Protein AF-A0A1Y2E526-F1 (afdb_monomer)

Solvent-accessible surface area (backbone atoms only — not comparable to full-atom values): 27487 Å² total; per-residue (Å²): 131,60,71,68,61,55,52,53,54,54,54,57,54,60,61,67,67,66,80,76,80,89,88,82,84,93,82,87,83,90,80,90,78,90,80,88,81,84,85,82,85,76,92,78,85,81,85,86,83,84,90,83,90,81,91,82,91,85,81,87,83,80,81,83,77,86,86,72,88,89,78,84,68,84,60,59,67,57,48,56,60,56,59,70,70,68,80,83,81,88,88,80,85,86,83,89,82,87,81,84,91,86,79,95,69,93,78,77,80,81,76,83,78,77,81,75,80,83,68,80,77,67,93,61,62,82,74,59,71,61,95,61,39,46,59,51,46,50,48,66,62,46,19,45,80,50,68,45,75,47,47,46,68,62,47,63,69,49,41,37,44,42,56,36,52,46,37,76,71,54,82,66,48,70,47,97,88,57,32,37,40,38,43,34,27,33,58,59,44,39,74,42,83,37,85,47,86,55,92,50,100,69,70,57,67,50,60,48,77,46,69,36,70,18,31,37,38,39,37,37,37,71,90,79,40,32,32,43,33,43,32,73,37,64,61,82,67,66,73,67,58,40,18,70,73,35,62,12,54,38,56,52,49,38,53,42,50,44,40,58,68,29,45,52,56,68,55,52,50,33,54,42,69,32,74,82,40,97,81,58,72,56,50,45,58,51,37,39,52,35,28,28,68,57,72,41,72,68,52,46,45,56,53,49,55,75,69,64,60,75,29,70,75,49,78,42,56,76,44,38,54,45,48,53,50,31,57,69,44,33,44,68,103,47,67,76,51,57,72,70,60,46,52,49,51,53,46,57,45,54,74,71,32,80,46,50,68,44,37,53,53,53,39,48,56,48,34,54,50,49,52,53,51,49,52,53,51,50,51,53,50,46,52,54,42,70,78,42,52,79,80,73,41,77,92,52,44,70,36,52,54,41,26,66,71,65,71,36,71,68,32,48,50,45,42,58,52,70,76,50,56,66,74,58,33,73,70,35,77,76,55,61,68,62,62,75,82,74,74,81,78,77,77,131

Structure (mmCIF, N/CA/C/O backbone):
data_AF-A0A1Y2E526-F1
#
_entry.id   AF-A0A1Y2E526-F1
#
loop_
_atom_site.group_PDB
_atom_site.id
_atom_site.type_symbol
_atom_site.label_atom_id
_atom_site.label_alt_id
_atom_site.label_comp_id
_atom_site.label_asym_id
_atom_site.label_entity_id
_atom_site.label_seq_id
_atom_site.pdbx_PDB_ins_code
_atom_site.Cartn_x
_atom_site.Cartn_y
_atom_site.Cartn_z
_atom_site.occupancy
_atom_site.B_iso_or_equiv
_atom_site.auth_seq_id
_atom_site.auth_comp_id
_atom_site.auth_asym_id
_atom_site.auth_atom_id
_atom_site.pdbx_PDB_model_num
ATOM 1 N N . MET A 1 1 ? 19.814 20.300 -64.689 1.00 57.06 1 MET A N 1
ATOM 2 C CA . MET A 1 1 ? 19.315 20.757 -63.377 1.00 57.06 1 MET A CA 1
ATOM 3 C C . MET A 1 1 ? 18.975 22.219 -63.520 1.00 57.06 1 MET A C 1
ATOM 5 O O . MET A 1 1 ? 19.713 22.919 -64.201 1.00 57.06 1 MET A O 1
ATOM 9 N N . ASP A 1 2 ? 17.834 22.613 -62.973 1.00 72.56 2 ASP A N 1
ATOM 10 C CA . ASP A 1 2 ? 17.325 23.979 -63.026 1.00 72.56 2 ASP A CA 1
ATOM 11 C C . ASP A 1 2 ? 18.312 24.945 -62.333 1.00 72.56 2 ASP A C 1
ATOM 13 O O . ASP A 1 2 ? 18.730 24.646 -61.207 1.00 72.56 2 ASP A O 1
ATOM 17 N N . PRO A 1 3 ? 18.744 26.049 -62.975 1.00 71.94 3 PRO A N 1
ATOM 18 C CA . PRO A 1 3 ? 19.602 27.052 -62.341 1.00 71.94 3 PRO A CA 1
ATOM 19 C C . PRO A 1 3 ? 18.999 27.630 -61.050 1.00 71.94 3 PRO A C 1
ATOM 21 O O . PRO A 1 3 ? 19.749 27.987 -60.140 1.00 71.94 3 PRO A O 1
ATOM 24 N N . GLU A 1 4 ? 17.672 27.626 -60.907 1.00 72.19 4 GLU A N 1
ATOM 25 C CA . GLU A 1 4 ? 16.991 28.076 -59.689 1.00 72.19 4 GLU A CA 1
ATOM 26 C C . GLU A 1 4 ? 17.223 27.106 -58.510 1.00 72.19 4 GLU A C 1
ATOM 28 O O . GLU A 1 4 ? 17.441 27.518 -57.368 1.00 72.19 4 GLU A O 1
ATOM 33 N N . ALA A 1 5 ? 17.326 25.803 -58.796 1.00 74.88 5 ALA A N 1
ATOM 34 C CA . ALA A 1 5 ? 17.630 24.780 -57.794 1.00 74.88 5 ALA A CA 1
ATOM 35 C C . ALA A 1 5 ? 19.095 24.827 -57.320 1.00 74.88 5 ALA A C 1
ATOM 37 O O . ALA A 1 5 ? 19.383 24.491 -56.170 1.00 74.88 5 ALA A O 1
ATOM 38 N N . GLN A 1 6 ? 20.031 25.269 -58.170 1.00 79.19 6 GLN A N 1
ATOM 39 C CA . GLN A 1 6 ? 21.429 25.477 -57.764 1.00 79.19 6 GLN A CA 1
ATOM 40 C C . GLN A 1 6 ? 21.599 26.717 -56.881 1.00 79.19 6 GLN A C 1
ATOM 42 O O . GLN A 1 6 ? 22.400 26.690 -55.945 1.00 79.19 6 GLN A O 1
ATOM 47 N N . GLN A 1 7 ? 20.814 27.768 -57.123 1.00 79.38 7 GLN A N 1
ATOM 48 C CA . GLN A 1 7 ? 20.839 28.979 -56.306 1.00 79.38 7 GLN A CA 1
ATOM 49 C C . GLN A 1 7 ? 20.233 28.744 -54.912 1.00 79.38 7 GLN A C 1
ATOM 51 O O . GLN A 1 7 ? 20.789 29.211 -53.916 1.00 79.38 7 GLN A O 1
ATOM 56 N N . ALA A 1 8 ? 19.172 27.934 -54.817 1.00 78.50 8 ALA A N 1
ATOM 57 C CA . ALA A 1 8 ? 18.591 27.521 -53.538 1.00 78.50 8 ALA A CA 1
ATOM 58 C C . ALA A 1 8 ? 19.554 26.654 -52.702 1.00 78.50 8 ALA A C 1
ATOM 60 O O . ALA A 1 8 ? 19.661 26.836 -51.488 1.00 78.50 8 ALA A O 1
ATOM 61 N N . LEU A 1 9 ? 20.319 25.759 -53.343 1.00 77.94 9 LEU A N 1
ATOM 62 C CA . LEU A 1 9 ? 21.316 24.938 -52.646 1.00 77.94 9 LEU A CA 1
ATOM 63 C C . LEU A 1 9 ? 22.496 25.774 -52.119 1.00 77.94 9 LEU A C 1
ATOM 65 O O . LEU A 1 9 ? 23.012 25.501 -51.037 1.00 77.94 9 LEU A O 1
ATOM 69 N N . GLN A 1 10 ? 22.908 26.809 -52.860 1.00 76.50 10 GLN A N 1
ATOM 70 C CA . GLN A 1 10 ? 23.974 27.721 -52.432 1.00 76.50 10 GLN A CA 1
ATOM 71 C C . GLN A 1 10 ? 23.530 28.652 -51.294 1.00 76.50 10 GLN A C 1
ATOM 73 O O . GLN A 1 10 ? 24.325 28.927 -50.396 1.00 76.50 10 GLN A O 1
ATOM 78 N N . GLN A 1 11 ? 22.264 29.084 -51.270 1.00 75.94 11 GLN A N 1
ATOM 79 C CA . GLN A 1 11 ? 21.722 29.866 -50.151 1.00 75.94 11 GLN A CA 1
ATOM 80 C C . GLN A 1 11 ? 21.533 29.028 -48.877 1.00 75.94 11 GLN A C 1
ATOM 82 O O . GLN A 1 11 ? 21.791 29.527 -47.783 1.00 75.94 11 GLN A O 1
ATOM 87 N N . ALA A 1 12 ? 21.165 27.748 -48.999 1.00 69.00 12 ALA A N 1
ATOM 88 C CA . ALA A 1 12 ? 21.056 26.845 -47.851 1.00 69.00 12 ALA A CA 1
ATOM 89 C C . ALA A 1 12 ? 22.423 26.531 -47.212 1.00 69.00 12 ALA A C 1
ATOM 91 O O . ALA A 1 12 ? 22.524 26.451 -45.989 1.00 69.00 12 ALA A O 1
ATOM 92 N N . ALA A 1 13 ? 23.486 26.416 -48.017 1.00 64.19 13 ALA A N 1
ATOM 93 C CA . ALA A 1 13 ? 24.844 26.213 -47.511 1.00 64.19 13 ALA A CA 1
ATOM 94 C C . ALA A 1 13 ? 25.397 27.455 -46.782 1.00 64.19 13 ALA A C 1
ATOM 96 O O . ALA A 1 13 ? 26.075 27.318 -45.769 1.00 64.19 13 ALA A O 1
ATOM 97 N N . ALA A 1 14 ? 25.051 28.666 -47.234 1.00 54.19 14 ALA A N 1
ATOM 98 C CA . ALA A 1 14 ? 25.511 29.913 -46.616 1.00 54.19 14 ALA A CA 1
ATOM 99 C C . ALA A 1 14 ? 24.852 30.221 -45.254 1.00 54.19 14 ALA A C 1
ATOM 101 O O . ALA A 1 14 ? 25.429 30.948 -44.449 1.00 54.19 14 ALA A O 1
ATOM 102 N N . LEU A 1 15 ? 23.666 29.665 -44.975 1.00 55.47 15 LEU A N 1
ATOM 103 C CA . LEU A 1 15 ? 22.992 29.810 -43.677 1.00 55.47 15 LEU A CA 1
ATOM 104 C C . LEU A 1 15 ? 23.510 28.825 -42.616 1.00 55.47 15 LEU A C 1
ATOM 106 O O . LEU A 1 15 ? 23.418 29.122 -41.429 1.00 55.47 15 LEU A O 1
ATOM 110 N N . ALA A 1 16 ? 24.101 27.697 -43.024 1.00 50.44 16 ALA A N 1
ATOM 111 C CA . ALA A 1 16 ? 24.659 26.706 -42.102 1.00 50.44 16 ALA A CA 1
ATOM 112 C C . ALA A 1 16 ? 26.016 27.129 -41.499 1.00 50.44 16 ALA A C 1
ATOM 114 O O . ALA A 1 16 ? 26.341 26.731 -40.382 1.00 50.44 16 ALA A O 1
ATOM 115 N N . ASP A 1 17 ? 26.779 27.985 -42.187 1.00 43.03 17 ASP A N 1
ATOM 116 C CA . ASP A 1 17 ? 28.095 28.452 -41.719 1.00 43.03 17 ASP A CA 1
ATOM 117 C C . ASP A 1 17 ? 28.025 29.697 -40.806 1.00 43.03 17 ASP A C 1
ATOM 119 O O . ASP A 1 17 ? 29.021 30.067 -40.181 1.00 43.03 17 ASP A O 1
ATOM 123 N N . ALA A 1 18 ? 26.852 30.328 -40.662 1.00 42.44 18 ALA A N 1
ATOM 124 C CA . ALA A 1 18 ? 26.677 31.549 -39.866 1.00 42.44 18 ALA A CA 1
ATOM 125 C C . ALA A 1 18 ? 26.337 31.314 -38.375 1.00 42.44 18 ALA A C 1
ATOM 127 O O . ALA A 1 18 ? 26.395 32.258 -37.589 1.00 42.44 18 ALA A O 1
ATOM 128 N N . GLU A 1 19 ? 26.031 30.082 -37.945 1.00 40.53 19 GLU A N 1
ATOM 129 C CA . GLU A 1 19 ? 25.694 29.781 -36.536 1.00 40.53 19 GLU A CA 1
ATOM 130 C C . GLU A 1 19 ? 26.901 29.422 -35.653 1.00 40.53 19 GLU A C 1
ATOM 132 O O . GLU A 1 19 ? 26.759 29.221 -34.446 1.00 40.53 19 GLU A O 1
ATOM 137 N N . THR A 1 20 ? 28.118 29.405 -36.204 1.00 45.09 20 THR A N 1
ATOM 138 C CA . THR A 1 20 ? 29.311 28.980 -35.459 1.00 45.09 20 THR A CA 1
ATOM 139 C C . THR A 1 20 ? 30.313 30.114 -35.296 1.00 45.09 20 THR A C 1
ATOM 141 O O . THR A 1 20 ? 31.425 30.011 -35.795 1.00 45.09 20 THR A O 1
ATOM 144 N N . THR A 1 21 ? 29.955 31.217 -34.629 1.00 36.97 21 THR A N 1
ATOM 145 C CA . THR A 1 21 ? 30.927 32.098 -33.934 1.00 36.97 21 THR A CA 1
ATOM 146 C C . THR A 1 21 ? 30.249 33.286 -33.246 1.00 36.97 21 THR A C 1
ATOM 148 O O . THR A 1 21 ? 29.919 34.274 -33.892 1.00 36.97 21 THR A O 1
ATOM 151 N N . SER A 1 22 ? 30.142 33.260 -31.911 1.00 35.34 22 SER A N 1
ATOM 152 C CA . SER A 1 22 ? 30.517 34.411 -31.065 1.00 35.34 22 SER A CA 1
ATOM 153 C C . SER A 1 22 ? 30.567 34.054 -29.565 1.00 35.34 22 SER A C 1
ATOM 155 O O . SER A 1 22 ? 29.721 33.294 -29.095 1.00 35.34 22 SER A O 1
ATOM 157 N N . PRO A 1 23 ? 31.550 34.582 -28.803 1.00 38.97 23 PRO A N 1
ATOM 158 C CA . PRO A 1 23 ? 31.753 34.318 -27.376 1.00 38.97 23 PRO A CA 1
ATOM 159 C C . PRO A 1 23 ? 31.192 35.454 -26.504 1.00 38.97 23 PRO A C 1
ATOM 161 O O . PRO A 1 23 ? 31.251 36.598 -26.926 1.00 38.97 23 PRO A O 1
ATOM 164 N N . ILE A 1 24 ? 30.728 35.168 -25.279 1.00 31.77 24 ILE A N 1
ATOM 165 C CA . ILE A 1 24 ? 30.557 36.113 -24.143 1.00 31.77 24 ILE A CA 1
ATOM 166 C C . ILE A 1 24 ? 30.291 35.234 -22.902 1.00 31.77 24 ILE A C 1
ATOM 168 O O . ILE A 1 24 ? 29.408 34.385 -22.913 1.00 31.77 24 ILE A O 1
ATOM 172 N N . SER A 1 25 ? 31.227 35.155 -21.958 1.00 29.75 25 SER A N 1
ATOM 173 C CA . SER A 1 25 ? 31.467 36.056 -20.816 1.00 29.75 25 SER A CA 1
ATOM 174 C C . SER A 1 25 ? 30.715 35.615 -19.559 1.00 29.75 25 SER A C 1
ATOM 176 O O . SER A 1 25 ? 29.496 35.498 -19.515 1.00 29.75 25 SER A O 1
ATOM 178 N N . SER A 1 26 ? 31.514 35.364 -18.531 1.00 34.38 26 SER A N 1
ATOM 179 C CA . SER A 1 26 ? 31.168 35.010 -17.164 1.00 34.38 26 SER A CA 1
ATOM 180 C C . SER A 1 26 ? 30.408 36.118 -16.435 1.00 34.38 26 SER A C 1
ATOM 182 O O . SER A 1 26 ? 30.913 37.237 -16.386 1.00 34.38 26 SER A O 1
ATOM 184 N N . GLN A 1 27 ? 29.307 35.771 -15.760 1.00 28.84 27 GLN A N 1
ATOM 185 C CA . GLN A 1 27 ? 28.957 36.266 -14.418 1.00 28.84 27 GLN A CA 1
ATOM 186 C C . GLN A 1 27 ? 27.736 35.512 -13.860 1.00 28.84 27 GLN A C 1
ATOM 188 O O . GLN A 1 27 ? 26.675 35.464 -14.475 1.00 28.84 27 GLN A O 1
ATOM 193 N N . SER A 1 28 ? 27.917 34.902 -12.688 1.00 34.97 28 SER A N 1
ATOM 194 C CA . SER A 1 28 ? 26.871 34.260 -11.882 1.00 34.97 28 SER A CA 1
ATOM 195 C C . SER A 1 28 ? 25.991 35.297 -11.176 1.00 34.97 28 SER A C 1
ATOM 197 O O . SER A 1 28 ? 26.492 36.357 -10.797 1.00 34.97 28 SER A O 1
ATOM 199 N N . PRO A 1 29 ? 24.749 34.926 -10.824 1.00 31.02 29 PRO A N 1
ATOM 200 C CA . PRO A 1 29 ? 24.337 35.108 -9.435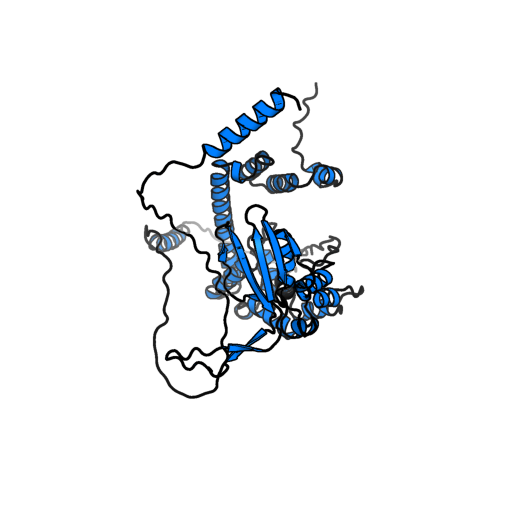 1.00 31.02 29 PRO A CA 1
ATOM 201 C C . PRO A 1 29 ? 23.648 33.872 -8.847 1.00 31.02 29 PRO A C 1
ATOM 203 O O . PRO A 1 29 ? 22.872 33.169 -9.490 1.00 31.02 29 PRO A O 1
ATOM 206 N N . SER A 1 30 ? 23.969 33.619 -7.580 1.00 32.69 30 SER A N 1
ATOM 207 C CA . SER A 1 30 ? 23.380 32.585 -6.742 1.00 32.69 30 SER A CA 1
ATOM 208 C C . SER A 1 30 ? 21.983 32.986 -6.278 1.00 32.69 30 SER A C 1
ATOM 210 O O . SER A 1 30 ? 21.848 34.004 -5.608 1.00 32.69 30 SER A O 1
ATOM 212 N N . HIS A 1 31 ? 20.984 32.139 -6.509 1.00 29.19 31 HIS A N 1
ATOM 213 C CA . HIS A 1 31 ? 19.799 32.073 -5.657 1.00 29.19 31 HIS A CA 1
ATOM 214 C C . HIS A 1 31 ? 19.370 30.611 -5.509 1.00 29.19 31 HIS A C 1
ATOM 216 O O . HIS A 1 31 ? 18.947 29.960 -6.460 1.00 29.19 31 HIS A O 1
ATOM 222 N N . ALA A 1 32 ? 19.562 30.087 -4.299 1.00 27.64 32 ALA A N 1
ATOM 223 C CA . ALA A 1 32 ? 19.114 28.770 -3.881 1.00 27.64 32 ALA A CA 1
ATOM 224 C C . ALA A 1 32 ? 17.632 28.842 -3.488 1.00 27.64 32 ALA A C 1
ATOM 226 O O . ALA A 1 32 ? 17.262 29.650 -2.639 1.00 27.64 32 ALA A O 1
ATOM 227 N N . ALA A 1 33 ? 16.808 27.982 -4.086 1.00 27.38 33 ALA A N 1
ATOM 228 C CA . ALA A 1 33 ? 15.460 27.672 -3.620 1.00 27.38 33 ALA A CA 1
ATOM 229 C C . ALA A 1 33 ? 15.457 26.257 -3.000 1.00 27.38 33 ALA A C 1
ATOM 231 O O . ALA A 1 33 ? 16.167 25.377 -3.503 1.00 27.38 33 ALA A O 1
ATOM 232 N N . PRO A 1 34 ? 14.719 26.028 -1.899 1.00 29.80 34 PRO A N 1
ATOM 233 C CA . PRO A 1 34 ? 14.828 24.814 -1.101 1.00 29.80 34 PRO A CA 1
ATOM 234 C C . PRO A 1 34 ? 14.130 23.622 -1.764 1.00 29.80 34 PRO A C 1
ATOM 236 O O . PRO A 1 34 ? 13.034 23.717 -2.313 1.00 29.80 34 PRO A O 1
ATOM 239 N N . ARG A 1 35 ? 14.806 22.478 -1.690 1.00 26.34 35 ARG A N 1
ATOM 240 C CA . ARG A 1 35 ? 14.411 21.182 -2.234 1.00 26.34 35 ARG A CA 1
ATOM 241 C C . ARG A 1 35 ? 13.675 20.415 -1.130 1.00 26.34 35 ARG A C 1
ATOM 243 O O . ARG A 1 35 ? 14.272 20.132 -0.099 1.00 26.34 35 ARG A O 1
ATOM 250 N N . PHE A 1 36 ? 12.395 20.105 -1.332 1.00 25.39 36 PHE A N 1
ATOM 251 C CA . PHE A 1 36 ? 11.643 19.187 -0.471 1.00 25.39 36 PHE A CA 1
ATOM 252 C C . PHE A 1 36 ? 12.082 17.745 -0.778 1.00 25.39 36 PHE A C 1
ATOM 254 O O . PHE A 1 36 ? 11.832 17.236 -1.871 1.00 25.39 36 PHE A O 1
ATOM 261 N N . GLU A 1 37 ? 12.772 17.105 0.167 1.00 25.75 37 GLU A N 1
ATOM 262 C CA . GLU A 1 37 ? 13.092 15.674 0.146 1.00 25.75 37 GLU A CA 1
ATOM 263 C C . GLU A 1 37 ? 11.965 14.895 0.841 1.00 25.75 37 GLU A C 1
ATOM 265 O O . GLU A 1 37 ? 11.654 15.133 2.006 1.00 25.75 37 GLU A O 1
ATOM 270 N N . LEU A 1 38 ? 11.326 13.978 0.107 1.00 26.06 38 LEU A N 1
ATOM 271 C CA . LEU A 1 38 ? 10.410 12.984 0.664 1.00 26.06 38 LEU A CA 1
ATOM 272 C C . LEU A 1 38 ? 11.240 11.758 1.068 1.00 26.06 38 LEU A C 1
ATOM 274 O O . LEU A 1 38 ? 11.716 11.011 0.210 1.00 26.06 38 LEU A O 1
ATOM 278 N N . ASP A 1 39 ? 11.425 11.570 2.370 1.00 24.64 39 ASP A N 1
ATOM 279 C CA . ASP A 1 39 ? 12.160 10.446 2.943 1.00 24.64 39 ASP A CA 1
ATOM 280 C C . ASP A 1 39 ? 11.260 9.195 2.978 1.00 24.64 39 ASP A C 1
ATOM 282 O O . ASP A 1 39 ? 10.338 9.083 3.784 1.00 24.64 39 ASP A O 1
ATOM 286 N N . THR A 1 40 ? 11.505 8.229 2.088 1.00 30.52 40 THR A N 1
ATOM 287 C CA . THR A 1 40 ? 10.982 6.859 2.235 1.00 30.52 40 THR A CA 1
ATOM 288 C C . THR A 1 40 ? 12.099 5.967 2.756 1.00 30.52 40 THR A C 1
ATOM 290 O O . THR A 1 40 ? 12.924 5.462 1.988 1.00 30.52 40 THR A O 1
ATOM 293 N N . GLN A 1 41 ? 12.131 5.794 4.074 1.00 26.28 41 GLN A N 1
ATOM 294 C CA . GLN A 1 41 ? 13.081 4.942 4.779 1.00 26.28 41 GLN A CA 1
ATOM 295 C C . GLN A 1 41 ? 12.675 3.468 4.600 1.00 26.28 41 GLN A C 1
ATOM 297 O O . GLN A 1 41 ? 11.581 3.057 4.982 1.00 26.28 41 GLN A O 1
ATOM 302 N N . TRP A 1 42 ? 13.545 2.665 3.981 1.00 34.66 42 TRP A N 1
ATOM 303 C CA . TRP A 1 42 ? 13.341 1.225 3.807 1.00 34.66 42 TRP A CA 1
ATOM 304 C C . TRP A 1 42 ? 14.077 0.448 4.900 1.00 34.66 42 TRP A C 1
ATOM 306 O O . TRP A 1 42 ? 15.291 0.577 5.052 1.00 34.66 42 TRP A O 1
ATOM 316 N N . ASP A 1 43 ? 13.325 -0.392 5.613 1.00 27.02 43 ASP A N 1
ATOM 317 C CA . ASP A 1 43 ? 13.788 -1.331 6.636 1.00 27.02 43 ASP A CA 1
ATOM 318 C C . ASP A 1 43 ? 14.937 -2.225 6.132 1.00 27.02 43 ASP A C 1
ATOM 320 O O . ASP A 1 43 ? 14.766 -3.071 5.246 1.00 27.02 43 ASP A O 1
ATOM 324 N N . THR A 1 44 ? 16.114 -2.086 6.741 1.00 29.27 44 THR A N 1
ATOM 325 C CA . THR A 1 44 ? 17.205 -3.062 6.641 1.00 29.27 44 THR A CA 1
ATOM 326 C C . THR A 1 44 ? 17.452 -3.685 8.005 1.00 29.27 44 THR A C 1
ATOM 328 O O . THR A 1 44 ? 18.097 -3.084 8.858 1.00 29.27 44 THR A O 1
ATOM 331 N N . THR A 1 45 ? 16.986 -4.917 8.202 1.00 30.97 45 THR A N 1
ATOM 332 C CA . THR A 1 45 ? 17.382 -5.751 9.344 1.00 30.97 45 THR A CA 1
ATOM 333 C C . THR A 1 45 ? 18.749 -6.394 9.062 1.00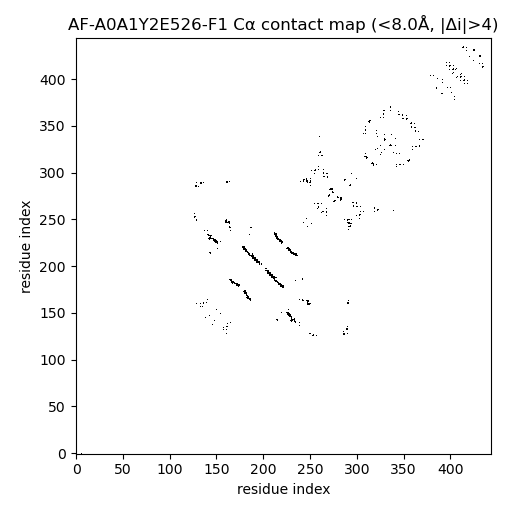 30.97 45 THR A C 1
ATOM 335 O O . THR A 1 45 ? 18.876 -7.089 8.047 1.00 30.97 45 THR A O 1
ATOM 338 N N . PRO A 1 46 ? 19.778 -6.236 9.915 1.00 31.31 46 PRO A N 1
ATOM 339 C CA . PRO A 1 46 ? 20.976 -7.061 9.857 1.00 31.31 46 PRO A CA 1
ATOM 340 C C . PRO A 1 46 ? 20.835 -8.325 10.718 1.00 31.31 46 PRO A C 1
ATOM 342 O O . PRO A 1 46 ? 20.121 -8.365 11.718 1.00 31.31 46 PRO A O 1
ATOM 345 N N . ALA A 1 47 ? 21.530 -9.376 10.289 1.00 29.14 47 ALA A N 1
ATOM 346 C CA . ALA A 1 47 ? 21.574 -10.682 10.930 1.00 29.14 47 ALA A CA 1
ATOM 347 C C . ALA A 1 47 ? 22.346 -10.670 12.267 1.00 29.14 47 ALA A C 1
ATOM 349 O O . ALA A 1 47 ? 23.352 -9.979 12.412 1.00 29.14 47 ALA A O 1
ATOM 350 N N . ARG A 1 48 ? 21.869 -11.498 13.204 1.00 25.91 48 ARG A N 1
ATOM 351 C CA . ARG A 1 48 ? 22.459 -11.842 14.512 1.00 25.91 48 ARG A CA 1
ATOM 352 C C . ARG A 1 48 ? 23.844 -12.505 14.390 1.00 25.91 48 ARG A C 1
ATOM 354 O O . ARG A 1 48 ? 24.028 -13.337 13.501 1.00 25.91 48 ARG A O 1
ATOM 361 N N . PRO A 1 49 ? 24.717 -12.290 15.387 1.00 32.62 49 PRO A N 1
ATOM 362 C CA . PRO A 1 49 ? 25.471 -13.384 15.994 1.00 32.62 49 PRO A CA 1
ATOM 363 C C . PRO A 1 49 ? 25.286 -13.452 17.523 1.00 32.62 49 PRO A C 1
ATOM 365 O O . PRO A 1 49 ? 24.776 -12.523 18.147 1.00 32.62 49 PRO A O 1
ATOM 368 N N . ASP A 1 50 ? 25.644 -14.608 18.079 1.00 28.59 50 ASP A N 1
ATOM 369 C CA . ASP A 1 50 ? 25.415 -15.055 19.457 1.00 28.59 50 ASP A CA 1
ATOM 370 C C . ASP A 1 50 ? 26.207 -14.313 20.557 1.00 28.59 50 ASP A C 1
ATOM 372 O O . ASP A 1 50 ? 27.303 -13.809 20.330 1.00 28.59 50 ASP A O 1
ATOM 376 N N . ALA A 1 51 ? 25.575 -14.329 21.738 1.00 31.14 51 ALA A N 1
ATOM 377 C CA . ALA A 1 51 ? 25.946 -14.038 23.135 1.00 31.14 51 ALA A CA 1
ATOM 378 C C . ALA A 1 51 ? 27.385 -13.621 23.535 1.00 31.14 51 ALA A C 1
ATOM 380 O O . ALA A 1 51 ? 28.330 -14.361 23.288 1.00 31.14 51 ALA A O 1
ATOM 381 N N . THR A 1 52 ? 27.505 -12.528 24.318 1.00 28.80 52 THR A N 1
ATOM 382 C CA . THR A 1 52 ? 27.723 -12.526 25.798 1.00 28.80 52 THR A CA 1
ATOM 383 C C . THR A 1 52 ? 27.761 -11.094 26.380 1.00 28.80 52 THR A C 1
ATOM 385 O O . THR A 1 52 ? 28.440 -10.237 25.829 1.00 28.80 52 THR A O 1
ATOM 388 N N . ASP A 1 53 ? 27.019 -10.888 27.479 1.00 28.00 53 ASP A N 1
ATOM 389 C CA . ASP A 1 53 ? 27.224 -10.004 28.653 1.00 28.00 53 ASP A CA 1
ATOM 390 C C . ASP A 1 53 ? 28.001 -8.667 28.557 1.00 28.00 53 ASP A C 1
ATOM 392 O O . ASP A 1 53 ? 29.220 -8.664 28.427 1.00 28.00 53 ASP A O 1
ATOM 396 N N . GLN A 1 54 ? 27.309 -7.536 28.788 1.00 28.00 54 GLN A N 1
ATOM 397 C CA . GLN A 1 54 ? 27.404 -6.663 29.987 1.00 28.00 54 GLN A CA 1
ATOM 398 C C . GLN A 1 54 ? 26.785 -5.266 29.753 1.00 28.00 54 GLN A C 1
ATOM 400 O O . GLN A 1 54 ? 26.733 -4.756 28.638 1.00 28.00 54 GLN A O 1
ATOM 405 N N . HIS A 1 55 ? 26.274 -4.703 30.851 1.00 27.55 55 HIS A N 1
ATOM 406 C CA . HIS A 1 55 ? 25.657 -3.385 31.023 1.00 27.55 55 HIS A CA 1
ATOM 407 C C . HIS A 1 55 ? 26.449 -2.221 30.406 1.00 27.55 55 HIS A C 1
ATOM 409 O O . HIS A 1 55 ? 27.655 -2.158 30.594 1.00 27.55 55 HIS A O 1
ATOM 415 N N . ASP A 1 56 ? 25.746 -1.261 29.789 1.00 26.70 56 ASP A N 1
ATOM 416 C CA . ASP A 1 56 ? 25.852 0.161 30.153 1.00 26.70 56 ASP A CA 1
ATOM 417 C C . ASP A 1 56 ? 24.808 1.042 29.446 1.00 26.70 56 ASP A C 1
ATOM 419 O O . ASP A 1 56 ? 24.311 0.751 28.357 1.00 26.70 56 ASP A O 1
ATOM 423 N N . ALA A 1 57 ? 24.444 2.114 30.147 1.00 27.64 57 ALA A N 1
ATOM 424 C CA . ALA A 1 57 ? 23.467 3.127 29.785 1.00 27.64 57 ALA A CA 1
ATOM 425 C C . ALA A 1 57 ? 23.994 4.114 28.726 1.00 27.64 57 ALA A C 1
ATOM 427 O O . ALA A 1 57 ? 25.155 4.503 28.781 1.00 27.64 57 ALA A O 1
ATOM 428 N N . HIS A 1 58 ? 23.116 4.567 27.818 1.00 26.41 58 HIS A N 1
ATOM 429 C CA . HIS A 1 58 ? 22.809 5.981 27.512 1.00 26.41 58 HIS A CA 1
ATOM 430 C C . HIS A 1 58 ? 22.276 6.218 26.083 1.00 26.41 58 HIS A C 1
ATOM 432 O O . HIS A 1 58 ? 22.742 5.641 25.106 1.00 26.41 58 HIS A O 1
ATOM 438 N N . ALA A 1 59 ? 21.376 7.209 26.026 1.00 26.02 59 ALA A N 1
ATOM 439 C CA . ALA A 1 59 ? 21.097 8.143 24.931 1.00 26.02 59 ALA A CA 1
ATOM 440 C C . ALA A 1 59 ? 20.212 7.671 23.760 1.00 26.02 59 ALA A C 1
ATOM 442 O O . ALA A 1 59 ? 20.678 7.297 22.687 1.00 26.02 59 ALA A O 1
ATOM 443 N N . HIS A 1 60 ? 18.898 7.854 23.933 1.00 28.42 60 HIS A N 1
ATOM 444 C CA . HIS A 1 60 ? 17.965 8.029 22.822 1.00 28.42 60 HIS A CA 1
ATOM 445 C C . HIS A 1 60 ? 18.224 9.379 22.137 1.00 28.42 60 HIS A C 1
ATOM 447 O O . HIS A 1 60 ? 17.964 10.440 22.702 1.00 28.42 60 HIS A O 1
ATOM 453 N N . SER A 1 61 ? 18.736 9.339 20.908 1.00 25.94 61 SER A N 1
ATOM 454 C CA . SER A 1 61 ? 18.808 10.490 20.012 1.00 25.94 61 SER A CA 1
ATOM 455 C C . SER A 1 61 ? 17.414 10.791 19.452 1.00 25.94 61 SER A C 1
ATOM 457 O O . SER A 1 61 ? 16.981 10.179 18.474 1.00 25.94 61 SER A O 1
ATOM 459 N N . HIS A 1 62 ? 16.705 11.723 20.085 1.00 28.88 62 HIS A N 1
ATOM 460 C CA . HIS A 1 62 ? 15.570 12.410 19.477 1.00 28.88 62 HIS A CA 1
ATOM 461 C C . HIS A 1 62 ? 16.088 13.323 18.359 1.00 28.88 62 HIS A C 1
ATOM 463 O O . HIS A 1 62 ? 16.909 14.204 18.610 1.00 28.88 62 HIS A O 1
ATOM 469 N N . LEU A 1 63 ? 15.615 13.118 17.130 1.00 27.02 63 LEU A N 1
ATOM 470 C CA . LEU A 1 63 ? 15.703 14.137 16.087 1.00 27.02 63 LEU A CA 1
ATOM 471 C C . LEU A 1 63 ? 14.492 15.076 16.243 1.00 27.02 63 LEU A C 1
ATOM 473 O O . LEU A 1 63 ? 13.366 14.577 16.304 1.00 27.02 63 LEU A O 1
ATOM 477 N N . PRO A 1 64 ? 14.692 16.402 16.344 1.00 27.41 64 PRO A N 1
ATOM 478 C CA . PRO A 1 64 ? 13.601 17.362 16.450 1.00 27.41 64 PRO A CA 1
ATOM 479 C C . PRO A 1 64 ? 12.983 17.630 15.069 1.00 27.41 64 PRO A C 1
ATOM 481 O O . PRO A 1 64 ? 13.699 17.811 14.084 1.00 27.41 64 PRO A O 1
ATOM 484 N N . TYR A 1 65 ? 11.651 17.672 15.002 1.00 36.16 65 TYR A N 1
ATOM 485 C CA . TYR A 1 65 ? 10.924 18.273 13.877 1.00 36.16 65 TYR A CA 1
ATOM 486 C C . TYR A 1 65 ? 10.973 19.812 13.984 1.00 36.16 65 TYR A C 1
ATOM 488 O O . TYR A 1 65 ? 11.125 20.333 15.090 1.00 36.16 65 TYR A O 1
ATOM 496 N N . PRO A 1 66 ? 10.861 20.547 12.861 1.00 29.86 66 PRO A N 1
ATOM 497 C CA . PRO A 1 66 ? 10.976 22.001 12.841 1.00 29.86 66 PRO A CA 1
ATOM 498 C C . PRO A 1 66 ? 9.831 22.677 13.606 1.00 29.86 66 PRO A C 1
ATOM 500 O O . PRO A 1 66 ? 8.658 22.349 13.421 1.00 29.86 66 PRO A O 1
ATOM 503 N N . GLU A 1 67 ? 10.203 23.638 14.449 1.00 26.25 67 GLU A N 1
ATOM 504 C CA . GLU A 1 67 ? 9.299 24.506 15.202 1.00 26.25 67 GLU A CA 1
ATOM 505 C C . GLU A 1 67 ? 8.452 25.368 14.249 1.00 26.25 67 GLU A C 1
ATOM 507 O O . GLU A 1 67 ? 8.976 26.108 13.414 1.00 26.25 67 GLU A O 1
ATOM 512 N N . PHE A 1 68 ? 7.129 25.280 14.394 1.00 32.16 68 PHE A N 1
ATOM 513 C CA . PHE A 1 68 ? 6.174 26.252 13.863 1.00 32.16 68 PHE A CA 1
ATOM 514 C C . PHE A 1 68 ? 5.901 27.334 14.920 1.00 32.16 68 PHE A C 1
ATOM 516 O O . PHE A 1 68 ? 6.033 27.063 16.116 1.00 32.16 68 PHE A O 1
ATOM 523 N N . PRO A 1 69 ? 5.543 28.565 14.508 1.00 27.94 69 PRO A N 1
ATOM 524 C CA . PRO A 1 69 ? 5.543 29.724 15.391 1.00 27.94 69 PRO A CA 1
ATOM 525 C C . PRO A 1 69 ? 4.547 29.567 16.543 1.00 27.94 69 PRO A C 1
ATOM 527 O O . PRO A 1 69 ? 3.342 29.431 16.341 1.00 27.94 69 PRO A O 1
ATOM 530 N N . THR A 1 70 ? 5.072 29.636 17.763 1.00 31.30 70 THR A N 1
ATOM 531 C CA . THR A 1 70 ? 4.310 29.778 19.003 1.00 31.30 70 THR A CA 1
ATOM 532 C C . THR A 1 70 ? 3.546 31.097 19.026 1.00 31.30 70 THR A C 1
ATOM 534 O O . THR A 1 70 ? 4.154 32.168 19.012 1.00 31.30 70 THR A O 1
ATOM 537 N N . ALA A 1 71 ? 2.226 31.010 19.177 1.00 27.25 71 ALA A N 1
ATOM 538 C CA . ALA A 1 71 ? 1.406 32.064 19.754 1.00 27.25 71 ALA A CA 1
ATOM 539 C C . ALA A 1 71 ? 0.346 31.444 20.686 1.00 27.25 71 ALA A C 1
ATOM 541 O O . ALA A 1 71 ? -0.467 30.636 20.254 1.00 27.25 71 ALA A O 1
ATOM 542 N N . ALA A 1 72 ? 0.409 31.874 21.951 1.00 26.91 72 ALA A N 1
ATOM 543 C CA . ALA A 1 72 ? -0.597 31.829 23.019 1.00 26.91 72 ALA A CA 1
ATOM 544 C C . ALA A 1 72 ? -1.021 30.472 23.643 1.00 26.91 72 ALA A C 1
ATOM 546 O O . ALA A 1 72 ? -1.934 29.795 23.198 1.00 26.91 72 ALA A O 1
ATOM 547 N N . SER A 1 73 ? -0.379 30.187 24.786 1.00 32.41 73 SER A N 1
ATOM 548 C CA . SER A 1 73 ? -0.989 29.825 26.080 1.00 32.41 73 SER A CA 1
ATOM 549 C C . SER A 1 73 ? -1.960 28.632 26.160 1.00 32.41 73 SER A C 1
ATOM 551 O O . SER A 1 73 ? -3.164 28.742 25.963 1.00 32.41 73 SER A O 1
ATOM 553 N N . THR A 1 74 ? -1.449 27.522 26.694 1.00 38.56 74 THR A N 1
ATOM 554 C CA . THR A 1 74 ? -2.190 26.374 27.257 1.00 38.56 74 THR A CA 1
ATOM 555 C C . THR A 1 74 ? -3.126 26.713 28.436 1.00 38.56 74 THR A C 1
ATOM 557 O O . THR A 1 74 ? -3.725 25.807 29.010 1.00 38.56 74 THR A O 1
ATOM 560 N N . SER A 1 75 ? -3.281 27.991 28.799 1.00 37.38 75 SER A N 1
ATOM 561 C CA . SER A 1 75 ? -4.252 28.459 29.799 1.00 37.38 75 SER A CA 1
ATOM 562 C C . SER A 1 75 ? -5.687 28.481 29.262 1.00 37.38 75 SER A C 1
ATOM 564 O O . SER A 1 75 ? -6.624 28.263 30.028 1.00 37.38 75 SER A O 1
ATOM 566 N N . ASP A 1 76 ? -5.877 28.689 27.956 1.00 36.16 76 ASP A N 1
ATOM 567 C CA . ASP A 1 76 ? -7.217 28.907 27.387 1.00 36.16 76 ASP A CA 1
ATOM 568 C C . ASP A 1 76 ? -8.013 27.596 27.262 1.00 36.16 76 ASP A C 1
ATOM 570 O O . ASP A 1 76 ? -9.238 27.584 27.373 1.00 36.16 76 ASP A O 1
ATOM 574 N N . PHE A 1 77 ? -7.315 26.462 27.141 1.00 35.69 77 PHE A N 1
ATOM 575 C CA . PHE A 1 77 ? -7.928 25.131 27.104 1.00 35.69 77 PHE A CA 1
ATOM 576 C C . PHE A 1 77 ? -8.416 24.661 28.486 1.00 35.69 77 PHE A C 1
ATOM 578 O O . PHE A 1 77 ? -9.426 23.971 28.581 1.00 35.69 77 PHE A O 1
ATOM 585 N N . GLN A 1 78 ? -7.742 25.059 29.573 1.00 39.72 78 GLN A N 1
ATOM 586 C CA . GLN A 1 78 ? -8.180 24.742 30.940 1.00 39.72 78 GLN A CA 1
ATOM 587 C C . GLN A 1 78 ? -9.271 25.703 31.438 1.00 39.72 78 GLN A C 1
ATOM 589 O O . GLN A 1 78 ? -10.166 25.271 32.164 1.00 39.72 78 GLN A O 1
ATOM 594 N N . GLN A 1 79 ? -9.258 26.968 30.999 1.00 39.47 79 GLN A N 1
ATOM 595 C CA . GLN A 1 79 ? -10.303 27.941 31.334 1.00 39.47 79 GLN A CA 1
ATOM 596 C C . GLN A 1 79 ? -11.638 27.615 30.641 1.00 39.47 79 GLN A C 1
ATOM 598 O O . GLN A 1 79 ? -12.683 27.664 31.284 1.00 39.47 79 GLN A O 1
ATOM 603 N N . ALA A 1 80 ? -11.614 27.159 29.382 1.00 40.59 80 ALA A N 1
ATOM 604 C CA . ALA A 1 80 ? -12.822 26.736 28.665 1.00 40.59 80 ALA A CA 1
ATOM 605 C C . ALA A 1 80 ? -13.520 25.515 29.303 1.00 40.59 80 ALA A C 1
ATOM 607 O O . ALA A 1 80 ? -14.744 25.405 29.257 1.00 40.59 80 ALA A O 1
ATOM 608 N N . ILE A 1 81 ? -12.755 24.617 29.938 1.00 41.25 81 ILE A N 1
ATOM 609 C CA . ILE A 1 81 ? -13.296 23.466 30.679 1.00 41.25 81 ILE A CA 1
ATOM 610 C C . ILE A 1 81 ? -13.904 23.913 32.020 1.00 41.25 81 ILE A C 1
ATOM 612 O O . ILE A 1 81 ? -14.913 23.360 32.446 1.00 41.25 81 ILE A O 1
ATOM 616 N N . HIS A 1 82 ? -13.349 24.940 32.671 1.00 38.25 82 HIS A N 1
ATOM 617 C CA . HIS A 1 82 ? -13.882 25.467 33.931 1.00 38.25 82 HIS A CA 1
ATOM 618 C C . HIS A 1 82 ? -15.153 26.318 33.729 1.00 38.25 82 HIS A C 1
ATOM 620 O O . HIS A 1 82 ? -16.083 26.241 34.533 1.00 38.25 82 HIS A O 1
ATOM 626 N N . ASP A 1 83 ? -15.233 27.082 32.636 1.00 39.19 83 ASP A N 1
ATOM 627 C CA . ASP A 1 83 ? -16.378 27.956 32.343 1.00 39.19 83 ASP A CA 1
ATOM 628 C C . ASP A 1 83 ? -17.619 27.164 31.880 1.00 39.19 83 ASP A C 1
ATOM 630 O O . ASP A 1 83 ? -18.752 27.557 32.159 1.00 39.19 83 ASP A O 1
ATOM 634 N N . ALA A 1 84 ? -17.429 25.987 31.269 1.00 41.69 84 ALA A N 1
ATOM 635 C CA . ALA A 1 84 ? -18.522 25.082 30.898 1.00 41.69 84 ALA A CA 1
ATOM 636 C C . ALA A 1 84 ? -19.212 24.417 32.110 1.00 41.69 84 ALA A C 1
ATOM 638 O O . ALA A 1 84 ? -20.351 23.966 32.000 1.00 41.69 84 ALA A O 1
ATOM 639 N N . HIS A 1 85 ? -18.558 24.393 33.277 1.00 40.19 85 HIS A N 1
ATOM 640 C CA . HIS A 1 85 ? -19.099 23.811 34.508 1.00 40.19 85 HIS A CA 1
ATOM 641 C C . HIS A 1 85 ? -19.870 24.809 35.397 1.00 40.19 85 HIS A C 1
ATOM 643 O O . HIS A 1 85 ? -20.436 24.388 36.402 1.00 40.19 85 HIS A O 1
ATOM 649 N N . GLN A 1 86 ? -19.940 26.104 35.049 1.00 36.72 86 GLN A N 1
ATOM 650 C CA . GLN A 1 86 ? -20.593 27.134 35.883 1.00 36.72 86 GLN A CA 1
ATOM 651 C C . GLN A 1 86 ? -21.933 27.678 35.351 1.00 36.72 86 GLN A C 1
ATOM 653 O O . GLN A 1 86 ? -22.497 28.584 35.958 1.00 36.72 86 GLN A O 1
ATOM 658 N N . VAL A 1 87 ? -22.493 27.130 34.266 1.00 36.19 87 VAL A N 1
ATOM 659 C CA . VAL A 1 87 ? -23.761 27.632 33.677 1.00 36.19 87 VAL A CA 1
ATOM 660 C C . VAL A 1 87 ? -24.965 26.711 33.951 1.00 36.19 87 VAL A C 1
ATOM 662 O O . VAL A 1 87 ? -26.033 26.881 33.375 1.00 36.19 87 VAL A O 1
ATOM 665 N N . ALA A 1 88 ? -24.843 25.753 34.872 1.00 35.62 88 ALA A N 1
ATOM 666 C CA . ALA A 1 88 ? -25.926 24.827 35.210 1.00 35.62 88 ALA A CA 1
ATOM 667 C C . ALA A 1 88 ? -26.246 24.812 36.711 1.00 35.62 88 ALA A C 1
ATOM 669 O O . ALA A 1 88 ? -26.328 23.751 37.308 1.00 35.62 88 ALA A O 1
ATOM 670 N N . ASP A 1 89 ? -26.437 25.984 37.314 1.00 36.12 89 ASP A N 1
ATOM 671 C CA . ASP A 1 89 ? -27.065 26.105 38.632 1.00 36.12 89 ASP A CA 1
ATOM 672 C C . ASP A 1 89 ? -27.850 27.419 38.695 1.00 36.12 89 ASP A C 1
ATOM 674 O O . ASP A 1 89 ? -27.302 28.462 39.031 1.00 36.12 89 ASP A O 1
ATOM 678 N N . HIS A 1 90 ? -29.132 27.377 38.320 1.00 32.03 90 HIS A N 1
ATOM 679 C CA . HIS A 1 90 ? -30.180 28.203 38.925 1.00 32.03 90 HIS A CA 1
ATOM 680 C C . HIS A 1 90 ? -31.583 27.707 38.525 1.00 32.03 90 HIS A C 1
ATOM 682 O O . HIS A 1 90 ? -32.055 27.909 37.412 1.00 32.03 90 HIS A O 1
ATOM 688 N N . ASP A 1 91 ? -32.240 27.143 39.538 1.00 29.69 91 ASP A N 1
ATOM 689 C CA . ASP A 1 91 ? -33.612 27.434 39.964 1.00 29.69 91 ASP A CA 1
ATOM 690 C C . ASP A 1 91 ? -34.780 26.477 39.618 1.00 29.69 91 ASP A C 1
ATOM 692 O O . ASP A 1 91 ? -35.159 26.253 38.471 1.00 29.69 91 ASP A O 1
ATOM 696 N N . ALA A 1 92 ? -35.399 26.054 40.730 1.00 30.38 92 ALA A N 1
ATOM 697 C CA . ALA A 1 92 ? -36.815 25.779 40.976 1.00 30.38 92 ALA A CA 1
ATOM 698 C C . ALA A 1 92 ? -37.388 24.358 40.773 1.00 30.38 92 ALA A C 1
ATOM 700 O O . ALA A 1 92 ? -37.967 24.007 39.747 1.00 30.38 92 ALA A O 1
ATOM 701 N N . SER A 1 93 ? -37.386 23.603 41.881 1.00 30.39 93 SER A N 1
ATOM 702 C CA . SER A 1 93 ? -38.449 22.647 42.243 1.00 30.39 93 SER A CA 1
ATOM 703 C C . SER A 1 93 ? -39.820 23.346 42.354 1.00 30.39 93 SER A C 1
ATOM 705 O O . SER A 1 93 ? -39.881 24.526 42.706 1.00 30.39 93 SER A O 1
ATOM 707 N N . PRO A 1 94 ? -40.935 22.606 42.193 1.00 36.81 94 PRO A N 1
ATOM 708 C CA . PRO A 1 94 ? -41.668 22.256 43.411 1.00 36.81 94 PRO A CA 1
ATOM 709 C C . PRO A 1 94 ? -42.192 20.810 43.481 1.00 36.81 94 PRO A C 1
ATOM 711 O O . PRO A 1 94 ? -42.160 20.024 42.539 1.00 36.81 94 PRO A O 1
ATOM 714 N N . GLU A 1 95 ? -42.628 20.512 44.700 1.00 27.92 95 GLU A N 1
ATOM 715 C CA . GLU A 1 95 ? -42.959 19.255 45.361 1.00 27.92 95 GLU A CA 1
ATOM 716 C C . GLU A 1 95 ? -44.185 18.452 44.867 1.00 27.92 95 GLU A C 1
ATOM 718 O O . GLU A 1 95 ? -45.217 19.001 44.500 1.00 27.92 95 GLU A O 1
ATOM 723 N N . VAL A 1 96 ? -44.050 17.128 45.068 1.00 30.97 96 VAL A N 1
ATOM 724 C CA . VAL A 1 96 ? -45.016 16.147 45.624 1.00 30.97 96 VAL A CA 1
ATOM 725 C C . VAL A 1 96 ? -46.305 15.845 44.846 1.00 30.97 96 VAL A C 1
ATOM 727 O O . VAL A 1 96 ? -47.261 16.611 44.851 1.00 30.97 96 VAL A O 1
ATOM 730 N N . SER A 1 97 ? -46.421 14.600 44.359 1.00 27.28 97 SER A N 1
ATOM 731 C CA . SER A 1 97 ? -47.317 13.566 44.936 1.00 27.28 97 SER A CA 1
ATOM 732 C C . SER A 1 97 ? -47.245 12.238 44.158 1.00 27.28 97 SER A C 1
ATOM 734 O O . SER A 1 97 ? -47.391 12.200 42.941 1.00 27.28 97 SER A O 1
ATOM 736 N N . SER A 1 98 ? -47.023 11.128 44.874 1.00 31.27 98 SER A N 1
ATOM 737 C CA . SER A 1 98 ? -47.366 9.768 44.412 1.00 31.27 98 SER A CA 1
ATOM 738 C C . SER A 1 98 ? -48.885 9.559 44.512 1.00 31.27 98 SER A C 1
ATOM 740 O O . SER A 1 98 ? -49.516 10.191 45.364 1.00 31.27 98 SER A O 1
ATOM 742 N N . PRO A 1 99 ? -49.479 8.671 43.692 1.00 36.84 99 PRO A N 1
ATOM 743 C CA . PRO A 1 99 ? -49.670 7.304 44.187 1.00 36.84 99 PRO A CA 1
ATOM 744 C C . PRO A 1 99 ? -49.533 6.184 43.133 1.00 36.84 99 PRO A C 1
ATOM 746 O O . PRO A 1 99 ? -49.807 6.357 41.951 1.00 36.84 99 PRO A O 1
ATOM 749 N N . ASP A 1 100 ? -49.112 5.028 43.646 1.00 28.23 100 ASP A N 1
ATOM 750 C CA . ASP A 1 100 ? -49.510 3.653 43.326 1.00 28.23 100 ASP A CA 1
ATOM 751 C C . ASP A 1 100 ? -49.915 3.239 41.900 1.00 28.23 100 ASP A C 1
ATOM 753 O O . ASP A 1 100 ? -50.975 3.578 41.384 1.00 28.23 100 ASP A O 1
ATOM 757 N N . GLY A 1 101 ? -49.174 2.234 41.419 1.00 26.73 101 GLY A N 1
ATOM 758 C CA . GLY A 1 101 ? -49.793 1.005 40.929 1.00 26.73 101 GLY A CA 1
ATOM 759 C C . GLY A 1 101 ? -49.918 0.857 39.415 1.00 26.73 101 GLY A C 1
ATOM 760 O O . GLY A 1 101 ? -50.727 1.519 38.780 1.00 26.73 101 GLY A O 1
ATOM 761 N N . LEU A 1 102 ? -49.208 -0.156 38.899 1.00 27.70 102 LEU A N 1
ATOM 762 C CA . LEU A 1 102 ? -49.669 -1.204 37.969 1.00 27.70 102 LEU A CA 1
ATOM 763 C C . LEU A 1 102 ? -48.667 -1.485 36.839 1.00 27.70 102 LEU A C 1
ATOM 765 O O . LEU A 1 102 ? -48.277 -0.607 36.082 1.00 27.70 102 LEU A O 1
ATOM 769 N N . GLY A 1 103 ? -48.369 -2.777 36.669 1.00 26.23 103 GLY A N 1
ATOM 770 C CA . GLY A 1 103 ? -48.148 -3.354 35.344 1.00 26.23 103 GLY A CA 1
ATOM 771 C C . GLY A 1 103 ? -46.701 -3.495 34.890 1.00 26.23 103 GLY A C 1
ATOM 772 O O . GLY A 1 103 ? -46.230 -2.763 34.029 1.00 26.23 103 GLY A O 1
ATOM 773 N N . VAL A 1 104 ? -46.037 -4.548 35.367 1.00 36.31 104 VAL A N 1
ATOM 774 C CA . VAL A 1 104 ? -44.931 -5.177 34.635 1.00 36.31 104 VAL A CA 1
ATOM 775 C C . VAL A 1 104 ? -45.476 -5.692 33.300 1.00 36.31 104 VAL A C 1
ATOM 777 O O . VAL A 1 104 ? -46.220 -6.671 33.268 1.00 36.31 104 VAL A O 1
ATOM 780 N N . THR A 1 105 ? -45.083 -5.067 32.192 1.00 28.38 105 THR A N 1
ATOM 781 C CA . THR A 1 105 ? -45.190 -5.662 30.855 1.00 28.38 105 THR A CA 1
ATOM 782 C C . THR A 1 105 ? -43.877 -5.474 30.113 1.00 28.38 105 THR A C 1
ATOM 784 O O . THR A 1 105 ? -43.468 -4.351 29.826 1.00 28.38 105 THR A O 1
ATOM 787 N N . HIS A 1 106 ? -43.223 -6.593 29.800 1.00 32.59 106 HIS A N 1
ATOM 788 C CA . HIS A 1 106 ? -42.059 -6.665 28.925 1.00 32.59 106 HIS A CA 1
ATOM 789 C C . HIS A 1 106 ? -42.396 -6.102 27.534 1.00 32.59 106 HIS A C 1
ATOM 791 O O . HIS A 1 106 ? -42.964 -6.788 26.684 1.00 32.59 106 HIS A O 1
ATOM 797 N N . GLY A 1 107 ? -42.030 -4.839 27.315 1.00 26.23 107 GLY A N 1
ATOM 798 C CA . GLY A 1 107 ? -42.071 -4.165 26.023 1.00 26.23 107 GLY A CA 1
ATOM 799 C C . GLY A 1 107 ? -40.892 -4.589 25.154 1.00 26.23 107 GLY A C 1
ATOM 800 O O . GLY A 1 107 ? -39.759 -4.162 25.347 1.00 26.23 107 GLY A O 1
ATOM 801 N N . ARG A 1 108 ? -41.189 -5.464 24.198 1.00 25.14 108 ARG A N 1
ATOM 802 C CA . ARG A 1 108 ? -40.348 -5.911 23.086 1.00 25.14 108 ARG A CA 1
ATOM 803 C C . ARG A 1 108 ? -39.852 -4.710 22.263 1.00 25.14 108 ARG A C 1
ATOM 805 O O . ARG A 1 108 ? -40.657 -4.047 21.617 1.00 25.14 108 ARG A O 1
ATOM 812 N N . ILE A 1 109 ? -38.542 -4.468 22.251 1.00 30.70 109 ILE A N 1
ATOM 813 C CA . ILE A 1 109 ? -37.895 -3.515 21.334 1.00 30.70 109 ILE A CA 1
ATOM 814 C C . ILE A 1 109 ? -38.117 -4.014 19.887 1.00 30.70 109 ILE A C 1
ATOM 816 O O . ILE A 1 109 ? -37.817 -5.183 19.614 1.00 30.70 109 ILE A O 1
ATOM 820 N N . PRO A 1 110 ? -38.663 -3.205 18.958 1.00 28.70 110 PRO A N 1
ATOM 821 C CA . PRO A 1 110 ? -38.822 -3.602 17.563 1.00 28.70 110 PRO A CA 1
ATOM 822 C C . PRO A 1 110 ? -37.460 -3.753 16.882 1.00 28.70 110 PRO A C 1
ATOM 824 O O . PRO A 1 110 ? -36.538 -2.978 17.118 1.00 28.70 110 PRO A O 1
ATOM 827 N N . GLY A 1 111 ? -37.354 -4.796 16.059 1.00 26.77 111 GLY A N 1
ATOM 828 C CA . GLY A 1 111 ? -36.110 -5.327 15.522 1.00 26.77 111 GLY A CA 1
ATOM 829 C C . GLY A 1 111 ? -35.245 -4.323 14.766 1.00 26.77 111 GLY A C 1
ATOM 830 O O . GLY A 1 111 ? -35.709 -3.581 13.905 1.00 26.77 111 GLY A O 1
ATOM 831 N N . THR A 1 112 ? -33.947 -4.412 15.038 1.00 29.50 112 THR A N 1
ATOM 832 C CA . THR A 1 112 ? -32.883 -3.966 14.149 1.00 29.50 112 THR A CA 1
ATOM 833 C C . THR A 1 112 ? -33.088 -4.602 12.773 1.00 29.50 112 THR A C 1
ATOM 835 O O . THR A 1 112 ? -32.942 -5.813 12.587 1.00 29.50 112 THR A O 1
ATOM 838 N N . GLN A 1 113 ? -33.480 -3.785 11.794 1.00 28.28 113 GLN A N 1
ATOM 839 C CA . GLN A 1 113 ? -33.497 -4.187 10.394 1.00 28.28 113 GLN A CA 1
ATOM 840 C C . GLN A 1 113 ? -32.066 -4.545 9.987 1.00 28.28 113 GLN A C 1
ATOM 842 O O . GLN A 1 113 ? -31.196 -3.686 9.851 1.00 28.28 113 GLN A O 1
ATOM 847 N N . LYS A 1 114 ? -31.819 -5.843 9.804 1.00 28.08 114 LYS A N 1
ATOM 848 C CA . LYS A 1 114 ? -30.651 -6.334 9.080 1.00 28.08 114 LYS A CA 1
ATOM 849 C C . LYS A 1 114 ? -30.775 -5.825 7.648 1.00 28.08 114 LYS A C 1
ATOM 851 O O . LYS A 1 114 ? -31.588 -6.344 6.889 1.00 28.08 114 LYS A O 1
ATOM 856 N N . TYR A 1 115 ? -29.980 -4.824 7.285 1.00 28.62 115 TYR A N 1
ATOM 857 C CA . TYR A 1 115 ? -29.743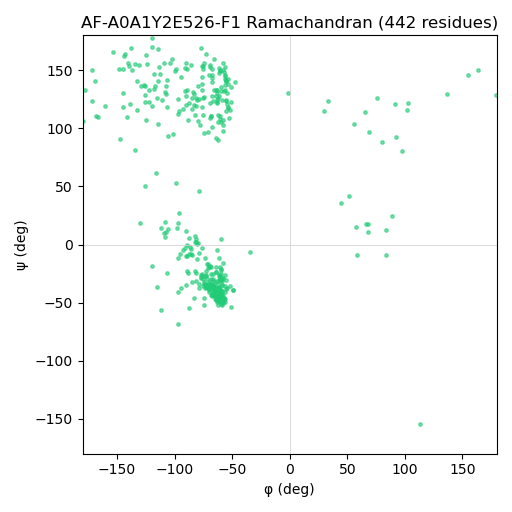 -4.489 5.887 1.00 28.62 115 TYR A CA 1
ATOM 858 C C . TYR A 1 115 ? -29.030 -5.677 5.231 1.00 28.62 115 TYR A C 1
ATOM 860 O O . TYR A 1 115 ? -27.810 -5.815 5.283 1.00 28.62 115 TYR A O 1
ATOM 868 N N . THR A 1 116 ? -29.808 -6.587 4.651 1.00 32.94 116 THR A N 1
ATOM 869 C CA . THR A 1 116 ? -29.320 -7.547 3.664 1.00 32.94 116 THR A CA 1
ATOM 870 C C . THR A 1 116 ? -29.017 -6.771 2.391 1.00 32.94 116 THR A C 1
ATOM 872 O O . THR A 1 116 ? -29.915 -6.466 1.610 1.00 32.94 116 THR A O 1
ATOM 875 N N . SER A 1 117 ? -27.746 -6.410 2.222 1.00 34.06 117 SER A N 1
ATOM 876 C CA . SER A 1 117 ? -27.198 -5.892 0.970 1.00 34.06 117 SER A CA 1
ATOM 877 C C . SER A 1 117 ? -27.424 -6.927 -0.138 1.00 34.06 117 SER A C 1
ATOM 879 O O . SER A 1 117 ? -26.802 -7.987 -0.136 1.00 34.06 117 SER A O 1
ATOM 881 N N . MET A 1 118 ? -28.362 -6.644 -1.045 1.00 35.00 118 MET A N 1
ATOM 882 C CA . MET A 1 118 ? -28.630 -7.424 -2.258 1.00 35.00 118 MET A CA 1
ATOM 883 C C . MET A 1 118 ? -27.965 -6.775 -3.478 1.00 35.00 118 MET A C 1
ATOM 885 O O . MET A 1 118 ? -28.618 -6.513 -4.485 1.00 35.00 118 MET A O 1
ATOM 889 N N . ALA A 1 119 ? -26.662 -6.510 -3.400 1.00 32.19 119 ALA A N 1
ATOM 890 C CA . ALA A 1 119 ? -25.868 -6.309 -4.607 1.00 32.19 119 ALA A CA 1
ATOM 891 C C . ALA A 1 119 ? -25.323 -7.677 -5.065 1.00 32.19 119 ALA A C 1
ATOM 893 O O . ALA A 1 119 ? -24.819 -8.425 -4.219 1.00 32.19 119 ALA A O 1
ATOM 894 N N . PRO A 1 120 ? -25.413 -8.041 -6.360 1.00 28.16 120 PRO A N 1
ATOM 895 C CA . PRO A 1 120 ? -24.699 -9.206 -6.869 1.00 28.16 120 PRO A CA 1
ATOM 896 C C . PRO A 1 120 ? -23.199 -9.048 -6.565 1.00 28.16 120 PRO A C 1
ATOM 898 O O . PRO A 1 120 ? -22.684 -7.926 -6.618 1.00 28.16 120 PRO A O 1
ATOM 901 N N . PRO A 1 121 ? -22.491 -10.134 -6.208 1.00 26.83 121 PRO A N 1
ATOM 902 C CA . PRO A 1 121 ? -21.083 -10.040 -5.864 1.00 26.83 121 PRO A CA 1
ATOM 903 C C . PRO A 1 121 ? -20.316 -9.491 -7.074 1.00 26.83 121 PRO A C 1
ATOM 905 O O . PRO A 1 121 ? -20.531 -9.974 -8.190 1.00 26.83 121 PRO A O 1
ATOM 908 N N . PRO A 1 122 ? -19.435 -8.490 -6.897 1.00 31.20 122 PRO A N 1
ATOM 909 C CA . PRO A 1 122 ? -18.575 -8.047 -7.979 1.00 31.20 122 PRO A CA 1
ATOM 910 C C . PRO A 1 122 ? -17.789 -9.256 -8.494 1.00 31.20 122 PRO A C 1
ATOM 912 O O . PRO A 1 122 ? -17.085 -9.925 -7.738 1.00 31.20 122 PRO A O 1
ATOM 915 N N . THR A 1 123 ? -17.912 -9.542 -9.791 1.00 38.28 123 THR A N 1
ATOM 916 C CA . THR A 1 123 ? -17.295 -10.700 -10.461 1.00 38.28 123 THR A CA 1
ATOM 917 C C . THR A 1 123 ? -15.761 -10.679 -10.387 1.00 38.28 123 THR A C 1
ATOM 919 O O . THR A 1 123 ? -15.105 -11.677 -10.669 1.00 38.28 123 THR A O 1
ATOM 922 N N . ARG A 1 124 ? -15.169 -9.556 -9.959 1.00 47.34 124 ARG A N 1
ATOM 923 C CA . ARG A 1 124 ? -13.777 -9.463 -9.520 1.00 47.34 124 ARG A CA 1
ATOM 924 C C . ARG A 1 124 ? -13.731 -9.314 -8.006 1.00 47.34 124 ARG A C 1
ATOM 926 O O . ARG A 1 124 ? -14.182 -8.309 -7.459 1.00 47.34 124 ARG A O 1
ATOM 933 N N . ILE A 1 125 ? -13.114 -10.290 -7.345 1.00 56.22 125 ILE A N 1
ATOM 934 C CA . ILE A 1 125 ? -12.682 -10.168 -5.951 1.00 56.22 125 ILE A CA 1
ATOM 935 C C . ILE A 1 125 ? -11.869 -8.876 -5.850 1.00 56.22 125 ILE A C 1
ATOM 937 O O . ILE A 1 125 ? -10.906 -8.690 -6.598 1.00 56.22 125 ILE A O 1
ATOM 941 N N . ALA A 1 126 ? -12.278 -7.955 -4.977 1.00 58.94 126 ALA A N 1
ATOM 942 C CA . ALA A 1 126 ? -11.596 -6.676 -4.827 1.00 58.94 126 ALA A CA 1
ATOM 943 C C . ALA A 1 126 ? -10.083 -6.898 -4.620 1.00 58.94 126 ALA A C 1
ATOM 945 O O . ALA A 1 126 ? -9.658 -7.811 -3.910 1.00 58.94 126 ALA A O 1
ATOM 946 N N . GLY A 1 127 ? -9.257 -6.112 -5.311 1.00 70.50 127 GLY A N 1
ATOM 947 C CA . GLY A 1 127 ? -7.798 -6.223 -5.235 1.00 70.50 127 GLY A CA 1
ATOM 948 C C . GLY A 1 127 ? -7.182 -7.503 -5.819 1.00 70.50 127 GLY A C 1
ATOM 949 O O . GLY A 1 127 ? -5.998 -7.736 -5.571 1.00 70.50 127 GLY A O 1
ATOM 950 N N . ALA A 1 128 ? -7.937 -8.337 -6.549 1.00 78.19 128 ALA A N 1
ATOM 951 C CA . ALA A 1 128 ? -7.405 -9.530 -7.209 1.00 78.19 128 ALA A CA 1
ATOM 952 C C . ALA A 1 128 ? -6.239 -9.206 -8.168 1.00 78.19 128 ALA A C 1
ATOM 954 O O . ALA A 1 128 ? -6.174 -8.097 -8.711 1.00 78.19 128 ALA A O 1
ATOM 955 N N . PRO A 1 129 ? -5.319 -10.163 -8.393 1.00 85.25 129 PRO A N 1
ATOM 956 C CA . PRO A 1 129 ? -4.290 -10.017 -9.413 1.00 85.25 129 PRO A CA 1
ATOM 957 C C . PRO A 1 129 ? -4.903 -9.778 -10.804 1.00 85.25 129 PRO A C 1
ATOM 959 O O . PRO A 1 129 ? -5.976 -10.313 -11.086 1.00 85.25 129 PRO A O 1
ATOM 962 N N . PRO A 1 130 ? -4.230 -9.025 -11.694 1.00 87.75 130 PRO A N 1
ATOM 963 C CA . PRO A 1 130 ? -4.638 -8.921 -13.094 1.00 87.75 130 PRO A CA 1
ATOM 964 C C . PRO A 1 130 ? -4.714 -10.296 -13.775 1.00 87.75 130 PRO A C 1
ATOM 966 O O . PRO A 1 130 ? -3.863 -11.150 -13.532 1.00 87.75 130 PRO A O 1
ATOM 969 N N . ASP A 1 131 ? -5.669 -10.489 -14.686 1.00 85.12 131 ASP A N 1
ATOM 970 C CA . ASP A 1 131 ? -5.918 -11.792 -15.332 1.00 85.12 131 ASP A CA 1
ATOM 971 C C . ASP A 1 131 ? -4.682 -12.337 -16.084 1.00 85.12 131 ASP A C 1
ATOM 973 O O . ASP A 1 131 ? -4.433 -13.538 -16.118 1.00 85.12 131 ASP A O 1
ATOM 977 N N . ASN A 1 132 ? -3.845 -11.451 -16.634 1.00 90.44 132 ASN A N 1
ATOM 978 C CA . ASN A 1 132 ? -2.614 -11.788 -17.360 1.00 90.44 132 ASN A CA 1
ATOM 979 C C . ASN A 1 132 ? -1.341 -11.703 -16.499 1.00 90.44 132 ASN A C 1
ATOM 981 O O . ASN A 1 132 ? -0.232 -11.588 -17.032 1.00 90.44 132 ASN A O 1
ATOM 985 N N . ILE A 1 133 ? -1.460 -11.713 -15.167 1.00 93.00 133 ILE A N 1
ATOM 986 C CA . ILE A 1 133 ? -0.315 -11.428 -14.295 1.00 93.00 133 ILE A CA 1
ATOM 987 C C . ILE A 1 133 ? 0.822 -12.440 -14.440 1.00 93.00 133 ILE A C 1
ATOM 989 O O . ILE A 1 133 ? 1.993 -12.062 -14.374 1.00 93.00 133 ILE A O 1
ATOM 993 N N . ILE A 1 134 ? 0.497 -13.709 -14.693 1.00 93.56 134 ILE A N 1
ATOM 994 C CA . ILE A 1 134 ? 1.495 -14.760 -14.903 1.00 93.56 134 ILE A CA 1
ATOM 995 C C . ILE A 1 134 ? 2.353 -14.476 -16.140 1.00 93.56 134 ILE A C 1
ATOM 997 O O . ILE A 1 134 ? 3.579 -14.574 -16.076 1.00 93.56 134 ILE A O 1
ATOM 1001 N N . GLU A 1 135 ? 1.745 -14.015 -17.236 1.00 94.88 135 GLU A N 1
ATOM 1002 C CA . GLU A 1 135 ? 2.470 -13.642 -18.453 1.00 94.88 135 GLU A CA 1
ATOM 1003 C C . GLU A 1 135 ? 3.437 -12.491 -18.186 1.00 94.88 135 GLU A C 1
ATOM 1005 O O . GLU A 1 135 ? 4.595 -12.535 -18.601 1.00 94.88 135 GLU A O 1
ATOM 1010 N N . TRP A 1 136 ? 2.986 -11.465 -17.459 1.00 95.38 136 TRP A N 1
ATOM 1011 C CA . TRP A 1 136 ? 3.836 -10.336 -17.091 1.00 95.38 136 TRP A CA 1
ATOM 1012 C C . TRP A 1 136 ? 4.981 -10.757 -16.184 1.00 95.38 136 TRP A C 1
ATOM 1014 O O . TRP A 1 136 ? 6.121 -10.361 -16.423 1.00 95.38 136 TRP A O 1
ATOM 1024 N N . ARG A 1 137 ? 4.723 -11.610 -15.193 1.00 96.00 137 ARG A N 1
ATOM 1025 C CA . ARG A 1 137 ? 5.773 -12.154 -14.329 1.00 96.00 137 ARG A CA 1
ATOM 1026 C C . ARG A 1 137 ? 6.819 -12.916 -15.142 1.00 96.00 137 ARG A C 1
ATOM 1028 O O . ARG A 1 137 ? 8.007 -12.662 -14.958 1.00 96.00 137 ARG A O 1
ATOM 1035 N N . HIS A 1 138 ? 6.413 -13.746 -16.105 1.00 95.69 138 HIS A N 1
ATOM 1036 C CA . HIS A 1 138 ? 7.348 -14.414 -17.018 1.00 95.69 138 HIS A CA 1
ATOM 1037 C C . HIS A 1 138 ? 8.101 -13.442 -17.936 1.00 95.69 138 HIS A C 1
ATOM 1039 O O . HIS A 1 138 ? 9.303 -13.622 -18.131 1.00 95.69 138 HIS A O 1
ATOM 1045 N N . LYS A 1 139 ? 7.454 -12.394 -18.465 1.00 95.62 139 LYS A N 1
ATOM 1046 C CA . LYS A 1 139 ? 8.124 -11.351 -19.268 1.00 95.62 139 LYS A CA 1
ATOM 1047 C C . LYS A 1 139 ? 9.205 -10.632 -18.462 1.00 95.62 139 LYS A C 1
ATOM 1049 O O . LYS A 1 139 ? 10.326 -10.480 -18.933 1.00 95.62 139 LYS A O 1
ATOM 1054 N N . PHE A 1 140 ? 8.891 -10.242 -17.228 1.00 95.75 140 PHE A N 1
ATOM 1055 C CA . PHE A 1 140 ? 9.848 -9.595 -16.332 1.00 95.75 140 PHE A CA 1
ATOM 1056 C C . PHE A 1 140 ? 10.948 -10.538 -15.849 1.00 95.75 140 PHE A C 1
ATOM 1058 O O . PHE A 1 140 ? 12.065 -10.089 -15.616 1.00 95.75 140 PHE A O 1
ATOM 1065 N N . PHE A 1 141 ? 10.660 -11.828 -15.694 1.00 96.50 141 PHE A N 1
ATOM 1066 C CA . PHE A 1 141 ? 11.659 -12.837 -15.358 1.00 96.50 141 PHE A CA 1
ATOM 1067 C C . PHE A 1 141 ? 12.622 -13.097 -16.528 1.00 96.50 141 PHE A C 1
ATOM 1069 O O . PHE A 1 141 ? 13.832 -13.168 -16.340 1.00 96.50 141 PHE A O 1
ATOM 1076 N N . ASN A 1 142 ? 12.107 -13.155 -17.757 1.00 95.44 142 ASN A N 1
ATOM 1077 C CA . ASN A 1 142 ? 12.877 -13.410 -18.979 1.00 95.44 142 ASN A CA 1
ATOM 1078 C C . ASN A 1 142 ? 13.287 -12.120 -19.717 1.00 95.44 142 ASN A C 1
ATOM 1080 O O . ASN A 1 142 ? 13.497 -12.130 -20.929 1.00 95.44 142 ASN A O 1
ATOM 1084 N N . ILE A 1 143 ? 13.431 -11.007 -18.993 1.00 94.38 143 ILE A N 1
ATOM 1085 C CA . ILE A 1 143 ? 13.669 -9.663 -19.550 1.00 94.38 143 ILE A CA 1
ATOM 1086 C C . ILE A 1 143 ? 14.953 -9.542 -20.391 1.00 94.38 143 ILE A C 1
ATOM 1088 O O . ILE A 1 143 ? 15.067 -8.666 -21.240 1.00 94.38 143 ILE A O 1
ATOM 1092 N N . SER A 1 144 ? 15.931 -10.431 -20.196 1.00 87.69 144 SER A N 1
ATOM 1093 C CA . SER A 1 144 ? 17.150 -10.482 -21.020 1.00 87.69 144 SER A CA 1
ATOM 1094 C C . SER A 1 144 ? 16.930 -11.053 -22.420 1.00 87.69 144 SER A C 1
ATOM 1096 O O . SER A 1 144 ? 17.809 -10.928 -23.266 1.00 87.69 144 SER A O 1
ATOM 1098 N N . GLN A 1 145 ? 15.771 -11.659 -22.683 1.00 88.38 145 GLN A N 1
ATOM 1099 C CA . GLN A 1 145 ? 15.406 -12.148 -24.012 1.00 88.38 145 GLN A CA 1
ATOM 1100 C C . GLN A 1 145 ? 14.681 -11.079 -24.829 1.00 88.38 145 GLN A C 1
ATOM 1102 O O . GLN A 1 145 ? 14.869 -11.025 -26.038 1.00 88.38 145 GLN A O 1
ATOM 1107 N N . ASN A 1 146 ? 13.876 -10.232 -24.180 1.00 87.69 146 ASN A N 1
ATOM 1108 C CA . ASN A 1 146 ? 13.073 -9.204 -24.837 1.00 87.69 146 ASN A CA 1
ATOM 1109 C C . ASN A 1 146 ? 12.993 -7.957 -23.955 1.00 87.69 146 ASN A C 1
ATOM 1111 O O . ASN A 1 146 ? 12.428 -8.020 -22.863 1.00 87.69 146 ASN A O 1
ATOM 1115 N N . ALA A 1 147 ? 13.502 -6.826 -24.446 1.00 92.00 147 ALA A N 1
ATOM 1116 C CA . ALA A 1 147 ? 13.297 -5.538 -23.793 1.00 92.00 147 ALA A CA 1
ATOM 1117 C C . ALA A 1 147 ? 11.799 -5.191 -23.745 1.00 92.00 147 ALA A C 1
ATOM 1119 O O . ALA A 1 147 ? 11.034 -5.545 -24.647 1.00 92.00 147 ALA A O 1
ATOM 1120 N N . LEU A 1 148 ? 11.377 -4.491 -22.692 1.00 95.06 148 LEU A N 1
ATOM 1121 C CA . LEU A 1 148 ? 9.991 -4.060 -22.515 1.00 95.06 148 LEU A CA 1
ATOM 1122 C C . LEU A 1 148 ? 9.895 -2.540 -22.561 1.00 95.06 148 LEU A C 1
ATOM 1124 O O . LEU A 1 148 ? 10.707 -1.827 -21.972 1.00 95.06 148 LEU A O 1
ATOM 1128 N N . THR A 1 149 ? 8.845 -2.045 -23.204 1.00 95.81 149 THR A N 1
ATOM 1129 C CA . THR A 1 149 ? 8.454 -0.639 -23.151 1.00 95.81 149 THR A CA 1
ATOM 1130 C C . THR A 1 149 ? 7.004 -0.569 -22.710 1.00 95.81 149 THR A C 1
ATOM 1132 O O . THR A 1 149 ? 6.144 -1.186 -23.335 1.00 95.81 149 THR A O 1
ATOM 1135 N N . LEU A 1 150 ? 6.733 0.139 -21.614 1.00 95.94 150 LEU A N 1
ATOM 1136 C CA . LEU A 1 150 ? 5.389 0.244 -21.052 1.00 95.94 150 LEU A CA 1
ATOM 1137 C C . LEU A 1 150 ? 5.153 1.597 -20.365 1.00 95.94 150 LEU A C 1
ATOM 1139 O O . LEU A 1 150 ? 6.100 2.193 -19.844 1.00 95.94 150 LEU A O 1
ATOM 1143 N N . PRO A 1 151 ? 3.905 2.095 -20.327 1.00 96.69 151 PRO A N 1
ATOM 1144 C CA . PRO A 1 151 ? 3.559 3.297 -19.576 1.00 96.69 151 PRO A CA 1
ATOM 1145 C C . PRO A 1 151 ? 3.841 3.153 -18.074 1.00 96.69 151 PRO A C 1
ATOM 1147 O O . PRO A 1 151 ? 3.711 2.069 -17.501 1.00 96.69 151 PRO A O 1
ATOM 1150 N N . LYS A 1 152 ? 4.153 4.269 -17.405 1.00 94.00 152 LYS A N 1
ATOM 1151 C CA . LYS A 1 152 ? 4.397 4.321 -15.955 1.00 94.00 152 LYS A CA 1
ATOM 1152 C C . LYS A 1 152 ? 3.218 3.773 -15.151 1.00 94.00 152 LYS A C 1
ATOM 1154 O O . LYS A 1 152 ? 3.438 3.041 -14.197 1.00 94.00 152 LYS A O 1
ATOM 1159 N N . GLN A 1 153 ? 1.990 4.094 -15.554 1.00 91.75 153 GLN A N 1
ATOM 1160 C CA . GLN A 1 153 ? 0.791 3.590 -14.886 1.00 91.75 153 GLN A CA 1
ATOM 1161 C C . GLN A 1 153 ? 0.755 2.055 -14.886 1.00 91.75 153 GLN A C 1
ATOM 1163 O O . GLN A 1 153 ? 0.642 1.440 -13.830 1.00 91.75 153 GLN A O 1
ATOM 1168 N N . GLN A 1 154 ? 0.954 1.440 -16.054 1.00 93.69 154 GLN A N 1
ATOM 1169 C CA . GLN A 1 154 ? 0.989 -0.016 -16.181 1.00 93.69 154 GLN A CA 1
ATOM 1170 C C . GLN A 1 154 ? 2.143 -0.631 -15.377 1.00 93.69 154 GLN A C 1
ATOM 1172 O O . GLN A 1 154 ? 1.983 -1.687 -14.770 1.00 93.69 154 GLN A O 1
ATOM 1177 N N . TRP A 1 155 ? 3.304 0.033 -15.338 1.00 94.44 155 TRP A N 1
ATOM 1178 C CA . TRP A 1 155 ? 4.398 -0.375 -14.461 1.00 94.44 155 TRP A CA 1
ATOM 1179 C C . TRP A 1 155 ? 3.958 -0.379 -12.996 1.00 94.44 155 TRP A C 1
ATOM 1181 O O . TRP A 1 155 ? 4.130 -1.394 -12.335 1.00 94.44 155 TRP A O 1
ATOM 1191 N N . ASP A 1 156 ? 3.379 0.711 -12.488 1.00 92.44 156 ASP A N 1
ATOM 1192 C CA . ASP A 1 156 ? 2.986 0.833 -11.079 1.00 92.44 156 ASP A CA 1
ATOM 1193 C C . ASP A 1 156 ? 1.951 -0.239 -10.675 1.00 92.44 156 ASP A C 1
ATOM 1195 O O . ASP A 1 156 ? 2.050 -0.819 -9.590 1.00 92.44 156 ASP A O 1
ATOM 1199 N N . GLU A 1 157 ? 1.002 -0.547 -11.565 1.00 91.56 157 GLU A N 1
ATOM 1200 C CA . GLU A 1 157 ? -0.024 -1.581 -11.370 1.00 91.56 157 GLU A CA 1
ATOM 1201 C C . GLU A 1 157 ? 0.565 -3.000 -11.330 1.00 91.56 157 GLU A C 1
ATOM 1203 O O . GLU A 1 157 ? 0.202 -3.809 -10.472 1.00 91.56 157 GLU A O 1
ATOM 1208 N N . LEU A 1 158 ? 1.501 -3.311 -12.232 1.00 93.56 158 LEU A N 1
ATOM 1209 C CA . LEU A 1 158 ? 2.131 -4.631 -12.318 1.00 93.56 158 LEU A CA 1
ATOM 1210 C C . LEU A 1 158 ? 3.214 -4.833 -11.255 1.00 93.56 158 LEU A C 1
ATOM 1212 O O . LEU A 1 158 ? 3.404 -5.944 -10.756 1.00 93.56 1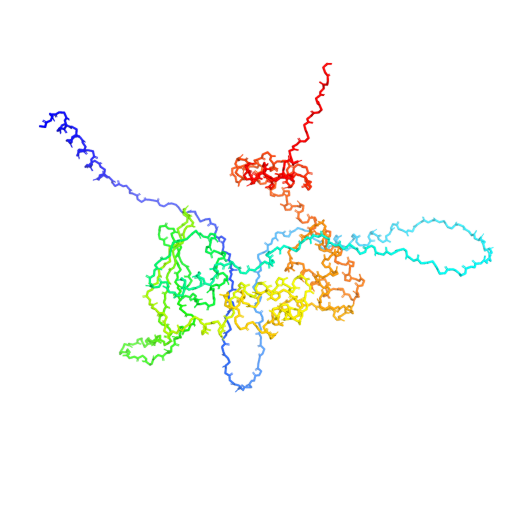58 LEU A O 1
ATOM 1216 N N . TRP A 1 159 ? 3.939 -3.771 -10.900 1.00 94.81 159 TRP A N 1
ATOM 1217 C CA . TRP A 1 159 ? 5.179 -3.859 -10.136 1.00 94.81 159 TRP A CA 1
ATOM 1218 C C . TRP A 1 159 ? 4.987 -4.524 -8.771 1.00 94.81 159 TRP A C 1
ATOM 1220 O O . TRP A 1 159 ? 5.807 -5.344 -8.350 1.00 94.81 159 TRP A O 1
ATOM 1230 N N . ILE A 1 160 ? 3.873 -4.234 -8.092 1.00 94.31 160 ILE A N 1
ATOM 1231 C CA . ILE A 1 160 ? 3.564 -4.810 -6.776 1.00 94.31 160 ILE A CA 1
ATOM 1232 C C . ILE A 1 160 ? 3.481 -6.341 -6.805 1.00 94.31 160 ILE A C 1
ATOM 1234 O O . ILE A 1 160 ? 3.715 -6.985 -5.786 1.00 94.31 160 ILE A O 1
ATOM 1238 N N . TRP A 1 161 ? 3.182 -6.930 -7.960 1.00 95.31 161 TRP A N 1
ATOM 1239 C CA . TRP A 1 161 ? 3.084 -8.373 -8.163 1.00 95.31 161 TRP A CA 1
ATOM 1240 C C . TRP A 1 161 ? 4.397 -9.002 -8.643 1.00 95.31 161 TRP A C 1
ATOM 1242 O O . TRP A 1 161 ? 4.465 -10.215 -8.791 1.00 95.31 161 TRP A O 1
ATOM 1252 N N . ILE A 1 162 ? 5.431 -8.200 -8.906 1.00 95.19 162 ILE A N 1
ATOM 1253 C CA . ILE A 1 162 ? 6.706 -8.603 -9.534 1.00 95.19 162 ILE A CA 1
ATOM 1254 C C . ILE A 1 162 ? 7.898 -8.335 -8.598 1.00 95.19 162 ILE A C 1
ATOM 1256 O O . ILE A 1 162 ? 8.975 -8.918 -8.742 1.00 95.19 162 ILE A O 1
ATOM 1260 N N . ASP A 1 163 ? 7.714 -7.485 -7.588 1.00 94.62 163 ASP A N 1
ATOM 1261 C CA . ASP A 1 163 ? 8.749 -7.001 -6.670 1.00 94.62 163 ASP A CA 1
ATOM 1262 C C . ASP A 1 163 ? 9.429 -8.068 -5.786 1.00 94.62 163 ASP A C 1
ATOM 1264 O O . ASP A 1 163 ? 10.375 -7.776 -5.039 1.00 94.62 163 ASP A O 1
ATOM 1268 N N . ASN A 1 164 ? 8.970 -9.318 -5.848 1.00 95.38 164 ASN A N 1
ATOM 1269 C CA . ASN A 1 164 ? 9.659 -10.444 -5.239 1.00 95.38 164 ASN A CA 1
ATOM 1270 C C . ASN A 1 164 ? 10.809 -10.978 -6.110 1.00 95.38 164 ASN A C 1
ATOM 1272 O O . ASN A 1 164 ? 11.774 -11.507 -5.555 1.00 95.38 164 ASN A O 1
ATOM 1276 N N . ILE A 1 165 ? 10.771 -10.765 -7.429 1.00 95.88 165 ILE A N 1
ATOM 1277 C CA . ILE A 1 165 ? 11.790 -11.236 -8.381 1.00 95.88 165 ILE A CA 1
ATOM 1278 C C . ILE A 1 165 ? 13.064 -10.394 -8.287 1.00 95.88 165 ILE A C 1
ATOM 1280 O O . ILE A 1 165 ? 14.184 -10.913 -8.205 1.00 95.88 165 ILE A O 1
ATOM 1284 N N . TRP A 1 166 ? 12.894 -9.075 -8.251 1.00 95.69 166 TRP A N 1
ATOM 1285 C CA . TRP A 1 166 ? 13.978 -8.116 -8.414 1.00 95.69 166 TRP A CA 1
ATOM 1286 C C . TRP A 1 166 ? 14.254 -7.337 -7.125 1.00 95.69 166 TRP A C 1
ATOM 1288 O O . TRP A 1 166 ? 13.370 -7.066 -6.320 1.00 95.69 166 TRP A O 1
ATOM 1298 N N . THR A 1 167 ? 15.516 -6.979 -6.889 1.00 94.50 167 THR A N 1
ATOM 1299 C CA . THR A 1 167 ? 15.940 -6.146 -5.753 1.00 94.50 167 THR A CA 1
ATOM 1300 C C . THR A 1 167 ? 16.806 -4.987 -6.254 1.00 94.50 167 THR A C 1
ATOM 1302 O O . THR A 1 167 ? 17.699 -5.230 -7.076 1.00 94.50 167 THR A O 1
ATOM 1305 N N . PRO A 1 168 ? 16.599 -3.748 -5.763 1.00 94.94 168 PRO A N 1
ATOM 1306 C CA . PRO A 1 168 ? 17.405 -2.601 -6.165 1.00 94.94 168 PRO A CA 1
ATOM 1307 C C . PRO A 1 168 ? 18.900 -2.839 -5.928 1.00 94.94 168 PRO A C 1
ATOM 1309 O O . PRO A 1 168 ? 19.327 -3.306 -4.867 1.00 94.94 168 PRO A O 1
ATOM 1312 N N . ARG A 1 169 ? 19.722 -2.532 -6.933 1.00 92.69 169 ARG A N 1
ATOM 1313 C CA . ARG A 1 169 ? 21.186 -2.625 -6.842 1.00 92.69 169 ARG A CA 1
ATOM 1314 C C . ARG A 1 169 ? 21.798 -1.363 -6.237 1.00 92.69 169 ARG A C 1
ATOM 1316 O O . ARG A 1 169 ? 22.828 -1.468 -5.568 1.00 92.69 169 ARG A O 1
ATOM 1323 N N . ARG A 1 170 ? 21.177 -0.212 -6.491 1.00 91.81 170 ARG A N 1
ATOM 1324 C CA . ARG A 1 170 ? 21.547 1.122 -6.008 1.00 91.81 170 ARG A CA 1
ATOM 1325 C C . ARG A 1 170 ? 20.305 2.007 -5.943 1.00 91.81 170 ARG A C 1
ATOM 1327 O O . ARG A 1 170 ? 19.280 1.663 -6.529 1.00 91.81 170 ARG A O 1
ATOM 1334 N N . VAL A 1 171 ? 20.431 3.136 -5.253 1.00 93.94 171 VAL A N 1
ATOM 1335 C CA . VAL A 1 171 ? 19.418 4.196 -5.267 1.00 93.94 171 VAL A CA 1
ATOM 1336 C C . VAL A 1 171 ? 19.248 4.691 -6.714 1.00 93.94 171 VAL A C 1
ATOM 1338 O O . VAL A 1 171 ? 20.262 4.838 -7.412 1.00 93.94 171 VAL A O 1
ATOM 1341 N N . PRO A 1 172 ? 18.008 4.891 -7.197 1.00 95.50 172 PRO A N 1
ATOM 1342 C CA . PRO A 1 172 ? 17.765 5.471 -8.514 1.00 95.50 172 PRO A CA 1
ATOM 1343 C C . PRO A 1 172 ? 18.410 6.853 -8.638 1.00 95.50 172 PRO A C 1
ATOM 1345 O O . PRO A 1 172 ? 18.536 7.574 -7.651 1.00 95.50 172 PRO A O 1
ATOM 1348 N N . TYR A 1 173 ? 18.812 7.239 -9.846 1.00 95.94 173 TYR A N 1
ATOM 1349 C CA . TYR A 1 173 ? 19.361 8.575 -10.090 1.00 95.94 173 TYR A CA 1
ATOM 1350 C C . TYR A 1 173 ? 18.859 9.153 -11.405 1.00 95.94 173 TYR A C 1
ATOM 1352 O O . TYR A 1 173 ? 18.549 8.425 -12.350 1.00 95.94 173 TYR A O 1
ATOM 1360 N N . THR A 1 174 ? 18.823 10.478 -11.464 1.00 97.38 174 THR A N 1
ATOM 1361 C CA . THR A 1 174 ? 18.404 11.229 -12.644 1.00 97.38 174 THR A CA 1
ATOM 1362 C C . THR A 1 174 ? 19.610 11.517 -13.531 1.00 97.38 174 THR A C 1
ATOM 1364 O O . THR A 1 174 ? 20.643 12.008 -13.070 1.00 97.38 174 THR A O 1
ATOM 1367 N N . LYS A 1 175 ? 19.498 11.175 -14.811 1.00 94.88 175 LYS A N 1
ATOM 1368 C CA . LYS A 1 175 ? 20.480 11.497 -15.849 1.00 94.88 175 LYS A CA 1
ATOM 1369 C C . LYS A 1 175 ? 20.352 12.972 -16.268 1.00 94.88 175 LYS A C 1
ATOM 1371 O O . LYS A 1 175 ? 19.402 13.659 -15.906 1.00 94.88 175 LYS A O 1
ATOM 1376 N N . LYS A 1 176 ? 21.328 13.473 -17.036 1.00 92.69 176 LYS A N 1
ATOM 1377 C CA . LYS A 1 176 ? 21.364 14.880 -17.494 1.00 92.69 176 LYS A CA 1
ATOM 1378 C C . LYS A 1 176 ? 20.159 15.274 -18.358 1.00 92.69 176 LYS A C 1
ATOM 1380 O O . LYS A 1 176 ? 19.786 16.435 -18.373 1.00 92.69 176 LYS A O 1
ATOM 1385 N N . ASP A 1 177 ? 19.574 14.307 -19.053 1.00 92.25 177 ASP A N 1
ATOM 1386 C CA . ASP A 1 177 ? 18.375 14.431 -19.888 1.00 92.25 177 ASP A CA 1
ATOM 1387 C C . ASP A 1 177 ? 17.061 14.368 -19.078 1.00 92.25 177 ASP A C 1
ATOM 1389 O O . ASP A 1 177 ? 15.980 14.340 -19.655 1.00 92.25 177 ASP A O 1
ATOM 1393 N N . GLY A 1 178 ? 17.134 14.305 -17.743 1.00 92.75 178 GLY A N 1
ATOM 1394 C CA . GLY A 1 178 ? 15.974 14.161 -16.862 1.00 92.75 178 GLY A CA 1
ATOM 1395 C C . GLY A 1 178 ? 15.493 12.718 -16.683 1.00 92.75 178 GLY A C 1
ATOM 1396 O O . GLY A 1 178 ? 14.675 12.461 -15.802 1.00 92.75 178 GLY A O 1
ATOM 1397 N N . THR A 1 179 ? 16.016 11.754 -17.446 1.00 96.12 179 THR A N 1
ATOM 1398 C CA . THR A 1 179 ? 15.619 10.343 -17.350 1.00 96.12 179 THR A CA 1
ATOM 1399 C C . THR A 1 179 ? 15.980 9.764 -15.984 1.00 96.12 179 THR A C 1
ATOM 1401 O O . THR A 1 179 ? 17.140 9.816 -15.564 1.00 96.12 179 THR A O 1
ATOM 1404 N N . VAL A 1 180 ? 15.013 9.151 -15.296 1.00 96.62 180 VAL A N 1
ATOM 1405 C CA . VAL A 1 180 ? 15.269 8.470 -14.019 1.00 96.62 180 VAL A CA 1
ATOM 1406 C C . VAL A 1 180 ? 15.696 7.035 -14.294 1.00 96.62 180 VAL A C 1
ATOM 1408 O O . VAL A 1 180 ? 14.975 6.265 -14.927 1.00 96.62 180 VAL A O 1
ATOM 1411 N N . HIS A 1 181 ? 16.885 6.671 -13.826 1.00 97.00 181 HIS A N 1
ATOM 1412 C CA . HIS A 1 181 ? 17.498 5.379 -14.084 1.00 97.00 181 HIS A CA 1
ATOM 1413 C C . HIS A 1 181 ? 17.487 4.487 -12.843 1.00 97.00 181 HIS A C 1
ATOM 1415 O O . HIS A 1 181 ? 17.970 4.866 -11.772 1.00 97.00 181 HIS A O 1
ATOM 1421 N N . TYR A 1 182 ? 17.013 3.260 -13.029 1.00 97.06 182 TYR A N 1
ATOM 1422 C CA . TYR A 1 182 ? 16.925 2.230 -12.008 1.00 97.06 182 TYR A CA 1
ATOM 1423 C C . TYR A 1 182 ? 17.801 1.034 -12.387 1.00 97.06 182 TYR A C 1
ATOM 1425 O O . TYR A 1 182 ? 17.759 0.562 -13.521 1.00 97.06 182 TYR A O 1
ATOM 1433 N N . GLU A 1 183 ? 18.544 0.491 -11.420 1.00 97.06 183 GLU A N 1
ATOM 1434 C CA . GLU A 1 183 ? 19.271 -0.772 -11.581 1.00 97.06 183 GLU A CA 1
ATOM 1435 C C . GLU A 1 183 ? 18.775 -1.820 -10.597 1.00 97.06 183 GLU A C 1
ATOM 1437 O O . GLU A 1 183 ? 18.706 -1.580 -9.388 1.00 97.06 183 GLU A O 1
ATOM 1442 N N . TRP A 1 184 ? 18.542 -3.018 -11.114 1.00 96.31 184 TRP A N 1
ATOM 1443 C CA . TRP A 1 184 ? 17.998 -4.134 -10.366 1.00 96.31 184 TRP A CA 1
ATOM 1444 C C . TRP A 1 184 ? 18.838 -5.381 -10.603 1.00 96.31 184 TRP A C 1
ATOM 1446 O O . TRP A 1 184 ? 19.517 -5.544 -11.618 1.00 96.31 184 TRP A O 1
ATOM 1456 N N . ARG A 1 185 ? 18.791 -6.282 -9.633 1.00 95.19 185 ARG A N 1
ATOM 1457 C CA . ARG A 1 185 ? 19.368 -7.622 -9.725 1.00 95.19 185 ARG A CA 1
ATOM 1458 C C . ARG A 1 185 ? 18.368 -8.632 -9.201 1.00 95.19 185 ARG A C 1
ATOM 1460 O O . ARG A 1 185 ? 17.531 -8.274 -8.368 1.00 95.19 185 ARG A O 1
ATOM 1467 N N . CYS A 1 186 ? 18.476 -9.875 -9.646 1.00 96.00 186 CYS A N 1
ATOM 1468 C CA . CYS A 1 186 ? 17.668 -10.950 -9.095 1.00 96.00 186 CYS A CA 1
ATOM 1469 C C . CYS A 1 186 ? 17.811 -11.005 -7.564 1.00 96.00 186 CYS A C 1
ATOM 1471 O O . CYS A 1 186 ? 18.900 -10.804 -7.016 1.00 96.00 186 CYS A O 1
ATOM 1473 N N . ARG A 1 187 ? 16.719 -11.307 -6.857 1.00 93.69 187 ARG A N 1
ATOM 1474 C CA . ARG A 1 187 ? 16.706 -11.492 -5.398 1.00 93.69 187 ARG A CA 1
ATOM 1475 C C . ARG A 1 187 ? 17.706 -12.547 -4.910 1.00 93.69 187 ARG A C 1
ATOM 1477 O O . ARG A 1 187 ? 18.250 -12.407 -3.818 1.00 93.69 187 ARG A O 1
ATOM 1484 N N . TYR A 1 188 ? 17.997 -13.562 -5.719 1.00 93.88 188 TYR A N 1
ATOM 1485 C CA . TYR A 1 188 ? 18.992 -14.595 -5.412 1.00 93.88 188 TYR A CA 1
ATOM 1486 C C . TYR A 1 188 ? 20.439 -14.189 -5.687 1.00 93.88 188 TYR A C 1
ATOM 1488 O O . TYR A 1 188 ? 21.357 -14.973 -5.441 1.00 93.88 188 TYR A O 1
ATOM 1496 N N . HIS A 1 189 ? 20.682 -12.966 -6.154 1.00 90.62 189 HIS A N 1
ATOM 1497 C CA . HIS A 1 189 ? 22.034 -12.446 -6.244 1.00 90.62 189 HIS A CA 1
ATOM 1498 C C . HIS A 1 189 ? 22.607 -12.222 -4.833 1.00 90.62 189 HIS A C 1
ATOM 1500 O O . HIS A 1 189 ? 22.253 -11.260 -4.142 1.00 90.62 189 HIS A O 1
ATOM 1506 N N . LYS A 1 190 ? 23.590 -13.032 -4.432 1.00 83.88 190 LYS A N 1
ATOM 1507 C CA . LYS A 1 190 ? 24.359 -12.848 -3.195 1.00 83.88 190 LYS A CA 1
ATOM 1508 C C . LYS A 1 190 ? 25.745 -12.279 -3.508 1.00 83.88 190 LYS A C 1
ATOM 1510 O O . LYS A 1 190 ? 26.270 -12.380 -4.615 1.00 83.88 190 LYS A O 1
ATOM 1515 N N . LYS A 1 191 ? 26.346 -11.618 -2.522 1.00 74.38 191 LYS A N 1
ATOM 1516 C CA . LYS A 1 191 ? 27.750 -11.193 -2.573 1.00 74.38 191 LYS A CA 1
ATOM 1517 C C . LYS A 1 191 ? 28.487 -11.956 -1.492 1.00 74.38 191 LYS A C 1
ATOM 1519 O O . LYS A 1 191 ? 28.082 -11.869 -0.338 1.00 74.38 191 LYS A O 1
ATOM 1524 N N . VAL A 1 192 ? 29.559 -12.647 -1.856 1.00 65.81 192 VAL A N 1
ATOM 1525 C CA . VAL A 1 192 ? 30.488 -13.205 -0.873 1.00 65.81 192 VAL A CA 1
ATOM 1526 C C . VAL A 1 192 ? 31.770 -12.372 -0.943 1.00 65.81 192 VAL A C 1
ATOM 1528 O O . VAL A 1 192 ? 32.243 -12.080 -2.050 1.00 65.81 192 VAL A O 1
ATOM 1531 N N . PRO A 1 193 ? 32.306 -11.903 0.195 1.00 62.34 193 PRO A N 1
ATOM 1532 C CA . PRO A 1 193 ? 33.642 -11.326 0.213 1.00 62.34 193 PRO A CA 1
ATOM 1533 C C . PRO A 1 193 ? 34.643 -12.370 -0.285 1.00 62.34 193 PRO A C 1
ATOM 1535 O O . PRO A 1 193 ? 34.680 -13.486 0.228 1.00 62.34 193 PRO A O 1
ATOM 1538 N N . LEU A 1 194 ? 35.426 -12.034 -1.312 1.00 60.47 194 LEU A N 1
ATOM 1539 C CA . LEU A 1 194 ? 36.629 -12.802 -1.608 1.00 60.47 194 LEU A CA 1
ATOM 1540 C C . LEU A 1 194 ? 37.817 -12.119 -0.936 1.00 60.47 194 LEU A C 1
ATOM 1542 O O . LEU A 1 194 ? 37.878 -10.884 -0.932 1.00 60.47 194 LEU A O 1
ATOM 1546 N N . PRO A 1 195 ? 38.798 -12.890 -0.439 1.00 58.50 195 PRO A N 1
ATOM 1547 C CA . PRO A 1 195 ? 40.053 -12.315 0.008 1.00 58.50 195 PRO A CA 1
ATOM 1548 C C . PRO A 1 195 ? 40.679 -11.500 -1.134 1.00 58.50 195 PRO A C 1
ATOM 1550 O O . PRO A 1 195 ? 40.861 -11.985 -2.251 1.00 58.50 195 PRO A O 1
ATOM 1553 N N . SER A 1 196 ? 40.963 -10.225 -0.854 1.00 54.25 196 SER A N 1
ATOM 1554 C CA . SER A 1 196 ? 41.585 -9.288 -1.796 1.00 54.25 196 SER A CA 1
ATOM 1555 C C . SER A 1 196 ? 42.889 -9.865 -2.356 1.00 54.25 196 SER A C 1
ATOM 1557 O O . SER A 1 196 ? 43.857 -9.997 -1.613 1.00 54.25 196 SER A O 1
ATOM 1559 N N . GLN A 1 197 ? 42.962 -10.073 -3.674 1.00 57.91 197 GLN A N 1
ATOM 1560 C CA . GLN A 1 197 ? 44.226 -10.334 -4.382 1.00 57.91 197 GLN A CA 1
ATOM 1561 C C . GLN A 1 197 ? 45.010 -9.050 -4.724 1.00 57.91 197 GLN A C 1
ATOM 1563 O O . GLN A 1 197 ? 45.999 -9.105 -5.449 1.00 57.91 197 GLN A O 1
ATOM 1568 N N . SER A 1 198 ? 44.591 -7.873 -4.238 1.00 55.53 198 SER A N 1
ATOM 1569 C CA . SER A 1 198 ? 45.300 -6.628 -4.554 1.00 55.53 198 SER A CA 1
ATOM 1570 C C . SER A 1 198 ? 46.629 -6.514 -3.791 1.00 55.53 198 SER A C 1
ATOM 1572 O O . SER A 1 198 ? 46.670 -6.598 -2.564 1.00 55.53 198 SER A O 1
ATOM 1574 N N . THR A 1 199 ? 47.714 -6.282 -4.533 1.00 57.66 199 THR A N 1
ATOM 1575 C CA . THR A 1 199 ? 49.079 -5.998 -4.042 1.00 57.66 199 THR A CA 1
ATOM 1576 C C . THR A 1 199 ? 49.290 -4.523 -3.663 1.00 57.66 199 THR A C 1
ATOM 1578 O O . THR A 1 199 ? 50.383 -4.123 -3.270 1.00 57.66 199 THR A O 1
ATOM 1581 N N . GLY A 1 200 ? 48.251 -3.687 -3.772 1.00 59.75 200 GLY A N 1
ATOM 1582 C CA . GLY A 1 200 ? 48.309 -2.257 -3.467 1.00 59.75 200 GLY A CA 1
ATOM 1583 C C . GLY A 1 200 ? 48.082 -1.931 -1.985 1.00 59.75 200 GLY A C 1
ATOM 1584 O O . GLY A 1 200 ? 47.369 -2.634 -1.275 1.00 59.75 200 GLY A O 1
ATOM 1585 N N . LYS A 1 201 ? 48.619 -0.787 -1.529 1.00 56.38 201 LYS A N 1
ATOM 1586 C CA . LYS A 1 201 ? 48.498 -0.278 -0.141 1.00 56.38 201 LYS A CA 1
ATOM 1587 C C . LYS A 1 201 ? 47.051 -0.072 0.345 1.00 56.38 201 LYS A C 1
ATOM 1589 O O . LYS A 1 201 ? 46.820 0.043 1.543 1.00 56.38 201 LYS A O 1
ATOM 1594 N N . ARG A 1 202 ? 46.068 -0.045 -0.562 1.00 58.09 202 ARG A N 1
ATOM 1595 C CA . ARG A 1 202 ? 44.637 -0.115 -0.236 1.00 58.09 202 ARG A CA 1
ATOM 1596 C C . ARG A 1 202 ? 44.128 -1.507 -0.602 1.00 58.09 202 ARG A C 1
ATOM 1598 O O . ARG A 1 202 ? 43.730 -1.717 -1.745 1.00 58.09 202 ARG A O 1
ATOM 1605 N N . LYS A 1 203 ? 44.118 -2.434 0.362 1.00 56.97 203 LYS A N 1
ATOM 1606 C CA . LYS A 1 203 ? 43.442 -3.735 0.231 1.00 56.97 203 LYS A CA 1
ATOM 1607 C C . LYS A 1 203 ? 41.944 -3.489 0.037 1.00 56.97 203 LYS A C 1
ATOM 1609 O O . LYS A 1 203 ? 41.200 -3.367 1.005 1.00 56.97 203 LYS A O 1
ATOM 1614 N N . ARG A 1 204 ? 41.493 -3.353 -1.211 1.00 58.97 204 AR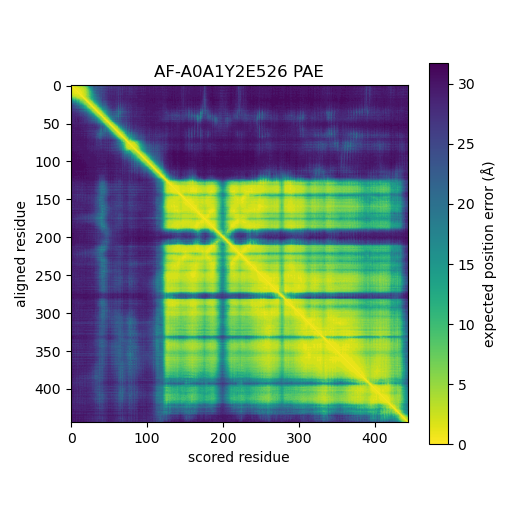G A N 1
ATOM 1615 C CA . ARG A 1 204 ? 40.060 -3.358 -1.520 1.00 58.97 204 ARG A CA 1
ATOM 1616 C C . ARG A 1 204 ? 39.623 -4.807 -1.602 1.00 58.97 204 ARG A C 1
ATOM 1618 O O . ARG A 1 204 ? 40.020 -5.528 -2.511 1.00 58.97 204 ARG A O 1
ATOM 1625 N N . GLU A 1 205 ? 38.813 -5.220 -0.641 1.00 57.16 205 GLU A N 1
ATOM 1626 C CA . GLU A 1 205 ? 38.114 -6.494 -0.696 1.00 57.16 205 GLU A CA 1
ATOM 1627 C C . GLU A 1 205 ? 37.171 -6.491 -1.907 1.00 57.16 205 GLU A C 1
ATOM 1629 O O . GLU A 1 205 ? 36.206 -5.723 -1.977 1.00 57.16 205 GLU A O 1
ATOM 1634 N N . ILE A 1 206 ? 37.490 -7.308 -2.910 1.00 56.66 206 ILE A N 1
ATOM 1635 C CA . ILE A 1 206 ? 36.638 -7.481 -4.083 1.00 56.66 206 ILE A CA 1
ATOM 1636 C C . ILE A 1 206 ? 35.601 -8.534 -3.709 1.00 56.66 206 ILE A C 1
ATOM 1638 O O . ILE A 1 206 ? 35.929 -9.684 -3.438 1.00 56.66 206 ILE A O 1
ATOM 1642 N N . ARG A 1 207 ? 34.324 -8.157 -3.693 1.00 61.94 207 ARG A N 1
ATOM 1643 C CA . ARG A 1 207 ? 33.231 -9.115 -3.489 1.00 61.94 207 ARG A CA 1
ATOM 1644 C C . ARG A 1 207 ? 32.894 -9.768 -4.827 1.00 61.94 207 ARG A C 1
ATOM 1646 O O . ARG A 1 207 ? 32.494 -9.056 -5.748 1.00 61.94 207 ARG A O 1
ATOM 1653 N N . LYS A 1 208 ? 33.007 -11.095 -4.941 1.00 63.12 208 LYS A N 1
ATOM 1654 C CA . LYS A 1 208 ? 32.500 -11.824 -6.116 1.00 63.12 208 LYS A CA 1
ATOM 1655 C C . LYS A 1 208 ? 31.013 -12.097 -5.913 1.00 63.12 208 LYS A C 1
ATOM 1657 O O . LYS A 1 208 ? 30.584 -12.526 -4.839 1.00 63.12 208 LYS A O 1
ATOM 1662 N N . GLY A 1 209 ? 30.216 -11.787 -6.933 1.00 61.88 209 GLY A N 1
ATOM 1663 C CA . GLY A 1 209 ? 28.816 -12.196 -6.962 1.00 61.88 209 GLY A CA 1
ATOM 1664 C C . GLY A 1 209 ? 28.740 -13.721 -6.993 1.00 61.88 209 GLY A C 1
ATOM 1665 O O . GLY A 1 209 ? 29.432 -14.352 -7.790 1.00 61.88 209 GLY A O 1
ATOM 1666 N N . TYR A 1 210 ? 27.938 -14.303 -6.110 1.00 71.06 210 TYR A N 1
ATOM 1667 C CA . TYR A 1 210 ? 27.584 -15.721 -6.128 1.00 71.06 210 TYR A CA 1
ATOM 1668 C C . TYR A 1 210 ? 26.056 -15.817 -6.099 1.00 71.06 210 TYR A C 1
ATOM 1670 O O . TYR A 1 210 ? 25.409 -15.067 -5.370 1.00 71.06 210 TYR A O 1
ATOM 1678 N N . GLY A 1 211 ? 25.468 -16.701 -6.900 1.00 86.50 211 GLY A N 1
ATOM 1679 C CA . GLY A 1 211 ? 24.016 -16.811 -7.072 1.00 86.50 211 GLY A CA 1
ATOM 1680 C C . GLY A 1 211 ? 23.559 -16.415 -8.475 1.00 86.50 211 GLY A C 1
ATOM 1681 O O . GLY A 1 211 ? 24.320 -16.537 -9.433 1.00 86.50 211 GLY A O 1
ATOM 1682 N N . CYS A 1 212 ? 22.307 -15.975 -8.597 1.00 93.12 212 CYS A N 1
ATOM 1683 C CA . CYS A 1 212 ? 21.711 -15.665 -9.896 1.00 93.12 212 CYS A CA 1
ATOM 1684 C C . CYS A 1 212 ? 22.368 -14.435 -10.551 1.00 93.12 212 CYS A C 1
ATOM 1686 O O . CYS A 1 212 ? 22.447 -13.386 -9.898 1.00 93.12 212 CYS A O 1
ATOM 1688 N N . PRO A 1 213 ? 22.836 -14.535 -11.813 1.00 92.62 213 PRO A N 1
ATOM 1689 C CA . PRO A 1 213 ? 23.515 -13.437 -12.490 1.00 92.62 213 PRO A CA 1
ATOM 1690 C C . PRO A 1 213 ? 22.549 -12.400 -13.071 1.00 92.62 213 PRO A C 1
ATOM 1692 O O . PRO A 1 213 ? 23.011 -11.326 -13.432 1.00 92.62 213 PRO A O 1
ATOM 1695 N N . ALA A 1 214 ? 21.246 -12.695 -13.146 1.00 95.44 214 ALA A N 1
ATOM 1696 C CA . ALA A 1 214 ? 20.264 -11.849 -13.812 1.00 95.44 214 ALA A CA 1
ATOM 1697 C C . ALA A 1 214 ? 20.217 -10.421 -13.250 1.00 95.44 214 ALA A C 1
ATOM 1699 O O . ALA A 1 214 ? 20.134 -10.182 -12.033 1.00 95.44 214 ALA A O 1
ATOM 1700 N N . ARG A 1 215 ? 20.247 -9.461 -14.173 1.00 95.50 215 ARG A N 1
ATOM 1701 C CA . ARG A 1 215 ? 20.180 -8.020 -13.926 1.00 95.50 215 ARG A CA 1
ATOM 1702 C C . ARG A 1 215 ? 19.258 -7.379 -14.943 1.00 95.50 215 ARG A C 1
ATOM 1704 O O . ARG A 1 215 ? 19.195 -7.829 -16.087 1.00 95.50 215 ARG A O 1
ATOM 1711 N N . MET A 1 216 ? 18.623 -6.291 -14.527 1.00 96.50 216 MET A N 1
ATOM 1712 C CA . MET A 1 216 ? 17.873 -5.430 -15.428 1.00 96.50 216 MET A CA 1
ATOM 1713 C C . MET A 1 216 ? 18.063 -3.958 -15.075 1.00 96.50 216 MET A C 1
ATOM 1715 O O . MET A 1 216 ? 18.375 -3.599 -13.931 1.00 96.50 216 MET A O 1
ATOM 1719 N N . THR A 1 217 ? 17.849 -3.105 -16.063 1.00 97.06 217 THR A N 1
ATOM 1720 C CA . THR A 1 217 ? 17.725 -1.659 -15.899 1.00 97.06 217 THR A CA 1
ATOM 1721 C C . THR A 1 217 ? 16.349 -1.211 -16.331 1.00 97.06 217 THR A C 1
ATOM 1723 O O . THR A 1 217 ? 15.806 -1.761 -17.277 1.00 97.06 217 THR A O 1
ATOM 1726 N N . ALA A 1 218 ? 15.815 -0.187 -15.674 1.00 96.75 218 ALA A N 1
ATOM 1727 C CA . ALA A 1 218 ? 14.618 0.507 -16.129 1.00 96.75 218 ALA A CA 1
ATOM 1728 C C . ALA A 1 218 ? 14.923 2.004 -16.237 1.00 96.75 218 ALA A C 1
ATOM 1730 O O . ALA A 1 218 ? 15.576 2.571 -15.360 1.00 96.75 218 ALA A O 1
ATOM 1731 N N . ASN A 1 219 ? 14.482 2.641 -17.314 1.00 96.75 219 ASN A N 1
ATOM 1732 C CA . ASN A 1 219 ? 14.630 4.073 -17.550 1.00 96.75 219 ASN A CA 1
ATOM 1733 C C . ASN A 1 219 ? 13.237 4.689 -17.673 1.00 96.75 219 ASN A C 1
ATOM 1735 O O . ASN A 1 219 ? 12.495 4.301 -18.568 1.00 96.75 219 ASN A O 1
ATOM 1739 N N . LEU A 1 220 ? 12.892 5.629 -16.792 1.00 96.69 220 LEU A N 1
ATOM 1740 C CA . LEU A 1 220 ? 11.648 6.395 -16.867 1.00 96.69 220 LEU A CA 1
ATOM 1741 C C . LEU A 1 220 ? 11.912 7.724 -17.569 1.00 96.69 220 LEU A C 1
ATOM 1743 O O . LEU A 1 220 ? 12.632 8.571 -17.034 1.00 96.69 220 LEU A O 1
ATOM 1747 N N . MET A 1 221 ? 11.302 7.911 -18.735 1.00 93.94 221 MET A N 1
ATOM 1748 C CA . MET A 1 221 ? 11.320 9.190 -19.443 1.00 93.94 221 MET A CA 1
ATOM 1749 C C . MET A 1 221 ? 10.257 10.120 -18.836 1.00 93.94 221 MET A C 1
ATOM 1751 O O . MET A 1 221 ? 9.076 9.768 -18.870 1.00 93.94 221 MET A O 1
ATOM 1755 N N . PRO A 1 222 ? 10.616 11.294 -18.278 1.00 89.25 222 PRO A N 1
ATOM 1756 C CA . PRO A 1 222 ? 9.651 12.150 -17.583 1.00 89.25 222 PRO A CA 1
ATOM 1757 C C . PRO A 1 222 ? 8.574 12.730 -18.501 1.00 89.25 222 PRO A C 1
ATOM 1759 O O . PRO A 1 222 ? 7.423 12.839 -18.088 1.00 89.25 222 PRO A O 1
ATOM 1762 N N . SER A 1 223 ? 8.945 13.080 -19.736 1.00 89.00 223 SER A N 1
ATOM 1763 C CA . SER A 1 223 ? 8.061 13.741 -20.704 1.00 89.00 223 SER A CA 1
ATOM 1764 C C . SER A 1 223 ? 6.924 12.836 -21.167 1.00 89.00 223 SER A C 1
ATOM 1766 O O . SER A 1 223 ? 5.776 13.261 -21.209 1.00 89.00 223 SER A O 1
ATOM 1768 N N . THR A 1 224 ? 7.230 11.579 -21.482 1.00 89.81 224 THR A N 1
ATOM 1769 C CA . THR A 1 224 ? 6.242 10.610 -21.976 1.00 89.81 224 THR A CA 1
ATOM 1770 C C . THR A 1 224 ? 5.692 9.704 -20.882 1.00 89.81 224 THR A C 1
ATOM 1772 O O . THR A 1 224 ? 4.724 8.988 -21.115 1.00 89.81 224 THR A O 1
ATOM 1775 N N . ARG A 1 225 ? 6.308 9.704 -19.691 1.00 93.75 225 ARG A N 1
ATOM 1776 C CA . ARG A 1 225 ? 6.013 8.771 -18.592 1.00 93.75 225 ARG A CA 1
ATOM 1777 C C . ARG A 1 225 ? 6.049 7.309 -19.048 1.00 93.75 225 ARG A C 1
ATOM 1779 O O . ARG A 1 225 ? 5.205 6.510 -18.654 1.00 93.75 225 ARG A O 1
ATOM 1786 N N . ILE A 1 226 ? 7.033 6.956 -19.870 1.00 95.12 226 ILE A N 1
ATOM 1787 C CA . ILE A 1 226 ? 7.253 5.589 -20.359 1.00 95.12 226 ILE A CA 1
ATOM 1788 C C . ILE A 1 226 ? 8.487 4.998 -19.677 1.00 95.12 226 ILE A C 1
ATOM 1790 O O . ILE A 1 226 ? 9.518 5.665 -19.557 1.00 95.12 226 ILE A O 1
ATOM 1794 N N . PHE A 1 227 ? 8.375 3.740 -19.253 1.00 95.75 227 PHE A N 1
ATOM 1795 C CA . PHE A 1 227 ? 9.500 2.908 -18.850 1.00 95.75 227 PHE A CA 1
ATOM 1796 C C . PHE A 1 227 ? 10.043 2.117 -20.036 1.00 95.75 227 PHE A C 1
ATOM 1798 O O . PHE A 1 227 ? 9.288 1.419 -20.710 1.00 95.75 227 PHE A O 1
ATOM 1805 N N . THR A 1 228 ? 11.363 2.150 -20.209 1.00 96.19 228 THR A N 1
ATOM 1806 C CA . THR A 1 228 ? 12.107 1.197 -21.045 1.00 96.19 228 THR A CA 1
ATOM 1807 C C . THR A 1 228 ? 12.949 0.305 -20.148 1.00 96.19 228 THR A C 1
ATOM 1809 O O . THR A 1 228 ? 13.726 0.810 -19.332 1.00 96.19 228 THR A O 1
ATOM 1812 N N . VAL A 1 229 ? 12.766 -1.006 -20.272 1.00 96.62 229 VAL A N 1
ATOM 1813 C CA . VAL A 1 229 ? 13.320 -2.024 -19.382 1.00 96.62 229 VAL A CA 1
ATOM 1814 C C . VAL A 1 229 ? 14.172 -2.990 -20.190 1.00 96.62 229 VAL A C 1
ATOM 1816 O O . VAL A 1 229 ? 13.673 -3.640 -21.105 1.00 96.62 229 VAL A O 1
ATOM 1819 N N . ASP A 1 230 ? 15.436 -3.118 -19.806 1.00 96.38 230 ASP A N 1
ATOM 1820 C CA . ASP A 1 230 ? 16.423 -3.946 -20.494 1.00 96.38 230 ASP A CA 1
ATOM 1821 C C . ASP A 1 230 ? 17.006 -4.976 -19.530 1.00 96.38 230 ASP A C 1
ATOM 1823 O O . ASP A 1 230 ? 17.409 -4.634 -18.413 1.00 96.38 230 ASP A O 1
ATOM 1827 N N . GLY A 1 231 ? 17.072 -6.234 -19.961 1.00 94.19 231 GLY A N 1
ATOM 1828 C CA . GLY A 1 231 ? 17.753 -7.309 -19.249 1.00 94.19 231 GLY A CA 1
ATOM 1829 C C . GLY A 1 231 ? 19.143 -7.583 -19.807 1.00 94.19 231 GLY A C 1
ATOM 1830 O O . GLY A 1 231 ? 19.388 -7.411 -20.996 1.00 94.19 231 GLY A O 1
ATOM 1831 N N . PHE A 1 232 ? 20.050 -8.053 -18.951 1.00 91.62 232 PHE A N 1
ATOM 1832 C CA . PHE A 1 232 ? 21.434 -8.350 -19.347 1.00 91.62 232 PHE A CA 1
ATOM 1833 C C . PHE A 1 232 ? 21.731 -9.850 -19.322 1.00 91.62 232 PHE A C 1
ATOM 1835 O O . PHE A 1 232 ? 22.140 -10.425 -20.323 1.00 91.62 232 PHE A O 1
ATOM 1842 N N . GLU A 1 233 ? 21.514 -10.499 -18.178 1.00 93.50 233 GLU A N 1
ATOM 1843 C CA . GLU A 1 233 ? 21.758 -11.931 -17.997 1.00 93.50 233 GLU A CA 1
ATOM 1844 C C . GLU A 1 233 ? 20.463 -12.713 -17.753 1.00 93.50 233 GLU A C 1
ATOM 1846 O O . GLU A 1 233 ? 19.487 -12.183 -17.217 1.00 93.50 233 GLU A O 1
ATOM 1851 N N . LEU A 1 234 ? 20.458 -13.994 -18.129 1.00 93.69 234 LEU A N 1
ATOM 1852 C CA . LEU A 1 234 ? 19.365 -14.926 -17.842 1.00 93.69 234 LEU A CA 1
ATOM 1853 C C . LEU A 1 234 ? 19.386 -15.370 -16.376 1.00 93.69 234 LEU A C 1
ATOM 1855 O O . LEU A 1 234 ? 20.442 -15.457 -15.741 1.00 93.69 234 LEU A O 1
ATOM 1859 N N . HIS A 1 235 ? 18.209 -15.698 -15.849 1.00 94.69 235 HIS A N 1
ATOM 1860 C CA . HIS A 1 235 ? 18.113 -16.395 -14.574 1.00 94.69 235 HIS A CA 1
ATOM 1861 C C . HIS A 1 235 ? 18.671 -17.820 -14.698 1.00 94.69 235 HIS A C 1
ATOM 1863 O O . HIS A 1 235 ? 18.544 -18.466 -15.733 1.00 94.69 235 HIS A O 1
ATOM 1869 N N . ASN A 1 236 ? 19.294 -18.315 -13.628 1.00 94.25 236 ASN A N 1
ATOM 1870 C CA . ASN A 1 236 ? 19.830 -19.681 -13.535 1.00 94.25 236 ASN A CA 1
ATOM 1871 C C . ASN A 1 236 ? 19.018 -20.580 -12.587 1.00 94.25 236 ASN A C 1
ATOM 1873 O O . ASN A 1 236 ? 19.526 -21.578 -12.083 1.00 94.25 236 ASN A O 1
ATOM 1877 N N . HIS A 1 237 ? 17.783 -20.184 -12.311 1.00 93.69 237 HIS A N 1
ATOM 1878 C CA . HIS A 1 237 ? 16.812 -20.884 -11.481 1.00 93.69 237 HIS A CA 1
ATOM 1879 C C . HIS A 1 237 ? 15.425 -20.670 -12.104 1.00 93.69 237 HIS A C 1
ATOM 1881 O O . HIS A 1 237 ? 15.284 -19.752 -12.914 1.00 93.69 237 HIS A O 1
ATOM 1887 N N . PRO A 1 238 ? 14.415 -21.480 -11.769 1.00 94.69 238 PRO A N 1
ATOM 1888 C CA . PRO A 1 238 ? 13.032 -21.242 -12.174 1.00 94.69 238 PRO A CA 1
ATOM 1889 C C . PRO A 1 238 ? 12.391 -20.067 -11.406 1.00 94.69 238 PRO A C 1
ATOM 1891 O O . PRO A 1 238 ? 12.906 -19.621 -10.372 1.00 94.69 238 PRO A O 1
ATOM 1894 N N . LEU A 1 239 ? 11.269 -19.545 -11.910 1.00 94.25 239 LEU A N 1
ATOM 1895 C CA . LEU A 1 239 ? 10.524 -18.450 -11.269 1.00 94.25 239 LEU A CA 1
ATOM 1896 C C . LEU A 1 239 ? 9.940 -18.899 -9.919 1.00 94.25 239 LEU A C 1
ATOM 1898 O O . LEU A 1 239 ? 9.973 -18.155 -8.940 1.00 94.25 239 LEU A O 1
ATOM 1902 N N . GLU A 1 240 ? 9.502 -20.152 -9.848 1.00 91.44 240 GLU A N 1
ATOM 1903 C CA . GLU A 1 240 ? 8.868 -20.789 -8.695 1.00 91.44 240 GLU A CA 1
ATOM 1904 C C . GLU A 1 240 ? 9.773 -20.793 -7.459 1.00 91.44 240 GLU A C 1
ATOM 1906 O O . GLU A 1 240 ? 9.280 -20.728 -6.329 1.00 91.44 240 GLU A O 1
ATOM 1911 N N . ASP A 1 241 ? 11.095 -20.823 -7.650 1.00 91.62 241 ASP A N 1
ATOM 1912 C CA . ASP A 1 241 ? 12.032 -20.734 -6.537 1.00 91.62 241 ASP A CA 1
ATOM 1913 C C . ASP A 1 241 ? 11.888 -19.387 -5.815 1.00 91.62 241 ASP A C 1
ATOM 1915 O O . ASP A 1 241 ? 11.879 -19.346 -4.585 1.00 91.62 241 ASP A O 1
ATOM 1919 N N . LEU A 1 242 ? 11.724 -18.277 -6.543 1.00 93.00 242 LEU A N 1
ATOM 1920 C CA . LEU A 1 242 ? 11.554 -16.950 -5.937 1.00 93.00 242 LEU A CA 1
ATOM 1921 C C . LEU A 1 242 ? 10.255 -16.864 -5.140 1.00 93.00 242 LEU A C 1
ATOM 1923 O O . LEU A 1 242 ? 10.240 -16.305 -4.037 1.00 93.00 242 LEU A O 1
ATOM 1927 N N . ASP A 1 243 ? 9.199 -17.470 -5.674 1.00 90.56 243 ASP A N 1
ATOM 1928 C CA . ASP A 1 243 ? 7.887 -17.536 -5.035 1.00 90.56 243 ASP A CA 1
ATOM 1929 C C . ASP A 1 243 ? 7.912 -18.383 -3.766 1.00 90.56 243 ASP A C 1
ATOM 1931 O O . ASP A 1 243 ? 7.132 -18.123 -2.854 1.00 90.56 243 ASP A O 1
ATOM 1935 N N . SER A 1 244 ? 8.858 -19.326 -3.666 1.00 86.88 244 SER A N 1
ATOM 1936 C CA . SER A 1 244 ? 9.138 -20.104 -2.454 1.00 86.88 244 SER A CA 1
ATOM 1937 C C . SER A 1 244 ? 9.968 -19.359 -1.394 1.00 86.88 244 SER A C 1
ATOM 1939 O O . SER A 1 244 ? 10.128 -19.864 -0.285 1.00 86.88 244 SER A O 1
ATOM 1941 N N . THR A 1 245 ? 10.485 -18.159 -1.697 1.00 87.06 245 THR A N 1
ATOM 1942 C CA . THR A 1 245 ? 11.330 -17.375 -0.770 1.00 87.06 245 THR A CA 1
ATOM 1943 C C . THR A 1 245 ? 10.712 -16.052 -0.332 1.00 87.06 245 THR A C 1
ATOM 1945 O O . THR A 1 245 ? 10.919 -15.617 0.804 1.00 87.06 245 THR A O 1
ATOM 1948 N N . LYS A 1 246 ? 9.984 -15.362 -1.216 1.00 90.62 246 LYS A N 1
ATOM 1949 C CA . LYS A 1 246 ? 9.353 -14.083 -0.885 1.00 90.62 246 LYS A CA 1
ATOM 1950 C C . LYS A 1 246 ? 8.010 -13.927 -1.584 1.00 90.62 246 LYS A C 1
ATOM 1952 O O . LYS A 1 246 ? 7.927 -14.004 -2.804 1.00 90.62 246 LYS A O 1
ATOM 1957 N N . ILE A 1 247 ? 7.009 -13.557 -0.792 1.00 93.12 247 ILE A N 1
ATOM 1958 C CA . ILE A 1 247 ? 5.689 -13.145 -1.270 1.00 93.12 2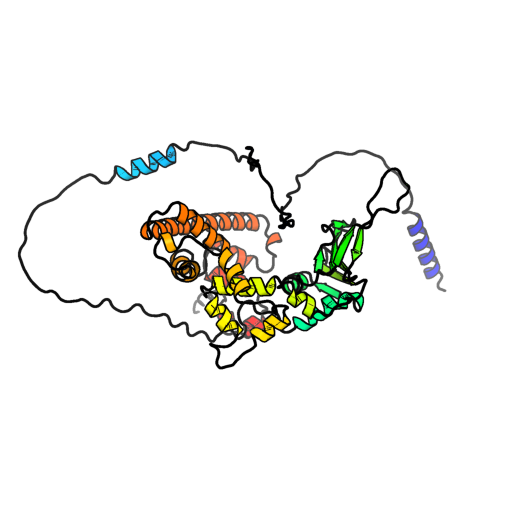47 ILE A CA 1
ATOM 1959 C C . ILE A 1 247 ? 5.774 -11.717 -1.817 1.00 93.12 247 ILE A C 1
ATOM 1961 O O . ILE A 1 247 ? 6.342 -10.824 -1.169 1.00 93.12 247 ILE A O 1
ATOM 1965 N N . CYS A 1 248 ? 5.207 -11.499 -3.001 1.00 94.00 248 CYS A N 1
ATOM 1966 C CA . CYS A 1 248 ? 5.135 -10.177 -3.615 1.00 94.00 248 CYS A CA 1
ATOM 1967 C C . CYS A 1 248 ? 4.242 -9.217 -2.807 1.00 94.00 248 CYS A C 1
ATOM 1969 O O . CYS A 1 248 ? 3.429 -9.612 -1.961 1.00 94.00 248 CYS A O 1
ATOM 1971 N N . SER A 1 249 ? 4.424 -7.917 -3.007 1.00 94.00 249 SER A N 1
ATOM 1972 C CA . SER A 1 249 ? 3.654 -6.902 -2.279 1.00 94.00 249 SER A CA 1
ATOM 1973 C C . SER A 1 249 ? 2.161 -6.920 -2.614 1.00 94.00 249 SER A C 1
ATOM 1975 O O . SER A 1 249 ? 1.358 -6.666 -1.721 1.00 94.00 249 SER A O 1
ATOM 1977 N N . GLY A 1 250 ? 1.778 -7.289 -3.837 1.00 94.00 250 GLY A N 1
ATOM 1978 C CA . GLY A 1 250 ? 0.385 -7.412 -4.265 1.00 94.00 250 GLY A CA 1
ATOM 1979 C C . GLY A 1 250 ? -0.379 -8.461 -3.458 1.00 94.00 250 GLY A C 1
ATOM 1980 O O . GLY A 1 250 ? -1.412 -8.147 -2.875 1.00 94.00 250 GLY A O 1
ATOM 1981 N N . VAL A 1 251 ? 0.181 -9.665 -3.288 1.00 94.12 251 VAL A N 1
ATOM 1982 C CA . VAL A 1 251 ? -0.433 -10.734 -2.474 1.00 94.12 251 VAL A CA 1
ATOM 1983 C C . VAL A 1 251 ? -0.545 -10.325 -0.997 1.00 94.12 251 VAL A C 1
ATOM 1985 O O . VAL A 1 251 ? -1.559 -10.582 -0.339 1.00 94.12 251 VAL A O 1
ATOM 1988 N N . ARG A 1 252 ? 0.465 -9.626 -0.459 1.00 93.56 252 ARG A N 1
ATOM 1989 C CA . ARG A 1 252 ? 0.397 -9.072 0.906 1.00 93.56 252 ARG A CA 1
ATOM 1990 C C . ARG A 1 252 ? -0.682 -7.995 1.033 1.00 93.56 252 ARG A C 1
ATOM 1992 O O . ARG A 1 252 ? -1.397 -7.990 2.032 1.00 93.56 252 ARG A O 1
ATOM 1999 N N . LYS A 1 253 ? -0.819 -7.115 0.036 1.00 92.50 253 LYS A N 1
ATOM 2000 C CA . LYS A 1 253 ? -1.848 -6.066 -0.009 1.00 92.50 253 LYS A CA 1
ATOM 2001 C C . LYS A 1 253 ? -3.248 -6.668 -0.115 1.00 92.50 253 LYS A C 1
ATOM 2003 O O . LYS A 1 253 ? -4.125 -6.250 0.630 1.00 92.50 253 LYS A O 1
ATOM 2008 N N . TRP A 1 254 ? -3.427 -7.696 -0.943 1.00 93.25 254 TRP A N 1
ATOM 2009 C CA . TRP A 1 254 ? -4.670 -8.466 -1.034 1.00 93.25 254 TRP A CA 1
ATOM 2010 C C . TRP A 1 254 ? -5.062 -9.051 0.328 1.00 93.25 254 TRP A C 1
ATOM 2012 O O . TRP A 1 254 ? -6.186 -8.867 0.788 1.00 93.25 254 TRP A O 1
ATOM 2022 N N . THR A 1 255 ? -4.106 -9.669 1.030 1.00 93.56 255 THR A N 1
ATOM 2023 C CA . THR A 1 255 ? -4.332 -10.212 2.380 1.00 93.56 255 THR A CA 1
ATOM 2024 C C . THR A 1 255 ? -4.697 -9.107 3.375 1.00 93.56 255 THR A C 1
ATOM 2026 O O . THR A 1 255 ? -5.639 -9.252 4.149 1.00 93.56 255 THR A O 1
ATOM 2029 N N . ALA A 1 256 ? -3.971 -7.984 3.353 1.00 92.00 256 ALA A N 1
ATOM 2030 C CA . ALA A 1 256 ? -4.226 -6.849 4.237 1.00 92.00 256 ALA A CA 1
ATOM 2031 C C . ALA A 1 256 ? -5.614 -6.241 4.007 1.00 92.00 256 ALA A C 1
ATOM 2033 O O . ALA A 1 256 ? -6.293 -5.920 4.975 1.00 92.00 256 ALA A O 1
ATOM 2034 N N . MET A 1 257 ? -6.054 -6.142 2.754 1.00 91.50 257 MET A N 1
ATOM 2035 C CA . MET A 1 257 ? -7.386 -5.654 2.406 1.00 91.50 257 MET A CA 1
ATOM 2036 C C . MET A 1 257 ? -8.485 -6.533 3.021 1.00 91.50 257 MET A C 1
ATOM 2038 O O . MET A 1 257 ? -9.436 -6.012 3.588 1.00 91.50 257 MET A O 1
ATOM 2042 N N . HIS A 1 258 ? -8.334 -7.860 3.002 1.00 89.94 258 HIS A N 1
ATOM 2043 C CA . HIS A 1 258 ? -9.309 -8.760 3.632 1.00 89.94 258 HIS A CA 1
ATOM 2044 C C . HIS A 1 258 ? -9.320 -8.626 5.162 1.00 89.94 258 HIS A C 1
ATOM 2046 O O . HIS A 1 258 ? -10.383 -8.669 5.778 1.00 89.94 258 HIS A O 1
ATOM 2052 N N . VAL A 1 259 ? -8.162 -8.377 5.785 1.00 91.25 259 VAL A N 1
ATOM 2053 C CA . VAL A 1 259 ? -8.105 -8.017 7.214 1.00 91.25 259 VAL A CA 1
ATOM 2054 C C . VAL A 1 259 ? -8.847 -6.700 7.475 1.00 91.25 259 VAL A C 1
ATOM 2056 O O . VAL A 1 259 ? -9.604 -6.612 8.437 1.00 91.25 259 VAL A O 1
ATOM 2059 N N . GLN A 1 260 ? -8.677 -5.701 6.606 1.00 89.06 260 GLN A N 1
ATOM 2060 C CA . GLN A 1 260 ? -9.375 -4.409 6.678 1.00 89.06 260 GLN A CA 1
ATOM 2061 C C . GLN A 1 260 ? -10.880 -4.514 6.403 1.00 89.06 260 GLN A C 1
ATOM 2063 O O . GLN A 1 260 ? -11.628 -3.632 6.796 1.00 89.06 260 GLN A O 1
ATOM 2068 N N . MET A 1 261 ? -11.341 -5.593 5.772 1.00 86.44 261 MET A N 1
ATOM 2069 C CA . MET A 1 261 ? -12.765 -5.932 5.661 1.00 86.44 261 MET A CA 1
ATOM 2070 C C . MET A 1 261 ? -13.302 -6.628 6.924 1.00 86.44 261 MET A C 1
ATOM 2072 O O . MET A 1 261 ? -14.462 -7.030 6.969 1.00 86.44 261 MET A O 1
ATOM 2076 N N . GLY A 1 262 ? -12.467 -6.800 7.954 1.00 87.31 262 GLY A N 1
ATOM 2077 C CA . GLY A 1 262 ? -12.840 -7.440 9.213 1.00 87.31 262 GLY A CA 1
ATOM 2078 C C . GLY A 1 262 ? -12.763 -8.967 9.195 1.00 87.31 262 GLY A C 1
ATOM 2079 O O . GLY A 1 262 ? -13.268 -9.602 10.121 1.00 87.31 262 GLY A O 1
ATOM 2080 N N . LEU A 1 263 ? -12.141 -9.581 8.179 1.00 89.12 263 LEU A N 1
ATOM 2081 C CA . LEU A 1 263 ? -11.990 -11.036 8.136 1.00 89.12 263 LEU A CA 1
ATOM 2082 C C . LEU A 1 263 ? -10.845 -11.494 9.059 1.00 89.12 263 LEU A C 1
ATOM 2084 O O . LEU A 1 263 ? -9.701 -11.051 8.905 1.00 89.12 263 LEU A O 1
ATOM 2088 N N . PRO A 1 264 ? -11.093 -12.421 10.003 1.00 89.38 264 PRO A N 1
ATOM 2089 C CA . PRO A 1 264 ? -10.040 -13.008 10.816 1.00 89.38 264 PRO A CA 1
ATOM 2090 C C . PRO A 1 264 ? -9.133 -13.922 9.971 1.00 89.38 264 PRO A C 1
ATOM 2092 O O . PRO A 1 264 ? -9.599 -14.537 9.008 1.00 89.38 264 PRO A O 1
ATOM 2095 N N . PRO A 1 265 ? -7.858 -14.126 10.365 1.00 92.00 265 PRO A N 1
ATOM 2096 C CA . PRO A 1 265 ? -6.888 -14.914 9.596 1.00 92.00 265 PRO A CA 1
ATOM 2097 C C . PRO A 1 265 ? -7.373 -16.295 9.136 1.00 92.00 265 PRO A C 1
ATOM 2099 O O . PRO A 1 265 ? -7.106 -16.688 8.006 1.00 92.00 265 PRO A O 1
ATOM 2102 N N . LYS A 1 266 ? -8.125 -17.012 9.982 1.00 90.00 266 LYS A N 1
ATOM 2103 C CA . LYS A 1 266 ? -8.675 -18.334 9.642 1.00 90.00 266 LYS A CA 1
ATOM 2104 C C . LYS A 1 266 ? -9.734 -18.287 8.539 1.00 90.00 266 LYS A C 1
ATOM 2106 O O . LYS A 1 266 ? -9.806 -19.212 7.742 1.00 90.00 266 LYS A O 1
ATOM 2111 N N . GLN A 1 267 ? -10.547 -17.229 8.486 1.00 89.50 267 GLN A N 1
ATOM 2112 C CA . GLN A 1 267 ? -11.529 -17.058 7.411 1.00 89.50 267 GLN A CA 1
ATOM 2113 C C . GLN A 1 267 ? -10.841 -16.678 6.100 1.00 89.50 267 GLN A C 1
ATOM 2115 O O . GLN A 1 267 ? -11.221 -17.180 5.053 1.00 89.50 267 GLN A O 1
ATOM 2120 N N . ILE A 1 268 ? -9.777 -15.869 6.152 1.00 90.75 268 ILE A N 1
ATOM 2121 C CA . ILE A 1 268 ? -8.959 -15.570 4.966 1.00 90.75 268 ILE A CA 1
ATOM 2122 C C . ILE A 1 268 ? -8.313 -16.854 4.425 1.00 90.75 268 ILE A C 1
ATOM 2124 O O . ILE A 1 268 ? -8.318 -17.096 3.223 1.00 90.75 268 ILE A O 1
ATOM 2128 N N . GLU A 1 269 ? -7.792 -17.712 5.302 1.00 90.44 269 GLU A N 1
ATOM 2129 C CA . GLU A 1 269 ? -7.255 -19.016 4.905 1.00 90.44 269 GLU A CA 1
ATOM 2130 C C . GLU A 1 269 ? -8.331 -19.936 4.301 1.00 90.44 269 GLU A C 1
ATOM 2132 O O . GLU A 1 269 ? -8.079 -20.600 3.295 1.00 90.44 269 GLU A O 1
ATOM 2137 N N . ALA A 1 270 ? -9.533 -19.980 4.882 1.00 87.44 270 ALA A N 1
ATOM 2138 C CA . ALA A 1 270 ? -10.650 -20.754 4.341 1.00 87.44 270 ALA A CA 1
ATOM 2139 C C . ALA A 1 270 ? -11.102 -20.237 2.964 1.00 87.44 270 ALA A C 1
ATOM 2141 O O . ALA A 1 270 ? -11.323 -21.047 2.060 1.00 87.44 270 ALA A O 1
ATOM 2142 N N . LEU A 1 271 ? -11.136 -18.910 2.789 1.00 86.50 271 LEU A N 1
ATOM 2143 C CA . LEU A 1 271 ? -11.419 -18.225 1.527 1.00 86.50 271 LEU A CA 1
ATOM 2144 C C . LEU A 1 271 ? -10.396 -18.594 0.449 1.00 86.50 271 LEU A C 1
ATOM 2146 O O . LEU A 1 271 ? -10.778 -18.977 -0.652 1.00 86.50 271 LEU A O 1
ATOM 2150 N N . ILE A 1 272 ? -9.099 -18.533 0.771 1.00 87.62 272 ILE A N 1
ATOM 2151 C CA . ILE A 1 272 ? -8.028 -18.918 -0.160 1.00 87.62 272 ILE A CA 1
ATOM 2152 C C . ILE A 1 272 ? -8.178 -20.386 -0.566 1.00 87.62 272 ILE A C 1
ATOM 2154 O O . ILE A 1 272 ? -8.053 -20.710 -1.740 1.00 87.62 272 ILE A O 1
ATOM 2158 N N . ASN A 1 273 ? -8.465 -21.271 0.388 1.00 84.56 273 ASN A N 1
ATOM 2159 C CA . ASN A 1 273 ? -8.574 -22.709 0.141 1.00 84.56 273 ASN A CA 1
ATOM 2160 C C . ASN A 1 273 ? -9.921 -23.141 -0.469 1.00 84.56 273 ASN A C 1
ATOM 2162 O O . ASN A 1 273 ? -10.134 -24.338 -0.651 1.00 84.56 273 ASN A O 1
ATOM 2166 N N . GLY A 1 274 ? -10.839 -22.207 -0.740 1.00 77.25 274 GLY A N 1
ATOM 2167 C CA . GLY A 1 274 ? -12.147 -22.503 -1.330 1.00 77.25 274 GLY A CA 1
ATOM 2168 C C . GLY A 1 274 ? -13.083 -23.319 -0.431 1.00 77.25 274 GLY A C 1
ATOM 2169 O O . GLY A 1 274 ? -14.047 -23.890 -0.928 1.00 77.25 274 GLY A O 1
ATOM 2170 N N . LYS A 1 275 ? -12.831 -23.394 0.885 1.00 64.62 275 LYS A N 1
ATOM 2171 C CA . LYS A 1 275 ? -13.654 -24.203 1.810 1.00 64.62 275 LYS A CA 1
ATOM 2172 C C . LYS A 1 275 ? -15.072 -23.657 1.995 1.00 64.62 275 LYS A C 1
ATOM 2174 O O . LYS A 1 275 ? -15.973 -24.435 2.285 1.00 64.62 275 LYS A O 1
ATOM 2179 N N . ASP A 1 276 ? -15.253 -22.355 1.783 1.00 58.34 276 ASP A N 1
ATOM 2180 C CA . ASP A 1 276 ? -16.528 -21.650 1.953 1.00 58.34 276 ASP A CA 1
ATOM 2181 C C . ASP A 1 276 ? -17.154 -21.214 0.610 1.00 58.34 276 ASP A C 1
ATOM 2183 O O . ASP A 1 276 ? -18.114 -20.446 0.603 1.00 58.34 276 ASP A O 1
ATOM 2187 N N . ASN A 1 277 ? -16.622 -21.683 -0.531 1.00 58.09 277 ASN A N 1
ATOM 2188 C CA . ASN A 1 277 ? -17.107 -21.309 -1.861 1.00 58.09 277 ASN A CA 1
ATOM 2189 C C . ASN A 1 277 ? -17.489 -22.556 -2.693 1.00 58.09 277 ASN A C 1
ATOM 2191 O O . ASN A 1 277 ? -16.590 -23.272 -3.141 1.00 58.09 277 ASN A O 1
ATOM 2195 N N . PRO A 1 278 ? -18.790 -22.833 -2.921 1.00 51.00 278 PRO A N 1
ATOM 2196 C CA . PRO A 1 278 ? -19.244 -24.015 -3.661 1.00 51.00 278 PRO A CA 1
ATOM 2197 C C . PRO A 1 278 ? -18.809 -24.025 -5.136 1.00 51.00 278 PRO A C 1
ATOM 2199 O O . PRO A 1 278 ? -18.738 -25.099 -5.729 1.00 51.00 278 PRO A O 1
ATOM 2202 N N . ASP A 1 279 ? -18.441 -22.868 -5.695 1.00 53.88 279 ASP A N 1
ATOM 2203 C CA . ASP A 1 279 ? -17.962 -22.745 -7.078 1.00 53.88 279 ASP A CA 1
ATOM 2204 C C . ASP A 1 279 ? -16.450 -23.000 -7.222 1.00 53.88 279 ASP A C 1
ATOM 2206 O O . ASP A 1 279 ? -15.922 -22.985 -8.334 1.00 53.88 279 ASP A O 1
ATOM 2210 N N . GLY A 1 280 ? -15.725 -23.216 -6.112 1.00 49.50 280 GLY A N 1
ATOM 2211 C CA . GLY A 1 280 ? -14.298 -23.569 -6.111 1.00 49.50 280 GLY A CA 1
ATOM 2212 C C . GLY A 1 280 ? -13.376 -22.563 -6.815 1.00 49.50 280 GLY A C 1
ATOM 2213 O O . GLY A 1 280 ? -12.239 -22.900 -7.144 1.00 49.50 280 GLY A O 1
ATOM 2214 N N . SER A 1 281 ? -13.849 -21.343 -7.083 1.00 55.28 281 SER A N 1
ATOM 2215 C CA . SER A 1 281 ? -13.187 -20.428 -8.007 1.00 55.28 281 SER A CA 1
ATOM 2216 C C . SER A 1 281 ? -11.858 -19.907 -7.458 1.00 55.28 281 SER A C 1
ATOM 2218 O O . SER A 1 281 ? -11.812 -19.109 -6.527 1.00 55.28 281 SER A O 1
ATOM 2220 N N . GLY A 1 282 ? -10.764 -20.379 -8.063 1.00 68.81 282 GLY A N 1
ATOM 2221 C CA . GLY A 1 282 ? -9.618 -19.609 -8.559 1.00 68.81 282 GLY A CA 1
ATOM 2222 C C . GLY A 1 282 ? -8.798 -18.719 -7.621 1.00 68.81 282 GLY A C 1
ATOM 2223 O O . GLY A 1 282 ? -7.756 -18.257 -8.059 1.00 68.81 282 GLY A O 1
ATOM 2224 N N . VAL A 1 283 ? -9.176 -18.448 -6.366 1.00 83.75 283 VAL A N 1
ATOM 2225 C CA . VAL A 1 283 ? -8.428 -17.506 -5.506 1.00 83.75 283 VAL A CA 1
ATOM 2226 C C . VAL A 1 283 ? -7.023 -18.016 -5.245 1.00 83.75 283 VAL A C 1
ATOM 2228 O O . VAL A 1 283 ? -6.053 -17.285 -5.437 1.00 83.75 283 VAL A O 1
ATOM 2231 N N . ARG A 1 284 ? -6.907 -19.289 -4.844 1.00 87.88 284 ARG A N 1
ATOM 2232 C CA . ARG A 1 284 ? -5.604 -19.922 -4.647 1.00 87.88 284 ARG A CA 1
ATOM 2233 C C . ARG A 1 284 ? -4.778 -19.884 -5.924 1.00 87.88 284 ARG A C 1
ATOM 2235 O O . ARG A 1 284 ? -3.631 -19.463 -5.876 1.00 87.88 284 ARG A O 1
ATOM 2242 N N . GLU A 1 285 ? -5.373 -20.282 -7.042 1.00 86.94 285 GLU A N 1
ATOM 2243 C CA . GLU A 1 285 ? -4.698 -20.350 -8.336 1.00 86.94 285 GLU A CA 1
ATOM 2244 C C . GLU A 1 285 ? -4.244 -18.965 -8.813 1.00 86.94 285 GLU A C 1
ATOM 2246 O O . GLU A 1 285 ? -3.083 -18.789 -9.164 1.00 86.94 285 GLU A O 1
ATOM 2251 N N . ALA A 1 286 ? -5.106 -17.951 -8.735 1.00 88.56 286 ALA A N 1
ATOM 2252 C CA . ALA A 1 286 ? -4.794 -16.571 -9.091 1.00 88.56 286 ALA A CA 1
ATOM 2253 C C . ALA A 1 286 ? -3.672 -15.998 -8.221 1.00 88.56 286 ALA A C 1
ATOM 2255 O O . ALA A 1 286 ? -2.749 -15.361 -8.732 1.00 88.56 286 ALA A O 1
ATOM 2256 N N . LEU A 1 287 ? -3.714 -16.242 -6.908 1.00 91.00 287 LEU A N 1
ATOM 2257 C CA . LEU A 1 287 ? -2.648 -15.812 -6.007 1.00 91.00 287 LEU A CA 1
ATOM 2258 C C . LEU A 1 287 ? -1.350 -16.574 -6.281 1.00 91.00 287 LEU A C 1
ATOM 2260 O O . LEU A 1 287 ? -0.298 -15.942 -6.325 1.00 91.00 287 LEU A O 1
ATOM 2264 N N . ASP A 1 288 ? -1.401 -17.886 -6.514 1.00 89.94 288 ASP A N 1
ATOM 2265 C CA . ASP A 1 288 ? -0.230 -18.697 -6.858 1.00 89.94 288 ASP A CA 1
ATOM 2266 C C . ASP A 1 288 ? 0.404 -18.204 -8.175 1.00 89.94 288 ASP A C 1
ATOM 2268 O O . ASP A 1 288 ? 1.609 -17.946 -8.204 1.00 89.94 288 ASP A O 1
ATOM 2272 N N . MET A 1 289 ? -0.402 -17.929 -9.209 1.00 90.31 289 MET A N 1
ATOM 2273 C CA . MET A 1 289 ? 0.023 -17.305 -10.472 1.00 90.31 289 MET A CA 1
ATOM 2274 C C . MET A 1 289 ? 0.658 -15.919 -10.276 1.00 90.31 289 MET A C 1
ATOM 2276 O O . MET A 1 289 ? 1.552 -15.522 -11.026 1.00 90.31 289 MET A O 1
ATOM 2280 N N . ALA A 1 290 ? 0.241 -15.186 -9.243 1.00 92.19 290 ALA A N 1
ATOM 2281 C CA . ALA A 1 290 ? 0.767 -13.871 -8.889 1.00 92.19 290 ALA A CA 1
ATOM 2282 C C . ALA A 1 290 ? 1.998 -13.912 -7.956 1.00 92.19 290 ALA A C 1
ATOM 2284 O O . ALA A 1 290 ? 2.464 -12.859 -7.512 1.00 92.19 290 ALA A O 1
ATOM 2285 N N . GLY A 1 291 ? 2.543 -15.096 -7.652 1.00 89.88 291 GLY A N 1
ATOM 2286 C CA . GLY A 1 291 ? 3.689 -15.275 -6.748 1.00 89.88 291 GLY A CA 1
ATOM 2287 C C . GLY A 1 291 ? 3.315 -15.448 -5.273 1.00 89.88 291 GLY A C 1
ATOM 2288 O O . GLY A 1 291 ? 4.099 -15.141 -4.372 1.00 89.88 291 GLY A O 1
ATOM 2289 N N . GLY A 1 292 ? 2.095 -15.913 -5.015 1.00 89.62 292 GLY A N 1
ATOM 2290 C CA . GLY A 1 292 ? 1.509 -16.153 -3.699 1.00 89.62 292 GLY A CA 1
ATOM 2291 C C . GLY A 1 292 ? 1.736 -17.556 -3.143 1.00 89.62 292 GLY A C 1
ATOM 2292 O O . GLY A 1 292 ? 1.141 -17.886 -2.125 1.00 89.62 292 GLY A O 1
ATOM 2293 N N . LYS A 1 293 ? 2.615 -18.369 -3.743 1.00 87.00 293 LYS A N 1
ATOM 2294 C CA . LYS A 1 293 ? 2.844 -19.769 -3.338 1.00 87.00 293 LYS A CA 1
ATOM 2295 C C . LYS A 1 293 ? 3.198 -19.938 -1.857 1.00 87.00 293 LYS A C 1
ATOM 2297 O O . LYS A 1 293 ? 2.743 -20.881 -1.213 1.00 87.00 293 LYS A O 1
ATOM 2302 N N . LEU A 1 294 ? 3.972 -19.000 -1.309 1.00 87.00 294 LEU A N 1
ATOM 2303 C CA . LEU A 1 294 ? 4.336 -18.940 0.111 1.00 87.00 294 LEU A CA 1
ATOM 2304 C C . LEU A 1 294 ? 3.232 -18.424 1.045 1.00 87.00 294 LEU A C 1
ATOM 2306 O O . LEU A 1 294 ? 3.462 -18.341 2.252 1.00 87.00 294 LEU A O 1
ATOM 2310 N N . LEU A 1 295 ? 2.072 -18.021 0.526 1.00 91.25 295 LEU A N 1
ATOM 2311 C CA . LEU A 1 295 ? 0.981 -17.526 1.351 1.00 91.25 295 LEU A CA 1
ATOM 2312 C C . LEU A 1 295 ? 0.417 -18.673 2.196 1.00 91.25 295 LEU A C 1
ATOM 2314 O O . LEU A 1 295 ? -0.345 -19.519 1.723 1.00 91.25 295 LEU A O 1
ATOM 2318 N N . ASP A 1 296 ? 0.831 -18.671 3.458 1.00 90.56 296 ASP A N 1
ATOM 2319 C CA . ASP A 1 296 ? 0.440 -19.608 4.499 1.00 90.56 296 ASP A CA 1
ATOM 2320 C C . ASP A 1 296 ? -0.246 -18.884 5.673 1.00 90.56 296 ASP A C 1
ATOM 2322 O O . ASP A 1 296 ? -0.230 -17.653 5.791 1.00 90.56 296 ASP A O 1
ATOM 2326 N N . GLU A 1 297 ? -0.830 -19.654 6.593 1.00 91.06 297 GLU A N 1
ATOM 2327 C CA . GLU A 1 297 ? -1.511 -19.119 7.779 1.00 91.06 297 GLU A CA 1
ATOM 2328 C C . GLU A 1 297 ? -0.584 -18.218 8.621 1.00 91.06 297 GLU A C 1
ATOM 2330 O O . GLU A 1 297 ? -1.001 -17.206 9.193 1.00 91.06 297 GLU A O 1
ATOM 2335 N N . LYS A 1 298 ? 0.710 -18.556 8.701 1.00 92.19 298 LYS A N 1
ATOM 2336 C CA . LYS A 1 298 ? 1.706 -17.751 9.421 1.00 92.19 298 LYS A CA 1
ATOM 2337 C C . LYS A 1 298 ? 1.863 -16.368 8.792 1.00 92.19 298 LYS A C 1
ATOM 2339 O O . LYS A 1 298 ? 1.885 -15.376 9.523 1.00 92.19 298 LYS A O 1
ATOM 2344 N N . THR A 1 299 ? 1.949 -16.286 7.471 1.00 92.38 299 THR A N 1
ATOM 2345 C CA . THR A 1 299 ? 2.022 -15.024 6.737 1.00 92.38 299 THR A CA 1
ATOM 2346 C C . THR A 1 299 ? 0.757 -14.210 6.948 1.00 92.38 299 THR A C 1
ATOM 2348 O O . THR A 1 299 ? 0.859 -13.035 7.300 1.00 92.38 299 THR A O 1
ATOM 2351 N N . ILE A 1 300 ? -0.420 -14.824 6.816 1.00 94.38 300 ILE A N 1
ATOM 2352 C CA . ILE A 1 300 ? -1.704 -14.139 7.020 1.00 94.38 300 ILE A CA 1
ATOM 2353 C C . ILE A 1 300 ? -1.762 -13.537 8.431 1.00 94.38 300 ILE A C 1
ATOM 2355 O O . ILE A 1 300 ? -2.058 -12.352 8.593 1.00 94.38 300 ILE A O 1
ATOM 2359 N N . ARG A 1 301 ? -1.376 -14.302 9.461 1.00 93.88 301 ARG A N 1
ATOM 2360 C CA . ARG A 1 301 ? -1.271 -13.794 10.840 1.00 93.88 301 ARG A CA 1
ATOM 2361 C C . ARG A 1 301 ? -0.264 -12.654 10.983 1.00 93.88 301 ARG A C 1
ATOM 2363 O O . ARG A 1 301 ? -0.527 -11.711 11.722 1.00 93.88 301 ARG A O 1
ATOM 2370 N N . ASN A 1 302 ? 0.880 -12.718 10.305 1.00 93.25 302 ASN A N 1
ATOM 2371 C CA . ASN A 1 302 ? 1.873 -11.641 10.338 1.00 93.25 302 ASN A CA 1
ATOM 2372 C C . ASN A 1 302 ? 1.353 -10.354 9.690 1.00 93.25 302 ASN A C 1
ATOM 2374 O O . ASN A 1 302 ? 1.607 -9.275 10.218 1.00 93.25 302 ASN A O 1
ATOM 2378 N N . VAL A 1 303 ? 0.598 -10.457 8.594 1.00 92.88 303 VAL A N 1
ATOM 2379 C CA . VAL A 1 303 ? -0.077 -9.304 7.982 1.00 92.88 303 VAL A CA 1
ATOM 2380 C C . VAL A 1 303 ? -1.129 -8.742 8.940 1.00 92.88 303 VAL A C 1
ATOM 2382 O O . VAL A 1 303 ? -1.131 -7.543 9.208 1.00 92.88 303 VAL A O 1
ATOM 2385 N N . ALA A 1 304 ? -1.957 -9.603 9.538 1.00 92.38 304 ALA A N 1
ATOM 2386 C CA . ALA A 1 304 ? -2.962 -9.195 10.519 1.00 92.38 304 ALA A CA 1
ATOM 2387 C C . ALA A 1 304 ? -2.349 -8.553 11.777 1.00 92.38 304 ALA A C 1
ATOM 2389 O O . ALA A 1 304 ? -2.943 -7.651 12.360 1.00 92.38 304 ALA A O 1
ATOM 2390 N N . ARG A 1 305 ? -1.132 -8.951 12.178 1.00 92.12 305 ARG A N 1
ATOM 2391 C CA . ARG A 1 305 ? -0.429 -8.361 13.330 1.00 92.12 305 ARG A CA 1
ATOM 2392 C C . ARG A 1 305 ? -0.187 -6.858 13.196 1.00 92.12 305 ARG A C 1
ATOM 2394 O O . ARG A 1 305 ? -0.150 -6.201 14.233 1.00 92.12 305 ARG A O 1
ATOM 2401 N N . LYS A 1 306 ? -0.037 -6.328 11.973 1.00 91.56 306 LYS A N 1
ATOM 2402 C CA . LYS A 1 306 ? 0.116 -4.880 11.732 1.00 91.56 306 LYS A CA 1
ATOM 2403 C C . LYS A 1 306 ? -1.108 -4.092 12.220 1.00 91.56 306 LYS A C 1
ATOM 2405 O O . LYS A 1 306 ? -0.965 -2.960 12.656 1.00 91.56 306 LYS A O 1
ATOM 2410 N N . TRP A 1 307 ? -2.278 -4.721 12.201 1.00 92.62 307 TRP A N 1
ATOM 2411 C CA . TRP A 1 307 ? -3.572 -4.119 12.518 1.00 92.62 307 TRP A CA 1
ATOM 2412 C C . TRP A 1 307 ? -4.029 -4.391 13.952 1.00 92.62 307 TRP A C 1
ATOM 2414 O O . TRP A 1 307 ? -5.198 -4.208 14.284 1.00 92.62 307 TRP A O 1
ATOM 2424 N N . ARG A 1 308 ? -3.125 -4.870 14.817 1.00 93.12 308 ARG A N 1
ATOM 2425 C CA . ARG A 1 308 ? -3.465 -5.088 16.221 1.00 93.12 308 ARG A CA 1
ATOM 2426 C C . ARG A 1 308 ? -3.703 -3.763 16.920 1.00 93.12 308 ARG A C 1
ATOM 2428 O O . ARG A 1 308 ? -2.991 -2.787 16.705 1.00 93.12 308 ARG A O 1
ATOM 2435 N N . TRP A 1 309 ? -4.673 -3.791 17.812 1.00 95.06 309 TRP A N 1
ATOM 2436 C CA . TRP A 1 309 ? -5.029 -2.694 18.698 1.00 95.06 309 TRP A CA 1
ATOM 2437 C C . TRP A 1 309 ? -5.433 -3.296 20.056 1.00 95.06 309 TRP A C 1
ATOM 2439 O O . TRP A 1 309 ? -5.642 -4.516 20.140 1.00 95.06 309 TRP A O 1
ATOM 2449 N N . PRO A 1 310 ? -5.496 -2.525 21.149 1.00 96.25 310 PRO A N 1
ATOM 2450 C CA . PRO A 1 310 ? -5.676 -3.071 22.496 1.00 96.25 310 PRO A CA 1
ATOM 2451 C C . PRO A 1 310 ? -7.138 -3.456 22.807 1.00 96.25 310 PRO A C 1
ATOM 2453 O O . PRO A 1 310 ? -7.624 -3.196 23.898 1.00 96.25 310 PRO A O 1
ATOM 2456 N N . ALA A 1 311 ? -7.823 -4.146 21.888 1.00 95.81 311 ALA A N 1
ATOM 2457 C CA . ALA A 1 311 ? -9.235 -4.540 21.997 1.00 95.81 311 ALA A CA 1
ATOM 2458 C C . ALA A 1 311 ? -9.591 -5.223 23.330 1.00 95.81 311 ALA A C 1
ATOM 2460 O O . ALA A 1 311 ? -10.624 -4.942 23.930 1.00 95.81 311 ALA A O 1
ATOM 2461 N N . ALA A 1 312 ? -8.694 -6.081 23.834 1.00 96.06 312 ALA A N 1
ATOM 2462 C CA . ALA A 1 312 ? -8.904 -6.818 25.079 1.00 96.06 312 ALA A CA 1
ATOM 2463 C C . ALA A 1 312 ? -9.073 -5.903 26.307 1.00 96.06 312 ALA A C 1
ATOM 2465 O O . ALA A 1 312 ? -9.759 -6.294 27.245 1.00 96.06 312 ALA A O 1
ATOM 2466 N N . LYS A 1 313 ? -8.492 -4.693 26.291 1.00 97.06 313 LYS A N 1
ATOM 2467 C CA . LYS A 1 313 ? -8.670 -3.678 27.345 1.00 97.06 313 LYS A CA 1
ATOM 2468 C C . LYS A 1 313 ? -10.138 -3.262 27.487 1.00 97.06 313 LYS A C 1
ATOM 2470 O O . LYS A 1 313 ? -10.580 -2.971 28.588 1.00 97.06 313 LYS A O 1
ATOM 2475 N N . PHE A 1 314 ? -10.881 -3.292 26.386 1.00 97.00 314 PHE A N 1
ATOM 2476 C CA . PHE A 1 314 ? -12.260 -2.820 26.287 1.00 97.00 314 PHE A CA 1
ATOM 2477 C C . PHE A 1 314 ? -13.273 -3.968 26.178 1.00 97.00 314 PHE A C 1
ATOM 2479 O O . PHE A 1 314 ? -14.431 -3.740 25.853 1.00 97.00 314 PHE A O 1
ATOM 2486 N N . GLY A 1 315 ? -12.845 -5.219 26.398 1.00 95.94 315 GLY A N 1
ATOM 2487 C CA . GLY A 1 315 ? -13.712 -6.390 26.223 1.00 95.94 315 GLY A CA 1
ATOM 2488 C C . GLY A 1 315 ? -14.102 -6.673 24.766 1.00 95.94 315 GLY A C 1
ATOM 2489 O O . GLY A 1 315 ? -15.048 -7.417 24.526 1.00 95.94 315 GLY A O 1
ATOM 2490 N N . MET A 1 316 ? -13.369 -6.110 23.803 1.00 95.50 316 MET A N 1
ATOM 2491 C CA . MET A 1 316 ? -13.669 -6.171 22.372 1.00 95.50 316 MET A CA 1
ATOM 2492 C C . MET A 1 316 ? -12.802 -7.189 21.630 1.00 95.50 316 MET A C 1
ATOM 2494 O O . MET A 1 316 ? -11.707 -7.574 22.070 1.00 95.50 316 MET A O 1
ATOM 2498 N N . ARG A 1 317 ? -13.266 -7.615 20.452 1.00 92.94 317 ARG A N 1
ATOM 2499 C CA . ARG A 1 317 ? -12.509 -8.517 19.568 1.00 92.94 317 ARG A CA 1
ATOM 2500 C C . ARG A 1 317 ? -11.627 -7.735 18.598 1.00 92.94 317 ARG A C 1
ATOM 2502 O O . ARG A 1 317 ? -11.887 -6.589 18.253 1.00 92.94 317 ARG A O 1
ATOM 2509 N N . GLN A 1 318 ? -10.559 -8.367 18.106 1.00 91.69 318 GLN A N 1
ATOM 2510 C CA . GLN A 1 318 ? -9.650 -7.707 17.157 1.00 91.69 318 GLN A CA 1
ATOM 2511 C C . GLN A 1 318 ? -10.354 -7.308 15.850 1.00 91.69 318 GLN A C 1
ATOM 2513 O O . GLN A 1 318 ? -10.043 -6.250 15.309 1.00 91.69 318 GLN A O 1
ATOM 2518 N N . ASP A 1 319 ? -11.301 -8.121 15.365 1.00 89.44 319 ASP A N 1
ATOM 2519 C CA . ASP A 1 319 ? -12.059 -7.859 14.134 1.00 89.44 319 ASP A CA 1
ATOM 2520 C C . ASP A 1 319 ? -13.070 -6.710 14.266 1.00 89.44 319 ASP A C 1
ATOM 2522 O O . ASP A 1 319 ? -13.501 -6.163 13.253 1.00 89.44 319 ASP A O 1
ATOM 2526 N N . GLU A 1 320 ? -13.417 -6.294 15.487 1.00 92.69 320 GLU A N 1
ATOM 2527 C CA . GLU A 1 320 ? -14.362 -5.192 15.718 1.00 92.69 320 GLU A CA 1
ATOM 2528 C C . GLU A 1 320 ? -13.804 -3.828 15.307 1.00 92.69 320 GLU A C 1
ATOM 2530 O O . GLU A 1 320 ? -14.592 -2.933 15.010 1.00 92.69 320 GLU A O 1
ATOM 2535 N N . LEU A 1 321 ? -12.477 -3.697 15.158 1.00 93.94 321 LEU A N 1
ATOM 2536 C CA . LEU A 1 321 ? -11.837 -2.508 14.585 1.00 93.94 321 LEU A CA 1
ATOM 2537 C C . LEU A 1 321 ? -12.467 -2.114 13.248 1.00 93.94 321 LEU A C 1
ATOM 2539 O O . LEU A 1 321 ? -12.896 -0.980 13.067 1.00 93.94 321 LEU A O 1
ATOM 2543 N N . PHE A 1 322 ? -12.529 -3.058 12.312 1.00 91.19 322 PHE A N 1
ATOM 2544 C CA . PHE A 1 322 ? -12.992 -2.794 10.950 1.00 91.19 322 PHE A CA 1
ATOM 2545 C C . PHE A 1 322 ? -14.468 -3.111 10.729 1.00 91.19 322 PHE A C 1
ATOM 2547 O O . PHE A 1 322 ? -15.017 -2.785 9.681 1.00 91.19 322 PHE A O 1
ATOM 2554 N N . ARG A 1 323 ? -15.121 -3.728 11.716 1.00 89.25 323 ARG A N 1
ATOM 2555 C CA . ARG A 1 323 ? -16.551 -4.026 11.660 1.00 89.25 323 ARG A CA 1
ATOM 2556 C C . ARG A 1 323 ? -17.357 -2.962 12.384 1.00 89.25 323 ARG A C 1
ATOM 2558 O O . ARG A 1 323 ? -18.084 -2.207 11.754 1.00 89.25 323 ARG A O 1
ATOM 2565 N N . GLU A 1 324 ? -17.220 -2.896 13.700 1.00 92.25 324 GLU A N 1
ATOM 2566 C CA . GLU A 1 324 ? -18.090 -2.084 14.548 1.00 92.25 324 GLU A CA 1
ATOM 2567 C C . GLU A 1 324 ? -17.552 -0.663 14.669 1.00 92.25 324 GLU A C 1
ATOM 2569 O O . GLU A 1 324 ? -18.242 0.281 14.282 1.00 92.25 324 GLU A O 1
ATOM 2574 N N . LEU A 1 325 ? -16.293 -0.507 15.093 1.00 95.00 325 LEU A N 1
ATOM 2575 C CA . LEU A 1 325 ? -15.690 0.813 15.279 1.00 95.00 325 LEU A CA 1
ATOM 2576 C C . LEU A 1 325 ? -15.621 1.583 13.960 1.00 95.00 325 LEU A C 1
ATOM 2578 O O . LEU A 1 325 ? -16.008 2.745 13.911 1.00 95.00 325 LEU A O 1
ATOM 2582 N N . HIS A 1 326 ? -15.196 0.939 12.871 1.00 92.81 326 HIS A N 1
ATOM 2583 C CA . HIS A 1 326 ? -15.172 1.577 11.555 1.00 92.81 326 HIS A CA 1
ATOM 2584 C C . HIS A 1 326 ? -16.569 2.016 11.091 1.00 92.81 326 HIS A C 1
ATOM 2586 O O . HIS A 1 326 ? -16.737 3.133 10.598 1.00 92.81 326 HIS A O 1
ATOM 2592 N N . SER A 1 327 ? -17.581 1.156 11.248 1.00 91.31 327 SER A N 1
ATOM 2593 C CA . SER A 1 327 ? -18.947 1.476 10.824 1.00 91.31 327 SER A CA 1
ATOM 2594 C C . SER A 1 327 ? -19.557 2.622 11.630 1.00 91.31 327 SER A C 1
ATOM 2596 O O . SER A 1 327 ? -20.329 3.393 11.070 1.00 91.31 327 SER A O 1
ATOM 2598 N N . GLN A 1 328 ? -19.250 2.727 12.923 1.00 93.44 328 GLN A N 1
ATOM 2599 C CA . GLN A 1 328 ? -19.815 3.762 13.794 1.00 93.44 328 GLN A CA 1
ATOM 2600 C C . GLN A 1 328 ? -19.046 5.086 13.666 1.00 93.44 328 GLN A C 1
ATOM 2602 O O . GLN A 1 328 ? -19.633 6.151 13.452 1.00 93.44 328 GLN A O 1
ATOM 2607 N N . HIS A 1 329 ? -17.715 5.004 13.700 1.00 95.31 329 HIS A N 1
ATOM 2608 C CA . HIS A 1 329 ? -16.847 6.163 13.921 1.00 95.31 329 HIS A CA 1
ATOM 2609 C C . HIS A 1 329 ? -16.116 6.643 12.675 1.00 95.31 329 HIS A C 1
ATOM 2611 O O . HIS A 1 329 ? -15.780 7.815 12.580 1.00 95.31 329 HIS A O 1
ATOM 2617 N N . ASN A 1 330 ? -15.907 5.779 11.682 1.00 92.75 330 ASN A N 1
ATOM 2618 C CA . ASN A 1 330 ? -15.188 6.134 10.456 1.00 92.75 330 ASN A CA 1
ATOM 2619 C C . ASN A 1 330 ? -16.080 6.151 9.215 1.00 92.75 330 ASN A C 1
ATOM 2621 O O . ASN A 1 330 ? -15.565 6.138 8.106 1.00 92.75 330 ASN A O 1
ATOM 2625 N N . THR A 1 331 ? -17.405 6.142 9.365 1.00 89.75 331 THR A N 1
ATOM 2626 C CA . THR A 1 331 ? -18.322 6.100 8.219 1.00 89.75 331 THR A CA 1
ATOM 2627 C C . THR A 1 331 ? -19.319 7.251 8.273 1.00 89.75 331 THR A C 1
ATOM 2629 O O . THR A 1 331 ? -19.982 7.471 9.290 1.00 89.75 331 THR A O 1
ATOM 2632 N N . PHE A 1 332 ? -19.423 7.977 7.161 1.00 73.75 332 PHE A N 1
ATOM 2633 C CA . PHE A 1 332 ? -20.509 8.900 6.855 1.00 73.75 332 PHE A CA 1
ATOM 2634 C C . PHE A 1 332 ? -20.553 9.170 5.343 1.00 73.75 332 PHE A C 1
ATOM 2636 O O . PHE A 1 332 ? -19.638 9.783 4.798 1.00 73.75 332 PHE A O 1
ATOM 2643 N N . PRO A 1 333 ? -21.662 8.838 4.664 1.00 74.94 333 PRO A N 1
ATOM 2644 C CA . PRO A 1 333 ? -21.974 7.563 3.972 1.00 74.94 333 PRO A CA 1
ATOM 2645 C C . PRO A 1 333 ? -20.832 6.774 3.283 1.00 74.94 333 PRO A C 1
ATOM 2647 O O . PRO A 1 333 ? -21.074 5.650 2.850 1.00 74.94 333 PRO A O 1
ATOM 2650 N N . PHE A 1 334 ? -19.605 7.290 3.205 1.00 79.25 334 PHE A N 1
ATOM 2651 C CA . PHE A 1 334 ? -18.394 6.521 2.880 1.00 79.25 334 PHE A CA 1
ATOM 2652 C C . PHE A 1 334 ? -17.378 6.601 4.030 1.00 79.25 334 PHE A C 1
ATOM 2654 O O . PHE A 1 334 ? -17.640 7.236 5.053 1.00 79.25 334 PHE A O 1
ATOM 2661 N N . ALA A 1 335 ? -16.237 5.920 3.902 1.00 86.25 335 ALA A N 1
ATOM 2662 C CA . ALA A 1 335 ? -15.198 5.959 4.927 1.00 86.25 335 ALA A CA 1
ATOM 2663 C C . ALA A 1 335 ? -14.565 7.362 5.021 1.00 86.25 335 ALA A C 1
ATOM 2665 O O . ALA A 1 335 ? -14.056 7.867 4.024 1.00 86.25 335 ALA A O 1
ATOM 2666 N N . ILE A 1 336 ? -14.578 7.978 6.205 1.00 90.62 336 ILE A N 1
ATOM 2667 C CA . ILE A 1 336 ? -14.035 9.328 6.441 1.00 90.62 336 ILE A CA 1
ATOM 2668 C C . ILE A 1 336 ? -12.512 9.317 6.267 1.00 90.62 336 ILE A C 1
ATOM 2670 O O . ILE A 1 336 ? -11.933 10.218 5.665 1.00 90.62 336 ILE A O 1
ATOM 2674 N N . GLN A 1 337 ? -11.860 8.274 6.775 1.00 92.00 337 GLN A N 1
ATOM 2675 C CA . GLN A 1 337 ? -10.423 8.065 6.665 1.00 92.00 337 GLN A CA 1
ATOM 2676 C C . GLN A 1 337 ? -10.103 6.718 6.021 1.00 92.00 337 GLN A C 1
ATOM 2678 O O . GLN A 1 337 ? -10.850 5.745 6.150 1.00 92.00 337 GLN A O 1
ATOM 2683 N N . GLU A 1 338 ? -8.922 6.629 5.410 1.00 90.94 338 GLU A N 1
ATOM 2684 C CA . GLU A 1 338 ? -8.351 5.345 5.009 1.00 90.94 338 GLU A CA 1
ATOM 2685 C C . GLU A 1 338 ? -8.116 4.423 6.225 1.00 90.94 338 GLU A C 1
ATOM 2687 O O . GLU A 1 338 ? -7.803 4.914 7.318 1.00 90.94 338 GLU A O 1
ATOM 2692 N N . PRO A 1 339 ? -8.160 3.085 6.045 1.00 91.06 339 PRO A N 1
ATOM 2693 C CA . PRO A 1 339 ? -8.018 2.119 7.137 1.00 91.06 339 PRO A CA 1
ATO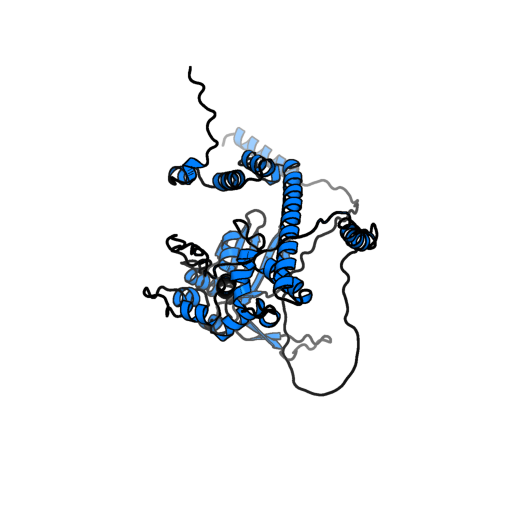M 2694 C C . PRO A 1 339 ? -6.780 2.316 8.023 1.00 91.06 339 PRO A C 1
ATOM 2696 O O . PRO A 1 339 ? -6.845 2.089 9.228 1.00 91.06 339 PRO A O 1
ATOM 2699 N N . GLU A 1 340 ? -5.646 2.737 7.450 1.00 92.31 340 GLU A N 1
ATOM 2700 C CA . GLU A 1 340 ? -4.404 2.964 8.205 1.00 92.31 340 GLU A CA 1
ATOM 2701 C C . GLU A 1 340 ? -4.470 4.209 9.091 1.00 92.31 340 GLU A C 1
ATOM 2703 O O . GLU A 1 340 ? -3.982 4.188 10.218 1.00 92.31 340 GLU A O 1
ATOM 2708 N N . SER A 1 341 ? -5.109 5.276 8.614 1.00 93.94 341 SER A N 1
ATOM 2709 C CA . SER A 1 341 ? -5.329 6.488 9.405 1.00 93.94 341 SER A CA 1
ATOM 2710 C C . SER A 1 341 ? -6.315 6.236 10.539 1.00 93.94 341 SER A C 1
ATOM 2712 O O . SER A 1 341 ? -6.033 6.611 11.675 1.00 93.94 341 SER A O 1
ATOM 2714 N N . PHE A 1 342 ? -7.403 5.516 10.259 1.00 96.12 342 PHE A N 1
ATOM 2715 C CA . PHE A 1 342 ? -8.373 5.150 11.285 1.00 96.12 342 PHE A CA 1
ATOM 2716 C C . PHE A 1 342 ? -7.781 4.212 12.350 1.00 96.12 342 PHE A C 1
ATOM 2718 O O . PHE A 1 342 ? -7.974 4.425 13.543 1.00 96.12 342 PHE A O 1
ATOM 2725 N N . HIS A 1 343 ? -6.995 3.201 11.953 1.00 96.38 343 HIS A N 1
ATOM 2726 C CA . HIS A 1 343 ? -6.312 2.310 12.903 1.00 96.38 343 HIS A CA 1
ATOM 2727 C C . HIS A 1 343 ? -5.373 3.068 13.848 1.00 96.38 343 HIS A C 1
ATOM 2729 O O . HIS A 1 343 ? -5.338 2.757 15.041 1.00 96.38 343 HIS A O 1
ATOM 2735 N N . ARG A 1 344 ? -4.646 4.074 13.340 1.00 96.44 344 ARG A N 1
ATOM 2736 C CA . ARG A 1 344 ? -3.812 4.946 14.180 1.00 96.44 344 ARG A CA 1
ATOM 2737 C C . ARG A 1 344 ? -4.652 5.730 15.179 1.00 96.44 344 ARG A C 1
ATOM 2739 O O . ARG A 1 344 ? -4.322 5.699 16.358 1.00 96.44 344 ARG A O 1
ATOM 2746 N N . ASP A 1 345 ? -5.751 6.337 14.736 1.00 97.00 345 ASP A N 1
ATOM 2747 C CA . ASP A 1 345 ? -6.659 7.072 15.622 1.00 97.00 345 ASP A CA 1
ATOM 2748 C C . ASP A 1 345 ? -7.234 6.158 16.719 1.00 97.00 345 ASP A C 1
ATOM 2750 O O . ASP A 1 345 ? -7.207 6.518 17.893 1.00 97.00 345 ASP A O 1
ATOM 2754 N N . VAL A 1 346 ? -7.640 4.927 16.385 1.00 97.56 346 VAL A N 1
ATOM 2755 C CA . VAL A 1 346 ? -8.085 3.944 17.388 1.00 97.56 346 VAL A CA 1
ATOM 2756 C C . VAL A 1 346 ? -6.969 3.600 18.375 1.00 97.56 346 VAL A C 1
ATOM 2758 O O . VAL A 1 346 ? -7.226 3.527 19.575 1.00 97.56 346 VAL A O 1
ATOM 2761 N N . CYS A 1 347 ? -5.731 3.403 17.914 1.00 97.19 347 CYS A N 1
ATOM 2762 C CA . CYS A 1 347 ? -4.599 3.129 18.804 1.00 97.19 347 CYS A CA 1
ATOM 2763 C C . CYS A 1 347 ? -4.282 4.310 19.729 1.00 97.19 347 CYS A C 1
ATOM 2765 O O . CYS A 1 347 ? -4.035 4.099 20.915 1.00 97.19 347 CYS A O 1
ATOM 2767 N N . GLU A 1 348 ? -4.299 5.535 19.203 1.00 97.25 348 GLU A N 1
ATOM 2768 C CA . GLU A 1 348 ? -4.072 6.763 19.967 1.00 97.25 348 GLU A CA 1
ATOM 2769 C C . GLU A 1 348 ? -5.149 6.950 21.037 1.00 97.25 348 GLU A C 1
ATOM 2771 O O . GLU A 1 348 ? -4.824 7.068 22.219 1.00 97.25 348 GLU A O 1
ATOM 2776 N N . VAL A 1 349 ? -6.425 6.877 20.649 1.00 97.88 349 VAL A N 1
ATOM 2777 C CA . VAL A 1 349 ? -7.554 7.000 21.579 1.00 97.88 349 VAL A CA 1
ATOM 2778 C C . VAL A 1 349 ? -7.522 5.890 22.626 1.00 97.88 349 VAL A C 1
ATOM 2780 O O . VAL A 1 349 ? -7.738 6.150 23.807 1.00 97.88 349 VAL A O 1
ATOM 2783 N N . SER A 1 350 ? -7.169 4.663 22.240 1.00 97.44 350 SER A N 1
ATOM 2784 C CA . SER A 1 350 ? -7.083 3.536 23.173 1.00 97.44 350 SER A CA 1
ATOM 2785 C C . SER A 1 350 ? -6.051 3.724 24.293 1.00 97.44 350 SER A C 1
ATOM 2787 O O . SER A 1 350 ? -6.169 3.095 25.352 1.00 97.44 350 SER A O 1
ATOM 2789 N N . ASN A 1 351 ? -5.021 4.546 24.068 1.00 96.94 351 ASN A N 1
ATOM 2790 C CA . ASN A 1 351 ? -4.031 4.865 25.097 1.00 96.94 351 ASN A CA 1
ATOM 2791 C C . ASN A 1 351 ? -4.606 5.790 26.176 1.00 96.94 351 ASN A C 1
ATOM 2793 O O . ASN A 1 351 ? -4.144 5.731 27.312 1.00 96.94 351 ASN A O 1
ATOM 2797 N N . VAL A 1 352 ? -5.609 6.602 25.831 1.00 97.12 352 VAL A N 1
ATOM 2798 C CA . VAL A 1 352 ? -6.242 7.580 26.728 1.00 97.12 352 VAL A CA 1
ATOM 2799 C C . VAL A 1 352 ? -7.528 7.030 27.346 1.00 97.12 352 VAL A C 1
ATOM 2801 O O . VAL A 1 352 ? -7.761 7.220 28.532 1.00 97.12 352 VAL A O 1
ATOM 2804 N N . ALA A 1 353 ? -8.346 6.321 26.569 1.00 97.50 353 ALA A N 1
ATOM 2805 C CA . ALA A 1 353 ? -9.602 5.742 27.034 1.00 97.50 353 ALA A CA 1
ATOM 2806 C C . ALA A 1 353 ? -9.363 4.694 28.128 1.00 97.50 353 ALA A C 1
ATOM 2808 O O . ALA A 1 353 ? -8.526 3.809 27.951 1.00 97.50 353 ALA A O 1
ATOM 2809 N N . GLU A 1 354 ? -10.110 4.736 29.229 1.00 96.25 354 GLU A N 1
ATOM 2810 C CA . GLU A 1 354 ? -10.030 3.717 30.286 1.00 96.25 354 GLU A CA 1
ATOM 2811 C C . GLU A 1 354 ? -11.082 2.622 30.098 1.00 96.25 354 GLU A C 1
ATOM 2813 O O . GLU A 1 354 ? -10.787 1.441 30.294 1.00 96.25 354 GLU A O 1
ATOM 2818 N N . THR A 1 355 ? -12.273 3.014 29.647 1.00 97.88 355 THR A N 1
ATOM 2819 C CA . THR A 1 355 ? -13.438 2.145 29.446 1.00 97.88 355 THR A CA 1
ATOM 2820 C C . THR A 1 355 ? -13.831 2.035 27.971 1.00 97.88 355 THR A C 1
ATOM 2822 O O . THR A 1 355 ? -13.323 2.768 27.116 1.00 97.88 355 THR A O 1
ATOM 2825 N N . ALA A 1 356 ? -14.718 1.089 27.644 1.00 96.94 356 ALA A N 1
ATOM 2826 C CA . ALA A 1 356 ? -15.254 0.973 26.288 1.00 96.94 356 ALA A CA 1
ATOM 2827 C C . ALA A 1 356 ? -16.112 2.200 25.941 1.00 96.94 356 ALA A C 1
ATOM 2829 O O . ALA A 1 356 ? -16.035 2.725 24.834 1.00 96.94 356 ALA A O 1
ATOM 2830 N N . GLU A 1 357 ? -16.871 2.709 26.906 1.00 97.31 357 GLU A N 1
ATOM 2831 C CA . GLU A 1 357 ? -17.675 3.919 26.777 1.00 97.31 357 GLU A CA 1
ATOM 2832 C C . GLU A 1 357 ? -16.799 5.143 26.468 1.00 97.31 357 GLU A C 1
ATOM 2834 O O . GLU A 1 357 ? -17.101 5.893 25.537 1.00 97.31 357 GLU A O 1
ATOM 2839 N N . ASP A 1 358 ? -15.670 5.302 27.171 1.00 97.38 358 ASP A N 1
ATOM 2840 C CA . ASP A 1 358 ? -14.694 6.360 26.877 1.00 97.38 358 ASP A CA 1
ATOM 2841 C C . ASP A 1 358 ? -14.107 6.226 25.478 1.00 97.38 358 ASP A C 1
ATOM 2843 O O . ASP A 1 358 ? -13.940 7.226 24.784 1.00 97.38 358 ASP A O 1
ATOM 2847 N N . LEU A 1 359 ? -13.799 4.996 25.055 1.00 98.06 359 LEU A N 1
ATOM 2848 C CA . LEU A 1 359 ? -13.286 4.730 23.717 1.00 98.06 359 LEU A CA 1
ATOM 2849 C C . LEU A 1 359 ? -14.285 5.200 22.655 1.00 98.06 359 LEU A C 1
ATOM 2851 O O . LEU A 1 359 ? -13.887 5.914 21.740 1.00 98.06 359 LEU A O 1
ATOM 2855 N N . HIS A 1 360 ? -15.565 4.834 22.775 1.00 98.00 360 HIS A N 1
ATOM 2856 C CA . HIS A 1 360 ? -16.594 5.272 21.828 1.00 98.00 360 HIS A CA 1
ATOM 2857 C C . HIS A 1 360 ? -16.751 6.796 21.830 1.00 98.00 360 HIS A C 1
ATOM 2859 O O . HIS A 1 360 ? -16.681 7.400 20.764 1.00 98.00 360 HIS A O 1
ATOM 2865 N N . ARG A 1 361 ? -16.863 7.422 23.009 1.00 98.06 361 ARG A N 1
ATOM 2866 C CA . ARG A 1 361 ? -16.994 8.883 23.131 1.00 98.06 361 ARG A CA 1
ATOM 2867 C C . ARG A 1 361 ? -15.818 9.624 22.489 1.00 98.06 361 ARG A C 1
ATOM 2869 O O . ARG A 1 361 ? -16.018 10.548 21.708 1.00 98.06 361 ARG A O 1
ATOM 2876 N N . LEU A 1 362 ? -14.586 9.214 22.792 1.00 98.06 362 LEU A N 1
ATOM 2877 C CA . LEU A 1 362 ? -13.383 9.845 22.244 1.00 98.06 362 LEU A CA 1
ATOM 2878 C C . LEU A 1 362 ? -13.226 9.589 20.734 1.00 98.06 362 LEU A C 1
ATOM 2880 O O . LEU A 1 362 ? -12.664 10.425 20.026 1.00 98.06 362 LEU A O 1
ATOM 2884 N N . LEU A 1 363 ? -13.713 8.454 20.221 1.00 97.69 363 LEU A N 1
ATOM 2885 C CA . LEU A 1 363 ? -13.745 8.190 18.781 1.00 97.69 363 LEU A CA 1
ATOM 2886 C C . LEU A 1 363 ? -14.778 9.060 18.056 1.00 97.69 363 LEU A C 1
ATOM 2888 O O . LEU A 1 363 ? -14.472 9.533 16.962 1.00 97.69 363 LEU A O 1
ATOM 2892 N N . ASP A 1 364 ? -15.934 9.333 18.661 1.00 96.75 364 ASP A N 1
ATOM 2893 C CA . ASP A 1 364 ? -16.911 10.291 18.128 1.00 96.75 364 ASP A CA 1
ATOM 2894 C C . ASP A 1 364 ? -16.328 11.715 18.092 1.00 96.75 364 ASP A C 1
ATOM 2896 O O . ASP A 1 364 ? -16.375 12.389 17.060 1.00 96.75 364 ASP A O 1
ATOM 2900 N N . GLU A 1 365 ? -15.660 12.153 19.163 1.00 96.94 365 GLU A N 1
ATOM 2901 C CA . GLU A 1 365 ? -14.954 13.444 19.188 1.00 96.94 365 GLU A CA 1
ATOM 2902 C C . GLU A 1 365 ? -13.869 13.522 18.096 1.00 96.94 365 GLU A C 1
ATOM 2904 O O . GLU A 1 365 ? -13.721 14.536 17.399 1.00 96.94 365 GLU A O 1
ATOM 2909 N N . ARG A 1 366 ? -13.116 12.431 17.898 1.00 96.12 366 ARG A N 1
ATOM 2910 C CA . ARG A 1 366 ? -12.096 12.341 16.847 1.00 96.12 366 ARG A CA 1
ATOM 2911 C C . ARG A 1 366 ? -12.718 12.358 15.453 1.00 96.12 366 ARG A C 1
ATOM 2913 O O . ARG A 1 366 ? -12.181 13.035 14.578 1.00 96.12 366 ARG A O 1
ATOM 2920 N N . LYS A 1 367 ? -13.846 11.680 15.242 1.00 95.38 367 LYS A N 1
ATOM 2921 C CA . LYS A 1 367 ? -14.612 11.703 13.988 1.00 95.38 367 LYS A CA 1
ATOM 2922 C C . LYS A 1 367 ? -14.995 13.129 13.609 1.00 95.38 367 LYS A C 1
ATOM 2924 O O . LYS A 1 367 ? -14.728 13.557 12.486 1.00 95.38 367 LYS A O 1
ATOM 2929 N N . GLU A 1 368 ? -15.560 13.888 14.544 1.00 95.00 368 GLU A N 1
ATOM 2930 C CA . GLU A 1 368 ? -15.915 15.288 14.305 1.00 95.00 368 GLU A CA 1
ATOM 2931 C C . GLU A 1 368 ? -14.690 16.155 13.995 1.00 95.00 368 GLU A C 1
ATOM 2933 O O . GLU A 1 368 ? -14.728 16.996 13.094 1.00 95.00 368 GLU A O 1
ATOM 2938 N N . MET A 1 369 ? -13.581 15.937 14.709 1.00 94.94 369 MET A N 1
ATOM 2939 C CA . MET A 1 369 ? -12.315 16.618 14.436 1.00 94.94 369 MET A CA 1
ATOM 2940 C C . MET A 1 369 ? -11.830 16.345 13.008 1.00 94.94 369 MET A C 1
ATOM 2942 O O . MET A 1 369 ? -11.479 17.287 12.301 1.00 94.94 369 MET A O 1
ATOM 2946 N N . ARG A 1 370 ? -11.870 15.089 12.549 1.00 94.06 370 ARG A N 1
ATOM 2947 C CA . ARG A 1 370 ? -11.475 14.720 11.181 1.00 94.06 370 ARG A CA 1
ATOM 2948 C C . ARG A 1 370 ? -12.379 15.328 10.121 1.00 94.06 370 ARG A C 1
ATOM 2950 O O . ARG A 1 370 ? -11.874 15.775 9.097 1.00 94.06 370 ARG A O 1
ATOM 2957 N N . LEU A 1 371 ? -13.686 15.394 10.361 1.00 93.06 371 LEU A N 1
ATOM 2958 C CA . LEU A 1 371 ? -14.609 16.067 9.445 1.00 93.06 371 LEU A CA 1
ATOM 2959 C C . LEU A 1 371 ? -14.274 17.559 9.308 1.00 93.06 371 LEU A C 1
ATOM 2961 O O . LEU A 1 371 ? -14.211 18.059 8.188 1.00 93.06 371 LEU A O 1
ATOM 2965 N N . ARG A 1 372 ? -13.968 18.246 10.418 1.00 94.25 372 ARG A N 1
ATOM 2966 C CA . ARG A 1 372 ? -13.520 19.651 10.389 1.00 94.25 372 ARG A CA 1
ATOM 2967 C C . ARG A 1 372 ? -12.194 19.829 9.648 1.00 94.25 372 ARG A C 1
ATOM 2969 O O . ARG A 1 372 ? -12.053 20.759 8.860 1.00 94.25 372 ARG A O 1
ATOM 2976 N N . GLU A 1 373 ? -11.227 18.942 9.875 1.00 93.62 373 GLU A N 1
ATOM 2977 C CA . GLU A 1 373 ? -9.944 18.974 9.162 1.00 93.62 373 GLU A CA 1
ATOM 2978 C C . GLU A 1 373 ? -10.125 18.767 7.654 1.00 93.62 373 GLU A C 1
ATOM 2980 O O . GLU A 1 373 ? -9.507 19.475 6.860 1.00 93.62 373 GLU A O 1
ATOM 2985 N N . LEU A 1 374 ? -10.963 17.809 7.247 1.00 92.19 374 LEU A N 1
ATOM 2986 C CA . LEU A 1 374 ? -11.242 17.541 5.837 1.00 92.19 374 LEU A CA 1
ATOM 2987 C C . LEU A 1 374 ? -11.942 18.720 5.167 1.00 92.19 374 LEU A C 1
ATOM 2989 O O . LEU A 1 374 ? -11.535 19.095 4.071 1.00 92.19 374 LEU A O 1
ATOM 2993 N N . ASP A 1 375 ? -12.921 19.333 5.829 1.00 91.62 375 ASP A N 1
ATOM 2994 C CA . ASP A 1 375 ? -13.593 20.536 5.331 1.00 91.62 375 ASP A CA 1
ATOM 2995 C C . ASP A 1 375 ? -12.593 21.694 5.157 1.00 91.62 375 ASP A C 1
ATOM 2997 O O . ASP A 1 375 ? -12.488 22.274 4.078 1.00 91.62 375 ASP A O 1
ATOM 3001 N N . GLN A 1 376 ? -11.721 21.933 6.143 1.00 94.38 376 GLN A N 1
ATOM 3002 C CA . GLN A 1 376 ? -10.667 22.948 6.035 1.00 94.38 376 GLN A CA 1
ATOM 3003 C C . GLN A 1 376 ? -9.681 22.665 4.885 1.00 94.38 376 GLN A C 1
ATOM 3005 O O . GLN A 1 376 ? -9.227 23.580 4.191 1.00 94.38 376 GLN A O 1
ATOM 3010 N N . ARG A 1 377 ? -9.309 21.396 4.675 1.00 92.38 377 ARG A N 1
ATOM 3011 C CA . ARG A 1 377 ? -8.417 20.993 3.573 1.00 92.38 377 ARG A CA 1
ATOM 3012 C C . ARG A 1 377 ? -9.096 21.144 2.221 1.00 92.38 377 ARG A C 1
ATOM 3014 O O . ARG A 1 377 ? -8.441 21.567 1.268 1.00 92.38 377 ARG A O 1
ATOM 3021 N N . PHE A 1 378 ? -10.380 20.821 2.150 1.00 91.00 378 PHE A N 1
ATOM 3022 C CA . PHE A 1 378 ? -11.194 21.002 0.962 1.00 91.00 378 PHE A CA 1
ATOM 3023 C C . PHE A 1 378 ? -11.305 22.488 0.598 1.00 91.00 378 PHE A C 1
ATOM 3025 O O . PHE A 1 378 ? -11.072 22.840 -0.554 1.00 91.00 378 PHE A O 1
ATOM 3032 N N . ASP A 1 379 ? -11.500 23.371 1.579 1.00 91.56 379 ASP A N 1
ATOM 3033 C CA . ASP A 1 379 ? -11.527 24.830 1.388 1.00 91.56 379 ASP A CA 1
ATOM 3034 C C . ASP A 1 379 ? -10.203 25.384 0.878 1.00 91.56 379 ASP A C 1
ATOM 3036 O O . ASP A 1 379 ? -10.164 26.213 -0.039 1.00 91.56 379 ASP A O 1
ATOM 3040 N N . GLY A 1 380 ? -9.097 24.896 1.440 1.00 90.62 380 GLY A N 1
ATOM 3041 C CA . GLY A 1 380 ? -7.760 25.233 0.967 1.00 90.62 380 GLY A CA 1
ATOM 3042 C C . GLY A 1 380 ? -7.535 24.792 -0.482 1.00 90.62 380 GLY A C 1
ATOM 3043 O O . GLY A 1 380 ? -7.029 25.573 -1.289 1.00 90.62 380 GLY A O 1
ATOM 3044 N N . ALA A 1 381 ? -7.946 23.568 -0.830 1.00 88.75 381 ALA A N 1
ATOM 3045 C CA . ALA A 1 381 ? -7.837 23.042 -2.189 1.00 88.75 381 ALA A CA 1
ATOM 3046 C C . ALA A 1 381 ? -8.719 23.819 -3.177 1.00 88.75 381 ALA A C 1
ATOM 3048 O O . ALA A 1 381 ? -8.247 24.197 -4.249 1.00 88.75 381 ALA A O 1
ATOM 3049 N N . ALA A 1 382 ? -9.962 24.121 -2.796 1.00 88.81 382 ALA A N 1
ATOM 3050 C CA . ALA A 1 382 ? -10.890 24.920 -3.585 1.00 88.81 382 ALA A CA 1
ATOM 3051 C C . ALA A 1 382 ? -10.332 26.320 -3.855 1.00 88.81 382 ALA A C 1
ATOM 3053 O O . ALA A 1 382 ? -10.324 26.783 -4.996 1.00 88.81 382 ALA A O 1
ATOM 3054 N N . THR A 1 383 ? -9.794 26.968 -2.819 1.00 88.69 383 THR A N 1
ATOM 3055 C CA . THR A 1 383 ? -9.144 28.277 -2.937 1.00 88.69 383 THR A CA 1
ATOM 3056 C C . THR A 1 383 ? -7.968 28.199 -3.901 1.00 88.69 383 THR A C 1
ATOM 3058 O O . THR A 1 383 ? -7.908 28.978 -4.848 1.00 88.69 383 THR A O 1
ATOM 3061 N N . TYR A 1 384 ? -7.059 27.241 -3.711 1.00 87.38 384 TYR A N 1
ATOM 3062 C CA . TYR A 1 384 ? -5.877 27.083 -4.559 1.00 87.38 384 TYR A CA 1
ATOM 3063 C C . TYR A 1 384 ? -6.241 26.861 -6.034 1.00 87.38 384 TYR A C 1
ATOM 3065 O O . TYR A 1 384 ? -5.735 27.565 -6.905 1.00 87.38 384 TYR A O 1
ATOM 3073 N N . LEU A 1 385 ? -7.166 25.940 -6.312 1.00 85.81 385 LEU A N 1
ATOM 3074 C CA . LEU A 1 385 ? -7.580 25.615 -7.677 1.00 85.81 385 LEU A CA 1
ATOM 3075 C C . LEU A 1 385 ? -8.346 26.762 -8.343 1.00 85.81 385 LEU A C 1
ATOM 3077 O O . LEU A 1 385 ? -8.182 26.984 -9.537 1.00 85.81 385 LEU A O 1
ATOM 3081 N N . THR A 1 386 ? -9.130 27.537 -7.588 1.00 84.75 386 THR A N 1
ATOM 3082 C CA . THR A 1 386 ? -9.836 28.714 -8.128 1.00 84.75 386 THR A CA 1
ATOM 3083 C C . THR A 1 386 ? -8.868 29.823 -8.559 1.00 84.75 386 THR A C 1
ATOM 3085 O O . THR A 1 386 ? -9.166 30.562 -9.494 1.00 84.75 386 THR A O 1
ATOM 3088 N N . HIS A 1 387 ? -7.697 29.931 -7.918 1.00 84.94 387 HIS A N 1
ATOM 3089 C CA . HIS A 1 387 ? -6.662 30.898 -8.303 1.00 84.94 387 HIS A CA 1
ATOM 3090 C C . HIS A 1 387 ? -5.866 30.469 -9.546 1.00 84.94 387 HIS A C 1
ATOM 3092 O O . HIS A 1 387 ? -5.403 31.337 -10.284 1.00 84.94 387 HIS A O 1
ATOM 3098 N N . ASP A 1 388 ? -5.717 29.163 -9.793 1.00 82.50 388 ASP A N 1
ATOM 3099 C CA . ASP A 1 388 ? -5.057 28.625 -10.989 1.00 82.50 388 ASP A CA 1
ATOM 3100 C C . ASP A 1 388 ? -5.870 27.475 -11.625 1.00 82.50 388 ASP A C 1
ATOM 3102 O O . ASP A 1 388 ? -5.552 26.294 -11.437 1.00 82.50 388 ASP A O 1
ATOM 3106 N N . PRO A 1 389 ? -6.905 27.802 -12.429 1.00 78.38 389 PRO A N 1
ATOM 3107 C CA . PRO A 1 389 ? -7.758 26.806 -13.081 1.00 78.38 389 PRO A CA 1
ATOM 3108 C C . PRO A 1 389 ? -7.010 25.864 -14.033 1.00 78.38 389 PRO A C 1
ATOM 3110 O O . PRO A 1 389 ? -7.510 24.785 -14.354 1.00 78.38 389 PRO A O 1
ATOM 3113 N N . SER A 1 390 ? -5.807 26.241 -14.489 1.00 77.75 390 SER A N 1
ATOM 3114 C CA . SER A 1 390 ? -5.007 25.407 -15.393 1.00 77.75 390 SER A CA 1
ATOM 3115 C C . SER A 1 390 ? -4.576 24.082 -14.745 1.00 77.75 390 SER A C 1
ATOM 3117 O O . SER A 1 390 ? -4.380 23.091 -15.450 1.00 77.75 390 SER A O 1
ATOM 3119 N N . GLN A 1 391 ? -4.525 24.025 -13.407 1.00 72.69 391 GLN A N 1
ATOM 3120 C CA . GLN A 1 391 ? -4.183 22.820 -12.640 1.00 72.69 391 GLN A CA 1
ATOM 3121 C C . GLN A 1 391 ? -5.289 21.755 -12.648 1.00 72.69 391 GLN A C 1
ATOM 3123 O O . GLN A 1 391 ? -4.998 20.571 -12.490 1.00 72.69 391 GLN A O 1
ATOM 3128 N N . ALA A 1 392 ? -6.553 22.153 -12.821 1.00 65.25 392 ALA A N 1
ATOM 3129 C CA . ALA A 1 392 ? -7.700 21.240 -12.798 1.00 65.25 392 ALA A CA 1
ATOM 3130 C C . ALA A 1 392 ? -8.045 20.657 -14.182 1.00 65.25 392 ALA A C 1
ATOM 3132 O O . ALA A 1 392 ? -8.852 19.735 -14.280 1.00 65.25 392 ALA A O 1
ATOM 3133 N N . GLY A 1 393 ? -7.425 21.174 -15.249 1.00 67.88 393 GLY A N 1
ATOM 3134 C CA . GLY A 1 393 ? -7.796 20.873 -16.629 1.00 67.88 393 GLY A CA 1
ATOM 3135 C C . GLY A 1 393 ? -9.074 21.611 -17.041 1.00 67.88 393 GLY A C 1
ATOM 3136 O O . GLY A 1 393 ? -10.118 21.512 -16.402 1.00 67.88 393 GLY A O 1
ATOM 3137 N N . HIS A 1 394 ? -9.014 22.356 -18.145 1.00 69.00 394 HIS A N 1
ATOM 3138 C CA . HIS A 1 394 ? -10.109 23.246 -18.557 1.00 69.00 394 HIS A CA 1
ATOM 3139 C C . HIS A 1 394 ? -11.423 22.523 -18.907 1.00 69.00 394 HIS A C 1
ATOM 3141 O O . HIS A 1 394 ? -12.489 23.122 -18.827 1.00 69.00 394 HIS A O 1
ATOM 3147 N N . GLN A 1 395 ? -11.358 21.242 -19.274 1.00 75.56 395 GLN A N 1
ATOM 3148 C CA . GLN A 1 395 ? -12.485 20.475 -19.819 1.00 75.56 395 GLN A CA 1
ATOM 3149 C C . GLN A 1 395 ? -13.589 20.114 -18.804 1.00 75.56 395 GLN A C 1
ATOM 3151 O O . GLN A 1 395 ? -14.692 19.781 -19.223 1.00 75.56 395 GLN A O 1
ATOM 3156 N N . HIS A 1 396 ? -13.331 20.197 -17.492 1.00 81.81 396 HIS A N 1
ATOM 3157 C CA . HIS A 1 396 ? -14.320 19.857 -16.450 1.00 81.81 396 HIS A CA 1
ATOM 3158 C C . HIS A 1 396 ? -14.469 20.951 -15.381 1.00 81.81 396 HIS A C 1
ATOM 3160 O O . HIS A 1 396 ? -14.968 20.696 -14.284 1.00 81.81 396 HIS A O 1
ATOM 3166 N N . TRP A 1 397 ? -14.025 22.175 -15.685 1.00 84.56 397 TRP A N 1
ATOM 3167 C CA . TRP A 1 397 ? -13.923 23.261 -14.709 1.00 84.56 397 TRP A CA 1
ATOM 3168 C C . TRP A 1 397 ? -15.268 23.660 -14.086 1.00 84.56 397 TRP A C 1
ATOM 3170 O O . TRP A 1 397 ? -15.340 23.896 -12.881 1.00 84.56 397 TRP A O 1
ATOM 3180 N N . ASP A 1 398 ? -16.353 23.647 -14.861 1.00 86.25 398 ASP A N 1
ATOM 3181 C CA . ASP A 1 398 ? -17.689 23.974 -14.349 1.00 86.25 398 ASP A CA 1
ATOM 3182 C C . ASP A 1 398 ? -18.153 22.980 -13.272 1.00 86.25 398 ASP A C 1
ATOM 3184 O O . ASP A 1 398 ? -18.723 23.379 -12.254 1.00 86.25 398 ASP A O 1
ATOM 3188 N N . HIS A 1 399 ? -17.829 21.693 -13.431 1.00 87.12 399 HIS A N 1
ATOM 3189 C CA . HIS A 1 399 ? -18.127 20.672 -12.424 1.00 87.12 399 HIS A CA 1
ATOM 3190 C C . HIS A 1 399 ? -17.250 20.809 -11.176 1.00 87.12 399 HIS A C 1
ATOM 3192 O O . HIS A 1 399 ? -17.719 20.551 -10.069 1.00 87.12 399 HIS A O 1
ATOM 3198 N N . VAL A 1 400 ? -15.999 21.255 -11.332 1.00 87.06 400 VAL A N 1
ATOM 3199 C CA . VAL A 1 400 ? -15.106 21.568 -10.205 1.00 87.06 400 VAL A CA 1
ATOM 3200 C C . VAL A 1 400 ? -15.669 22.728 -9.380 1.00 87.06 400 VAL A C 1
ATOM 3202 O O . VAL A 1 400 ? -15.786 22.621 -8.159 1.00 87.06 400 VAL A O 1
ATOM 3205 N N . LEU A 1 401 ? -16.082 23.815 -10.039 1.00 88.44 401 LEU A N 1
ATOM 3206 C CA . LEU A 1 401 ? -16.706 24.959 -9.370 1.00 88.44 401 LEU A CA 1
ATOM 3207 C C . LEU A 1 401 ? -18.010 24.565 -8.670 1.00 88.44 401 LEU A C 1
ATOM 3209 O O . LEU A 1 401 ? -18.250 24.987 -7.537 1.00 88.44 401 LEU A O 1
ATOM 3213 N N . GLN A 1 402 ? -18.835 23.736 -9.316 1.00 89.38 402 GLN A N 1
ATOM 3214 C CA . GLN A 1 402 ? -20.070 23.237 -8.721 1.00 89.38 402 GLN A CA 1
ATOM 3215 C C . GLN A 1 402 ? -19.798 22.380 -7.477 1.00 89.38 402 GLN A C 1
ATOM 3217 O O . GLN A 1 402 ? -20.463 22.557 -6.458 1.00 89.38 402 GLN A O 1
ATOM 3222 N N . LEU A 1 403 ? -18.786 21.509 -7.518 1.00 91.12 403 LEU A N 1
ATOM 3223 C CA . LEU A 1 403 ? -18.369 20.701 -6.373 1.00 91.12 403 LEU A CA 1
ATOM 3224 C C . LEU A 1 403 ? -17.928 21.570 -5.185 1.00 91.12 403 LEU A C 1
ATOM 3226 O O . LEU A 1 403 ? -18.350 21.319 -4.056 1.00 91.12 403 LEU A O 1
ATOM 3230 N N . PHE A 1 404 ? -17.133 22.616 -5.421 1.00 90.44 404 PHE A N 1
ATOM 3231 C CA . PHE A 1 404 ? -16.684 23.512 -4.348 1.00 90.44 404 PHE A CA 1
ATOM 3232 C C . PHE A 1 404 ? -17.803 24.364 -3.754 1.00 90.44 404 PHE A C 1
ATOM 3234 O O . PHE A 1 404 ? -17.812 24.607 -2.545 1.00 90.44 404 PHE A O 1
ATOM 3241 N N . LYS A 1 405 ? -18.738 24.809 -4.597 1.00 88.88 405 LYS A N 1
ATOM 3242 C CA . LYS A 1 405 ? -19.865 25.646 -4.191 1.00 88.88 405 LYS A CA 1
ATOM 3243 C C . LYS A 1 405 ? -20.925 24.854 -3.430 1.00 88.88 405 LYS A C 1
ATOM 3245 O O . LYS A 1 405 ? -21.332 25.272 -2.351 1.00 88.88 405 LYS A O 1
ATOM 3250 N N . ASP A 1 406 ? -21.382 23.744 -4.005 1.00 89.94 406 ASP A N 1
ATOM 3251 C CA . ASP A 1 406 ? -22.566 23.036 -3.516 1.00 89.94 406 ASP A CA 1
ATOM 3252 C C . ASP A 1 406 ? -22.210 21.993 -2.444 1.00 89.94 406 ASP A C 1
ATOM 3254 O O . ASP A 1 406 ? -23.078 21.618 -1.656 1.00 89.94 406 ASP A O 1
ATOM 3258 N N . ARG A 1 407 ? -20.950 21.516 -2.410 1.00 88.19 407 ARG A N 1
ATOM 3259 C CA . ARG A 1 407 ? -20.415 20.517 -1.454 1.00 88.19 407 ARG A CA 1
ATOM 3260 C C . ARG A 1 407 ? -21.342 19.326 -1.216 1.00 88.19 407 ARG A C 1
ATOM 3262 O O . ARG A 1 407 ? -21.456 18.802 -0.109 1.00 88.19 407 ARG A O 1
ATOM 3269 N N . SER A 1 408 ? -22.030 18.906 -2.268 1.00 88.62 408 SER A N 1
ATOM 3270 C CA . SER A 1 408 ? -23.043 17.866 -2.202 1.00 88.62 408 SER A CA 1
ATOM 3271 C C . SER A 1 408 ? -22.555 16.588 -2.874 1.00 88.62 408 SER A C 1
ATOM 3273 O O . SER A 1 408 ? -21.711 16.607 -3.772 1.00 88.62 408 SER A O 1
ATOM 3275 N N . TYR A 1 409 ? -23.136 15.460 -2.465 1.00 84.88 409 TYR A N 1
ATOM 3276 C CA . TYR A 1 409 ? -22.934 14.174 -3.138 1.00 84.88 409 TYR A CA 1
ATOM 3277 C C . TYR A 1 409 ? -23.273 14.243 -4.624 1.00 84.88 409 TYR A C 1
ATOM 3279 O O . TYR A 1 409 ? -22.568 13.676 -5.447 1.00 84.88 409 TYR A O 1
ATOM 3287 N N . ASP A 1 410 ? -24.326 14.976 -4.961 1.00 86.69 410 ASP A N 1
ATOM 3288 C CA . ASP A 1 410 ? -24.780 15.189 -6.327 1.00 86.69 410 ASP A CA 1
ATOM 3289 C C . ASP A 1 410 ? -23.723 15.931 -7.168 1.00 86.69 410 ASP A C 1
ATOM 3291 O O . ASP A 1 410 ? -23.364 15.487 -8.257 1.00 86.69 410 ASP A O 1
ATOM 3295 N N . ALA A 1 411 ? -23.118 16.995 -6.627 1.00 88.94 411 ALA A N 1
ATOM 3296 C CA . ALA A 1 411 ? -22.022 17.697 -7.294 1.00 88.94 411 ALA A CA 1
ATOM 3297 C C . ALA A 1 411 ? -20.761 16.823 -7.437 1.00 88.94 411 ALA A C 1
ATOM 3299 O O . ALA A 1 411 ? -20.092 16.869 -8.469 1.00 88.94 411 ALA A O 1
ATOM 3300 N N . LEU A 1 412 ? -20.462 15.980 -6.440 1.00 88.56 412 LEU A N 1
ATOM 3301 C CA . LEU A 1 412 ? -19.351 15.025 -6.499 1.00 88.56 412 LEU A CA 1
ATOM 3302 C C . LEU A 1 412 ? -19.570 13.957 -7.578 1.00 88.56 412 LEU A C 1
ATOM 3304 O O . LEU A 1 412 ? -18.654 13.643 -8.337 1.00 88.56 412 LEU A O 1
ATOM 3308 N N . VAL A 1 413 ? -20.788 13.422 -7.669 1.00 88.44 413 VAL A N 1
ATOM 3309 C CA . VAL A 1 413 ? -21.173 12.449 -8.697 1.00 88.44 413 VAL A CA 1
ATOM 3310 C C . VAL A 1 413 ? -21.075 13.073 -10.087 1.00 88.44 413 VAL A C 1
ATOM 3312 O O . VAL A 1 413 ? -20.461 12.466 -10.961 1.00 88.44 413 VAL A O 1
ATOM 3315 N N . ARG A 1 414 ? -21.582 14.298 -10.288 1.00 86.75 414 ARG A N 1
ATOM 3316 C CA . ARG A 1 414 ? -21.431 15.024 -11.564 1.00 86.75 414 ARG A CA 1
ATOM 3317 C C . ARG A 1 414 ? -19.972 15.230 -11.947 1.00 86.75 414 ARG A C 1
ATOM 3319 O O . ARG A 1 414 ? -19.608 14.993 -13.095 1.00 86.75 414 ARG A O 1
ATOM 3326 N N . TYR A 1 415 ? -19.138 15.626 -10.985 1.00 88.50 415 TYR A N 1
ATOM 3327 C CA . TYR A 1 415 ? -17.708 15.802 -11.216 1.00 88.50 415 TYR A CA 1
ATOM 3328 C C . TYR A 1 415 ? -17.049 14.520 -11.738 1.00 88.50 415 TYR A C 1
ATOM 3330 O O . TYR A 1 415 ? -16.339 14.571 -12.737 1.00 88.50 415 TYR A O 1
ATOM 3338 N N . PHE A 1 416 ? -17.315 13.363 -11.125 1.00 87.50 416 PHE A N 1
ATOM 3339 C CA . PHE A 1 416 ? -16.750 12.098 -11.605 1.00 87.50 416 PHE A CA 1
ATOM 3340 C C . PHE A 1 416 ? -17.383 11.598 -12.905 1.00 87.50 416 PHE A C 1
ATOM 3342 O O . PHE A 1 416 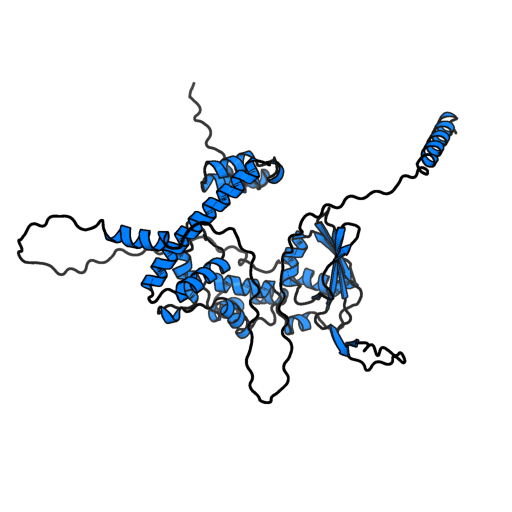? -16.671 11.051 -13.748 1.00 87.50 416 PHE A O 1
ATOM 3349 N N . ALA A 1 417 ? -18.687 11.805 -13.095 1.00 86.50 417 ALA A N 1
ATOM 3350 C CA . ALA A 1 417 ? -19.383 11.421 -14.319 1.00 86.50 417 ALA A CA 1
ATOM 3351 C C . ALA A 1 417 ? -18.770 12.100 -15.552 1.00 86.50 417 ALA A C 1
ATOM 3353 O O . ALA A 1 417 ? -18.641 11.454 -16.588 1.00 86.50 417 ALA A O 1
ATOM 3354 N N . ALA A 1 418 ? -18.297 13.344 -15.421 1.00 85.12 418 ALA A N 1
ATOM 3355 C CA . ALA A 1 418 ? -17.677 14.104 -16.505 1.00 85.12 418 ALA A CA 1
ATOM 3356 C C . ALA A 1 418 ? -16.415 13.452 -17.111 1.00 85.12 418 ALA A C 1
ATOM 3358 O O . ALA A 1 418 ? -16.060 13.758 -18.246 1.00 85.12 418 ALA A O 1
ATOM 3359 N N . PHE A 1 419 ? -15.750 12.539 -16.392 1.00 83.81 419 PHE A N 1
ATOM 3360 C CA . PHE A 1 419 ? -14.587 11.797 -16.902 1.00 83.81 419 PHE A CA 1
ATOM 3361 C C . PHE A 1 419 ? -14.964 10.531 -17.684 1.00 83.81 419 PHE A C 1
ATOM 3363 O O . PHE A 1 419 ? -14.089 9.883 -18.264 1.00 83.81 419 PHE A O 1
ATOM 3370 N N . VAL A 1 420 ? -16.240 10.143 -17.682 1.00 82.44 420 VAL A N 1
ATOM 3371 C CA . VAL A 1 420 ? -16.732 8.985 -18.434 1.00 82.44 420 VAL A CA 1
ATOM 3372 C C . VAL A 1 420 ? -16.992 9.413 -19.885 1.00 82.44 420 VAL A C 1
ATOM 3374 O O . VAL A 1 420 ? -17.685 10.408 -20.082 1.00 82.44 420 VAL A O 1
ATOM 3377 N N . PRO A 1 421 ? -16.479 8.689 -20.903 1.00 82.06 421 PRO A N 1
ATOM 3378 C CA . PRO A 1 421 ? -16.754 8.999 -22.306 1.00 82.06 421 PRO A CA 1
ATOM 3379 C C . PRO A 1 421 ? -18.255 9.046 -22.599 1.00 82.06 421 PRO A C 1
ATOM 3381 O O . PRO A 1 421 ? -19.013 8.216 -22.090 1.00 82.06 421 PRO A O 1
ATOM 3384 N N . GLU A 1 422 ? -18.678 9.984 -23.442 1.00 74.69 422 GLU A N 1
ATOM 3385 C CA . GLU A 1 422 ? -20.091 10.237 -23.741 1.00 74.69 422 GLU A CA 1
ATOM 3386 C C . GLU A 1 422 ? -20.786 8.990 -24.312 1.00 74.69 422 GLU A C 1
ATOM 3388 O O . GLU A 1 422 ? -21.926 8.687 -23.966 1.00 74.69 422 GLU A O 1
ATOM 3393 N N . GLU A 1 423 ? -20.074 8.176 -25.096 1.00 75.19 423 GLU A N 1
ATOM 3394 C CA . GLU A 1 423 ? -20.604 6.921 -25.633 1.00 75.19 423 GLU A CA 1
ATOM 3395 C C . GLU A 1 423 ? -20.904 5.894 -24.531 1.00 75.19 423 GLU A C 1
ATOM 3397 O O . GLU A 1 423 ? -21.858 5.122 -24.643 1.00 75.19 423 GLU A O 1
ATOM 3402 N N . ALA A 1 424 ? -20.112 5.889 -23.453 1.00 72.19 424 ALA A N 1
ATOM 3403 C CA . ALA A 1 424 ? -20.325 5.023 -22.296 1.00 72.19 424 ALA A CA 1
ATOM 3404 C C . ALA A 1 424 ? -21.436 5.567 -21.383 1.00 72.19 424 ALA A C 1
ATOM 3406 O O . ALA A 1 424 ? -22.256 4.791 -20.894 1.00 72.19 424 ALA A O 1
ATOM 3407 N N . GLN A 1 425 ? -21.529 6.891 -21.222 1.00 68.12 425 GLN A N 1
ATOM 3408 C CA . GLN A 1 425 ? -22.639 7.538 -20.511 1.00 68.12 425 GLN A CA 1
ATOM 3409 C C . GLN A 1 425 ? -23.982 7.276 -21.205 1.00 68.12 425 GLN A C 1
ATOM 3411 O O . GLN A 1 425 ? -24.981 6.993 -20.551 1.00 68.12 425 GLN A O 1
ATOM 3416 N N . GLN A 1 426 ? -24.008 7.311 -22.540 1.00 66.69 426 GLN A N 1
ATOM 3417 C CA . GLN A 1 426 ? -25.205 7.036 -23.328 1.00 66.69 426 GLN A CA 1
ATOM 3418 C C . GLN A 1 426 ? -25.615 5.564 -23.301 1.00 66.69 426 GLN A C 1
ATOM 3420 O O . GLN A 1 426 ? -26.769 5.276 -23.593 1.00 66.69 426 GLN A O 1
ATOM 3425 N N . GLN A 1 427 ? -24.740 4.617 -22.971 1.00 64.88 427 GLN A N 1
ATOM 3426 C CA . GLN A 1 427 ? -25.108 3.199 -22.869 1.00 64.88 427 GLN A CA 1
ATOM 3427 C C . GLN A 1 427 ? -25.608 2.816 -21.473 1.00 64.88 427 GLN A C 1
ATOM 3429 O O . GLN A 1 427 ? -26.391 1.874 -21.352 1.00 64.88 427 GLN A O 1
ATOM 3434 N N . ASP A 1 428 ? -25.209 3.564 -20.446 1.00 68.56 428 ASP A N 1
ATOM 3435 C CA . ASP A 1 428 ? -25.557 3.297 -19.056 1.00 68.56 428 ASP A CA 1
ATOM 3436 C C . ASP A 1 428 ? -26.767 4.138 -18.606 1.00 68.56 428 ASP A C 1
ATOM 3438 O O . ASP A 1 428 ? -26.709 5.363 -18.493 1.00 68.56 428 ASP A O 1
ATOM 3442 N N . GLU A 1 429 ? -27.890 3.467 -18.337 1.00 65.50 429 GLU A N 1
ATOM 3443 C CA . GLU A 1 429 ? -29.146 4.091 -17.901 1.00 65.50 429 GLU A CA 1
ATOM 3444 C C . GLU A 1 429 ? -28.991 4.907 -16.602 1.00 65.50 429 GLU A C 1
ATOM 3446 O O . GLU A 1 429 ? -29.683 5.910 -16.429 1.00 65.50 429 GLU A O 1
ATOM 3451 N N . PHE A 1 430 ? -28.048 4.538 -15.727 1.00 65.44 430 PHE A N 1
ATOM 3452 C CA . PHE A 1 430 ? -27.754 5.261 -14.489 1.00 65.44 430 PHE A CA 1
ATOM 3453 C C . PHE A 1 430 ? -27.003 6.573 -14.752 1.00 65.44 430 PHE A C 1
ATOM 3455 O O . PHE A 1 430 ? -27.285 7.584 -14.109 1.00 65.44 430 PHE A O 1
ATOM 3462 N N . LEU A 1 431 ? -26.081 6.589 -15.721 1.00 64.19 431 LEU A N 1
ATOM 3463 C CA . LEU A 1 431 ? -25.286 7.780 -16.040 1.00 64.19 431 LEU A CA 1
ATOM 3464 C C . LEU A 1 431 ? -26.069 8.825 -16.850 1.00 64.19 431 LEU A C 1
ATOM 3466 O O . LEU A 1 431 ? -25.813 10.018 -16.692 1.00 64.19 431 LEU A O 1
ATOM 3470 N N . ARG A 1 432 ? -27.072 8.411 -17.641 1.00 63.12 432 ARG A N 1
ATOM 3471 C CA . ARG A 1 432 ? -27.951 9.331 -18.397 1.00 63.12 432 ARG A CA 1
ATOM 3472 C C . ARG A 1 432 ? -28.745 10.305 -17.515 1.00 63.12 432 ARG A C 1
ATOM 3474 O O . ARG A 1 432 ? -29.121 11.373 -17.979 1.00 63.12 432 ARG A O 1
ATOM 3481 N N . GLY A 1 433 ? -29.035 9.941 -16.264 1.00 60.97 433 GLY A N 1
ATOM 3482 C CA . GLY A 1 433 ? -29.863 10.740 -15.349 1.00 60.97 433 GLY A CA 1
ATOM 3483 C C . GLY A 1 433 ? -29.113 11.810 -14.546 1.00 60.97 433 GLY A C 1
ATOM 3484 O O . GLY A 1 433 ? -29.738 12.512 -13.757 1.00 60.97 433 GLY A O 1
ATOM 3485 N N . ILE A 1 434 ? -27.788 11.915 -14.701 1.00 64.56 434 ILE A N 1
ATOM 3486 C CA . ILE A 1 434 ? -26.925 12.800 -13.894 1.00 64.56 434 ILE A CA 1
ATOM 3487 C C . ILE A 1 434 ? -26.888 14.244 -14.451 1.00 64.56 434 ILE A C 1
ATOM 3489 O O . ILE A 1 434 ? -26.396 15.164 -13.784 1.00 64.56 434 ILE A O 1
ATOM 3493 N N . GLU A 1 435 ? -27.453 14.473 -15.644 1.00 58.78 435 GLU A N 1
ATOM 3494 C CA . GLU A 1 435 ?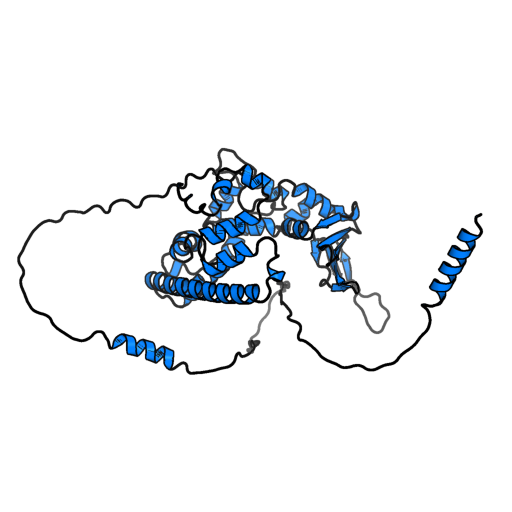 -27.607 15.813 -16.218 1.00 58.78 435 GLU A CA 1
ATOM 3495 C C . GLU A 1 435 ? -28.375 16.753 -15.276 1.00 58.78 435 GLU A C 1
ATOM 3497 O O . GLU A 1 435 ? -29.262 16.349 -14.519 1.00 58.78 435 GLU A O 1
ATOM 3502 N N . ALA A 1 436 ? -28.003 18.037 -15.295 1.00 52.56 436 ALA A N 1
ATOM 3503 C CA . ALA A 1 436 ? -28.657 19.050 -14.478 1.00 52.56 436 ALA A CA 1
ATOM 3504 C C . ALA A 1 436 ? -30.175 19.053 -14.747 1.00 52.56 436 ALA A C 1
ATOM 3506 O O . ALA A 1 436 ? -30.582 18.923 -15.905 1.00 52.56 436 ALA A O 1
ATOM 3507 N N . PRO A 1 437 ? -31.025 19.229 -13.716 1.00 48.53 437 PRO A N 1
ATOM 3508 C CA . PRO A 1 437 ? -32.458 19.366 -13.928 1.00 48.53 437 PRO A CA 1
ATOM 3509 C C . PRO A 1 437 ? -32.700 20.492 -14.934 1.00 48.53 437 PRO A C 1
ATOM 3511 O O . PRO A 1 437 ? -32.337 21.645 -14.689 1.00 48.53 437 PRO A O 1
ATOM 3514 N N . GLN A 1 438 ? -33.280 20.138 -16.083 1.00 45.94 438 GLN A N 1
ATOM 3515 C CA . GLN A 1 438 ? -33.675 21.103 -17.100 1.00 45.94 438 GLN A CA 1
ATOM 3516 C C . GLN A 1 438 ? -34.583 22.141 -16.424 1.00 45.94 438 GLN A C 1
ATOM 3518 O O . GLN A 1 438 ? -35.504 21.750 -15.693 1.00 45.94 438 GLN A O 1
ATOM 3523 N N . PRO A 1 439 ? -34.336 23.452 -16.607 1.00 45.44 439 PRO A N 1
ATOM 3524 C CA . PRO A 1 439 ? -35.223 24.463 -16.058 1.00 45.44 439 PRO A CA 1
ATOM 3525 C C . PRO A 1 439 ? -36.644 24.182 -16.562 1.00 45.44 439 PRO A C 1
ATOM 3527 O O . PRO A 1 439 ? -36.803 23.775 -17.717 1.00 45.44 439 PRO A O 1
ATOM 3530 N N . PRO A 1 440 ? -37.678 24.358 -15.717 1.00 48.25 440 PRO A N 1
ATOM 3531 C CA . PRO A 1 440 ? -39.043 24.065 -16.116 1.00 48.25 440 PRO A CA 1
ATOM 3532 C C . PRO A 1 440 ? -39.342 24.837 -17.395 1.00 48.25 440 PRO A C 1
ATOM 3534 O O . PRO A 1 440 ? -39.225 26.064 -17.432 1.00 48.25 440 PRO A O 1
ATOM 3537 N N . THR A 1 441 ? -39.691 24.108 -18.454 1.00 52.66 441 THR A N 1
ATOM 3538 C CA . THR A 1 441 ? -40.189 24.701 -19.688 1.00 52.66 441 THR A CA 1
ATOM 3539 C C . THR A 1 441 ? -41.424 25.498 -19.310 1.00 52.66 441 THR A C 1
ATOM 3541 O O . THR A 1 441 ? -42.474 24.920 -19.024 1.00 52.66 441 THR A O 1
ATOM 3544 N N . MET A 1 442 ? -41.275 26.819 -19.230 1.00 51.97 442 MET A N 1
ATOM 3545 C CA . MET A 1 442 ? -42.393 27.731 -19.052 1.00 51.97 442 MET A CA 1
ATOM 3546 C C . MET A 1 442 ? -43.311 27.500 -20.251 1.00 51.97 442 MET A C 1
ATOM 3548 O O . MET A 1 442 ? -42.958 27.825 -21.385 1.00 51.97 442 MET A O 1
ATOM 3552 N N . GLY A 1 443 ? -44.427 26.816 -19.990 1.00 59.84 443 GLY A N 1
ATOM 3553 C CA . GLY A 1 443 ? -45.486 26.594 -20.961 1.00 59.84 443 GLY A CA 1
ATOM 3554 C C . GLY A 1 443 ? -45.939 27.933 -21.532 1.00 59.84 443 GLY A C 1
ATOM 3555 O O . GLY A 1 443 ? -46.007 28.921 -20.802 1.00 59.84 443 GLY A O 1
ATOM 3556 N N . SER A 1 444 ? -46.151 27.914 -22.845 1.00 48.50 444 SER A N 1
ATOM 3557 C CA . SER A 1 444 ? -46.327 29.041 -23.767 1.00 48.50 444 SER A CA 1
ATOM 3558 C C . SER A 1 444 ? -47.313 30.118 -23.337 1.00 48.50 444 SER A C 1
ATOM 3560 O O . SER A 1 444 ? -48.374 29.761 -22.775 1.00 48.50 444 SER A O 1
#

pLDDT: mean 72.33, std 25.96, range [24.64, 98.06]

Foldseek 3Di:
DDPVVVVVVVVVVVVVVPPPDDDDDDDDDDDDDDDDDDDDDDDDDDDDDDDDDDDDDDDDDDDDDDDDDDDDDPPVVVVVVVVVVPPPDDDDDDDDDDDDDDDDDPDDDPDDPDPPPPDDPDPDDPLFQDPCLLVVLVCVQFQQVDKDKDALVVCVNNVLLNVLQKDWPDDWDADPQRKIKTKIAGPQWDWDFDQQPDPDPDRDGDTDIDGFGKMKMWIQDPVRRMIIMHIDDHGPDDPLVSLVPDQGNSLLVSLLVVVLQLDDLVVVVCVLCCVPPPVRDDNVVSSVSSSNPVVDSVSSVVSNVVLDAVQVLAVGDSSCLNPPLQCLQQCDPHGLDDSVVSSVQLRVQSVVANYNVSSSVSSNVVSVVSVVVVLVVLLVVLVVCVVPVVVVPPQQSVLSPQCSVVVDPLSVLSSVLSPDDPVRLVVDPVSVPSDDPDDPPPDD

Nearest PDB structures (foldseek):
  8xgm-assembly1_D  TM=2.908E-01  e=6.534E+00  Homo sapiens

Radius of gyration: 32.62 Å; Cα contacts (8 Å, |Δi|>4): 410; chains: 1; bounding box: 99×60×109 Å

Organism: NCBI:txid1141098

Sequence (444 aa):
MDPEAQQALQQAAALADAETTSPISSQSPSHAAPRFELDTQWDTTPARPDATDQHDAHAHSHLPYPEFPTAASTSDFQQAIHDAHQVADHDASPEVSSPDGLGVTHGRIPGTQKYTSMAPPPTRIAGAPPDNIIEWRHKFFNISQNALTLPKQQWDELWIWIDNIWTPRRVPYTKKDGTVHYEWRCRYHKKVPLPSQSTGKRKREIRKGYGCPARMTANLMPSTRIFTVDGFELHNHPLEDLDSTKICSGVRKWTAMHVQMGLPPKQIEALINGKDNPDGSGVREALDMAGGKLLDEKTIRNVARKWRWPAAKFGMRQDELFRELHSQHNTFPFAIQEPESFHRDVCEVSNVAETAEDLHRLLDERKEMRLRELDQRFDGAATYLTHDPSQAGHQHWDHVLQLFKDRSYDALVRYFAAFVPEEAQQQDEFLRGIEAPQPPTMGS

Mean predicted aligned error: 17.69 Å

Secondary structure (DSSP, 8-state):
--HHHHHHHHHHHHHHSSSS------------------------PPPP-------------PPPPPPPPP-S-THHHHHHHHHTTSSS--------------------PPP-------PPPPSS-TTPPPTTHHHHHHHHHTTTTS-EEEEHHHHHHHHTTTTTTEEESS--EE-TTS-EEEEEEETTEEEEEPPP---SSS---PEEEEE---EEEEEEETTTTEEEEEE-S--SS-HHHHHTT---HHHHHHHHHHHHTT--HHHHHHHHTTTT-TT--SHHHHHHHTT-TT--HHHHHHHHHTT---GGGGT--TTHIIIIIHHHHSEESEESS-HHHHHHHHHHHHHH--SHHHHHHHHHHHHHHHHHHHHHHHHHHHHHHHH-GGGG-GGGHHHHHHHHHH-SHHHHHHHHHTTS-HHHHHH-TTGGGGSPPPPP----